Protein AF-A0A0E0RK69-F1 (afdb_monomer)

Structure (mmCIF, N/CA/C/O backbone):
data_AF-A0A0E0RK69-F1
#
_entry.id   AF-A0A0E0RK69-F1
#
loop_
_atom_site.group_PDB
_atom_site.id
_atom_site.type_symbol
_atom_site.label_atom_id
_atom_site.label_alt_id
_atom_site.label_comp_id
_atom_site.label_asym_id
_atom_site.label_entity_id
_atom_site.label_seq_id
_atom_site.pdbx_PDB_ins_code
_atom_site.Cartn_x
_atom_site.Cartn_y
_atom_site.Cartn_z
_atom_site.occupancy
_atom_site.B_iso_or_equiv
_atom_site.auth_seq_id
_atom_site.auth_comp_id
_atom_site.auth_asym_id
_atom_site.auth_atom_id
_atom_site.pdbx_PDB_model_num
ATOM 1 N N . MET A 1 1 ? -47.689 -0.395 2.180 1.00 63.03 1 MET A N 1
ATOM 2 C CA . MET A 1 1 ? -47.677 -1.113 3.485 1.00 63.03 1 MET A CA 1
ATOM 3 C C . MET A 1 1 ? -46.232 -1.394 3.840 1.00 63.03 1 MET A C 1
ATOM 5 O O . MET A 1 1 ? -45.489 -1.699 2.916 1.00 63.03 1 MET A O 1
ATOM 9 N N . TYR A 1 2 ? -45.853 -1.278 5.115 1.00 71.94 2 TYR A N 1
ATOM 10 C CA . TYR A 1 2 ? -44.461 -1.327 5.568 1.00 71.94 2 TYR A CA 1
ATOM 11 C C . TYR A 1 2 ? -44.265 -2.344 6.686 1.00 71.94 2 TYR A C 1
ATOM 13 O O . TYR A 1 2 ? -45.129 -2.475 7.552 1.00 71.94 2 TYR A O 1
ATOM 21 N N . GLY A 1 3 ? -43.116 -3.015 6.711 1.00 72.44 3 GLY A N 1
ATOM 22 C CA . GLY A 1 3 ? -42.769 -3.925 7.797 1.00 72.44 3 GLY A CA 1
ATOM 23 C C . GLY A 1 3 ? -41.269 -4.119 7.989 1.00 72.44 3 GLY A C 1
ATOM 24 O O . GLY A 1 3 ? -40.470 -3.812 7.113 1.00 72.44 3 GLY A O 1
ATOM 25 N N . CYS A 1 4 ? -40.872 -4.616 9.156 1.00 71.31 4 CYS A N 1
ATOM 26 C CA . CYS A 1 4 ? -39.502 -5.025 9.453 1.00 71.31 4 CYS A CA 1
ATOM 27 C C . CYS A 1 4 ? -39.297 -6.499 9.104 1.00 71.31 4 CYS A C 1
ATOM 29 O O . CYS A 1 4 ? -40.192 -7.324 9.296 1.00 71.31 4 CYS A O 1
ATOM 31 N N . VAL A 1 5 ? -38.078 -6.823 8.679 1.00 73.88 5 VAL A N 1
ATOM 32 C CA . VAL A 1 5 ? -37.598 -8.191 8.481 1.00 73.88 5 VAL A CA 1
ATOM 33 C C . VAL A 1 5 ? -36.760 -8.581 9.693 1.00 73.88 5 VAL A C 1
ATOM 35 O O . VAL A 1 5 ? -35.740 -7.948 9.981 1.00 73.88 5 VAL A O 1
ATOM 38 N N . ILE A 1 6 ? -37.201 -9.613 10.408 1.00 69.94 6 ILE A N 1
ATOM 39 C CA . ILE A 1 6 ? -36.578 -10.096 11.639 1.00 69.94 6 ILE A CA 1
ATOM 40 C C . ILE A 1 6 ? -35.943 -11.451 11.355 1.00 69.94 6 ILE A C 1
ATOM 42 O O . ILE A 1 6 ? -36.559 -12.335 10.758 1.00 69.94 6 ILE A O 1
ATOM 46 N N . GLY A 1 7 ? -34.703 -11.633 11.788 1.00 70.25 7 GLY A N 1
ATOM 47 C CA . GLY A 1 7 ? -33.989 -12.857 11.489 1.00 70.25 7 GLY A CA 1
ATOM 48 C C . GLY A 1 7 ? -32.626 -12.967 12.139 1.00 70.25 7 GLY A C 1
ATOM 49 O O . GLY A 1 7 ? -32.267 -12.213 13.044 1.00 70.25 7 GLY A O 1
ATOM 50 N N . VAL A 1 8 ? -31.855 -13.924 11.635 1.00 65.56 8 VAL A N 1
ATOM 51 C CA . VAL A 1 8 ? -30.451 -14.113 11.993 1.00 65.56 8 VAL A CA 1
ATOM 52 C C . VAL A 1 8 ? -29.610 -13.947 10.738 1.00 65.56 8 VAL A C 1
ATOM 54 O O . VAL A 1 8 ? -29.882 -14.561 9.708 1.00 65.56 8 VAL A O 1
ATOM 57 N N . GLN A 1 9 ? -28.566 -13.128 10.825 1.00 60.19 9 GLN A N 1
ATOM 58 C CA . GLN A 1 9 ? -27.558 -13.041 9.779 1.00 60.19 9 GLN A CA 1
ATOM 59 C C . GLN A 1 9 ? -26.327 -13.848 10.188 1.00 60.19 9 GLN A C 1
ATOM 61 O O . GLN A 1 9 ? -25.743 -13.621 11.247 1.00 60.19 9 GLN A O 1
ATOM 66 N N . ARG A 1 10 ? -25.917 -14.786 9.330 1.00 53.25 10 ARG A N 1
ATOM 67 C CA . ARG A 1 10 ? -24.680 -15.563 9.475 1.00 53.25 10 ARG A CA 1
ATOM 68 C C . ARG A 1 10 ? -23.847 -15.385 8.212 1.00 53.25 10 ARG A C 1
ATOM 70 O O . ARG A 1 10 ? -24.113 -16.004 7.183 1.00 53.25 10 ARG A O 1
ATOM 77 N N . GLY A 1 11 ? -22.857 -14.497 8.268 1.00 53.09 11 GLY A N 1
ATOM 78 C CA . GLY A 1 11 ? -22.094 -14.106 7.081 1.00 53.09 11 GLY A CA 1
ATOM 79 C C . GLY A 1 11 ? -22.999 -13.460 6.022 1.00 53.09 11 GLY A C 1
ATOM 80 O O . GLY A 1 11 ? -23.646 -12.449 6.294 1.00 53.09 11 GLY A O 1
ATOM 81 N N . ARG A 1 12 ? -23.054 -14.046 4.817 1.00 48.06 12 ARG A N 1
ATOM 82 C CA . ARG A 1 12 ? -23.925 -13.593 3.709 1.00 48.06 12 ARG A CA 1
ATOM 83 C C . ARG A 1 12 ? -25.295 -14.277 3.667 1.00 48.06 12 ARG A C 1
ATOM 85 O O . ARG A 1 12 ? -26.093 -13.976 2.784 1.00 48.06 12 ARG A O 1
ATOM 92 N N . THR A 1 13 ? -25.565 -15.192 4.592 1.00 46.75 13 THR A N 1
ATOM 93 C CA . THR A 1 13 ? -26.854 -15.874 4.671 1.00 46.75 13 THR A CA 1
ATOM 94 C C . THR A 1 13 ? -27.752 -15.132 5.650 1.00 46.75 13 THR A C 1
ATOM 96 O O . THR A 1 13 ? -27.416 -14.975 6.826 1.00 46.75 13 THR A O 1
ATOM 99 N N . VAL A 1 14 ? -28.887 -14.662 5.140 1.00 58.31 14 VAL A N 1
ATOM 100 C CA . VAL A 1 14 ? -29.954 -14.009 5.901 1.00 58.31 14 VAL A CA 1
ATOM 101 C C . VAL A 1 14 ? -31.068 -15.031 6.078 1.00 58.31 14 VAL A C 1
ATOM 103 O O . VAL A 1 14 ? -31.735 -15.400 5.113 1.00 58.31 14 VAL A O 1
ATOM 106 N N . GLU A 1 15 ? -31.264 -15.501 7.305 1.00 61.53 15 GLU A N 1
ATOM 107 C CA . GLU A 1 15 ? -32.403 -16.346 7.658 1.00 61.53 15 GLU A CA 1
ATOM 108 C C .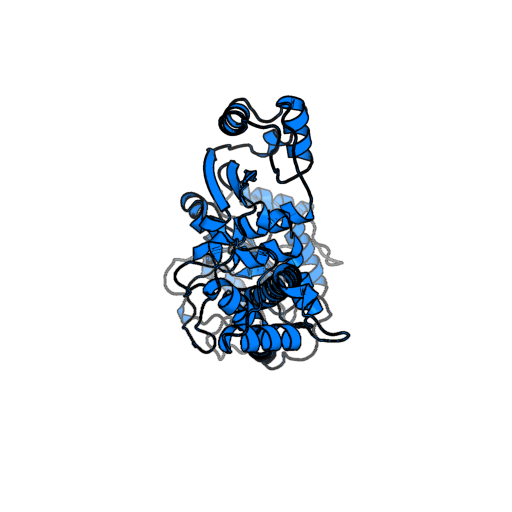 GLU A 1 15 ? -33.515 -15.454 8.204 1.00 61.53 15 GLU A C 1
ATOM 110 O O . GLU A 1 15 ? -33.413 -14.932 9.316 1.00 61.53 15 GLU A O 1
ATOM 115 N N . VAL A 1 16 ? -34.568 -15.253 7.407 1.00 66.88 16 VAL A N 1
ATOM 116 C CA . VAL A 1 16 ? -35.763 -14.514 7.835 1.00 66.88 16 VAL A CA 1
ATOM 117 C C . VAL A 1 16 ? -36.619 -15.434 8.693 1.00 66.88 16 VAL A C 1
ATOM 119 O O . VAL A 1 16 ? -37.119 -16.451 8.217 1.00 66.88 16 VAL A O 1
ATOM 122 N N . VAL A 1 17 ? -36.773 -15.069 9.961 1.00 59.81 17 VAL A N 1
ATOM 123 C CA . VAL A 1 17 ? -37.520 -15.848 10.953 1.00 59.81 17 VAL A CA 1
ATOM 124 C C . VAL A 1 17 ? -38.940 -15.310 11.099 1.00 59.81 17 VAL A C 1
ATOM 126 O O . VAL A 1 17 ? -39.871 -16.098 11.246 1.00 59.81 17 VAL A O 1
ATOM 129 N N . ASP A 1 18 ? -39.114 -13.987 11.025 1.00 62.62 18 ASP A N 1
ATOM 130 C CA . ASP A 1 18 ? -40.418 -13.339 11.167 1.00 62.62 18 ASP A CA 1
ATOM 131 C C . ASP A 1 18 ? -40.472 -11.980 10.443 1.00 62.62 18 ASP A C 1
ATOM 133 O O . ASP A 1 18 ? -39.449 -11.386 10.087 1.00 62.62 18 ASP A O 1
ATOM 137 N N . THR A 1 19 ? -41.682 -11.466 10.245 1.00 68.56 19 THR A N 1
ATOM 138 C CA . THR A 1 19 ? -41.948 -10.129 9.713 1.00 68.56 19 THR A CA 1
ATOM 139 C C . THR A 1 19 ? -42.973 -9.423 10.583 1.00 68.56 19 THR A C 1
ATOM 141 O O . THR A 1 19 ? -44.032 -9.976 10.862 1.00 68.56 19 THR A O 1
ATOM 144 N N . SER A 1 20 ? -42.703 -8.175 10.960 1.00 62.53 20 SER A N 1
ATOM 145 C CA . SER A 1 20 ? -43.648 -7.366 11.736 1.00 62.53 20 SER A CA 1
ATOM 146 C C . SER A 1 20 ? -44.057 -6.138 10.951 1.00 62.53 20 SER A C 1
ATOM 148 O O . SER A 1 20 ? -43.198 -5.408 10.465 1.00 62.53 20 SER A O 1
ATOM 150 N N . ASP A 1 21 ? -45.350 -5.840 10.926 1.00 64.31 21 ASP A N 1
ATOM 151 C CA . ASP A 1 21 ? -45.844 -4.600 10.339 1.00 64.31 21 ASP A CA 1
ATOM 152 C C . ASP A 1 21 ? -45.334 -3.388 11.127 1.00 64.31 21 ASP A C 1
ATOM 154 O O . ASP A 1 21 ? -45.417 -3.320 12.364 1.00 64.31 21 ASP A O 1
ATOM 158 N N . ILE A 1 22 ? -44.818 -2.411 10.390 1.00 63.41 22 ILE A N 1
ATOM 159 C CA . ILE A 1 22 ? -44.554 -1.070 10.887 1.00 63.41 22 ILE A CA 1
ATOM 160 C C . ILE A 1 22 ? -45.822 -0.281 10.575 1.00 63.41 22 ILE A C 1
ATOM 162 O O . ILE A 1 22 ? -46.108 0.053 9.427 1.00 63.41 22 ILE A O 1
ATOM 166 N N . LEU A 1 23 ? -46.614 -0.009 11.610 1.00 52.81 23 LEU A N 1
ATOM 167 C CA . LEU A 1 23 ? -47.706 0.953 11.501 1.00 52.81 23 LEU A CA 1
ATOM 168 C C . LEU A 1 23 ? -47.067 2.337 11.335 1.00 52.81 23 LEU A C 1
ATOM 170 O O . LEU A 1 23 ? -46.481 2.847 12.289 1.00 52.81 23 LEU A O 1
ATOM 174 N N . LEU A 1 24 ? -47.128 2.893 10.123 1.00 53.44 24 LEU A N 1
ATOM 175 C CA . LEU A 1 24 ? -46.931 4.325 9.914 1.00 53.44 24 LEU A CA 1
ATOM 176 C C . LEU A 1 24 ? -48.146 5.065 10.471 1.00 53.44 24 LEU A C 1
ATOM 178 O O . LEU A 1 24 ? -49.272 4.576 10.335 1.00 53.44 24 LEU A O 1
ATOM 182 N N . ASP A 1 25 ? -47.915 6.216 11.096 1.00 48.94 25 ASP A N 1
ATOM 183 C CA . ASP A 1 25 ? -49.008 7.060 11.562 1.00 48.94 25 ASP A CA 1
ATOM 184 C C . ASP A 1 25 ? -49.742 7.688 10.367 1.00 48.94 25 ASP A C 1
ATOM 186 O O . ASP A 1 25 ? -49.175 7.919 9.292 1.00 48.94 25 ASP A O 1
ATOM 190 N N . THR A 1 26 ? -51.036 7.917 10.547 1.00 46.00 26 THR A N 1
ATOM 191 C CA . THR A 1 26 ? -51.895 8.586 9.570 1.00 46.00 26 THR A CA 1
ATOM 192 C C . THR A 1 26 ? -51.458 10.042 9.374 1.00 46.00 26 THR A C 1
ATOM 194 O O . THR A 1 26 ? -51.569 10.830 10.300 1.00 46.00 26 THR A O 1
ATOM 197 N N . ASP A 1 27 ? -51.023 10.357 8.147 1.00 40.34 27 ASP A N 1
ATOM 198 C CA . ASP A 1 27 ? -50.822 11.677 7.508 1.00 40.34 27 ASP A CA 1
ATOM 199 C C . ASP A 1 27 ? -49.970 12.744 8.262 1.00 40.34 27 ASP A C 1
ATOM 201 O O . ASP A 1 27 ? -50.415 13.259 9.287 1.00 40.34 27 ASP A O 1
ATOM 205 N N . PRO A 1 28 ? -48.784 13.181 7.765 1.00 42.66 28 PRO A N 1
ATOM 206 C CA . PRO A 1 28 ? -48.156 12.919 6.471 1.00 42.66 28 PRO A CA 1
ATOM 207 C C . PRO A 1 28 ? -46.929 12.003 6.619 1.00 42.66 28 PRO A C 1
ATOM 209 O O . PRO A 1 28 ? -45.810 12.480 6.785 1.00 42.66 28 PRO A O 1
ATOM 212 N N . GLY A 1 29 ? -47.130 10.683 6.541 1.00 51.59 29 GLY A N 1
ATOM 213 C CA . GLY A 1 29 ? -46.104 9.706 6.130 1.00 51.59 29 GLY A CA 1
ATOM 214 C C . GLY A 1 29 ? -44.777 9.673 6.901 1.00 51.59 29 GLY A C 1
ATOM 215 O O . GLY A 1 29 ? -43.808 9.106 6.401 1.00 51.59 29 GLY A O 1
ATOM 216 N N . THR A 1 30 ? -44.694 10.265 8.090 1.00 53.72 30 THR A N 1
ATOM 217 C CA . THR A 1 30 ? -43.461 10.328 8.873 1.00 53.72 30 THR A CA 1
ATOM 218 C C . THR A 1 30 ? -43.342 9.129 9.809 1.00 53.72 30 THR A C 1
ATOM 220 O O . THR A 1 30 ? -44.253 8.778 10.555 1.00 53.72 30 THR A O 1
ATOM 223 N N . LEU A 1 31 ? -42.177 8.479 9.765 1.00 59.47 31 LEU A N 1
ATOM 224 C CA . LEU A 1 31 ? -41.824 7.368 10.644 1.00 59.47 31 LEU A CA 1
ATOM 225 C C . LEU A 1 31 ? -41.742 7.857 12.102 1.00 59.47 31 LEU A C 1
ATOM 227 O O . LEU A 1 31 ? -40.818 8.598 12.447 1.00 59.47 31 LEU A O 1
ATOM 231 N N . ASP A 1 32 ? -42.663 7.419 12.967 1.00 62.66 32 ASP A N 1
ATOM 232 C CA . ASP A 1 32 ? -42.581 7.660 14.415 1.00 62.66 32 ASP A CA 1
ATOM 233 C C . ASP A 1 32 ? -41.395 6.874 14.999 1.00 62.66 32 ASP A C 1
ATOM 235 O O . ASP A 1 32 ? -41.459 5.670 15.277 1.00 62.66 32 ASP A O 1
ATOM 239 N N . ARG A 1 33 ? -40.275 7.586 15.153 1.00 60.81 33 ARG A N 1
ATOM 240 C CA . ARG A 1 33 ? -38.995 7.041 15.615 1.00 60.81 33 ARG A CA 1
ATOM 241 C C . ARG A 1 33 ? -39.071 6.528 17.050 1.00 60.81 33 ARG A C 1
ATOM 243 O O . ARG A 1 33 ? -38.379 5.562 17.371 1.00 60.81 33 ARG A O 1
ATOM 250 N N . ASP A 1 34 ? -39.908 7.125 17.894 1.00 62.75 34 ASP A N 1
ATOM 251 C CA . ASP A 1 34 ? -40.018 6.762 19.306 1.00 62.75 34 ASP A CA 1
ATOM 252 C C . ASP A 1 34 ? -40.889 5.519 19.488 1.00 62.75 34 ASP A C 1
ATOM 254 O O . ASP A 1 34 ? -40.514 4.600 20.228 1.00 62.75 34 ASP A O 1
ATOM 258 N N . LEU A 1 35 ? -42.001 5.422 18.752 1.00 63.09 35 LEU A N 1
ATOM 259 C CA . LEU A 1 35 ? -42.815 4.208 18.704 1.00 63.09 35 LEU A CA 1
ATOM 260 C C . LEU A 1 35 ? -42.037 3.046 18.088 1.00 63.09 35 LEU A C 1
ATOM 262 O O . LEU A 1 35 ? -42.071 1.933 18.627 1.00 63.09 35 LEU A O 1
ATOM 266 N N . LEU A 1 36 ? -41.310 3.302 16.997 1.00 61.97 36 LEU A N 1
ATOM 267 C CA . LEU A 1 36 ? -40.437 2.316 16.378 1.00 61.97 36 LEU A CA 1
ATOM 268 C C . LEU A 1 36 ? -39.393 1.841 17.390 1.00 61.97 36 LEU A C 1
ATOM 270 O O . LEU A 1 36 ? -39.336 0.651 17.672 1.00 61.97 36 LEU A O 1
ATOM 274 N N . LYS A 1 37 ? -38.634 2.745 18.018 1.00 64.06 37 LYS A N 1
ATOM 275 C CA . LYS A 1 37 ? -37.619 2.392 19.024 1.00 64.06 37 LYS A CA 1
ATOM 276 C C . LYS A 1 37 ? -38.208 1.603 20.193 1.00 64.06 37 LYS A C 1
ATOM 278 O O . LYS A 1 37 ? -37.628 0.606 20.613 1.00 64.06 37 LYS A O 1
ATOM 283 N N . LYS A 1 38 ? -39.392 1.974 20.683 1.00 69.56 38 LYS A N 1
ATOM 284 C CA . LYS A 1 38 ? -40.091 1.244 21.752 1.00 69.56 38 LYS A CA 1
ATOM 285 C C . LYS A 1 38 ? -40.505 -0.166 21.321 1.00 69.56 38 LYS A C 1
ATOM 287 O O . LYS A 1 38 ? -40.350 -1.110 22.101 1.00 69.56 38 LYS A O 1
ATOM 292 N N . LYS A 1 39 ? -40.997 -0.334 20.088 1.00 65.00 39 LYS A N 1
ATOM 293 C CA . LYS A 1 39 ? -41.294 -1.654 19.510 1.00 65.00 39 LYS A CA 1
ATOM 294 C C . LYS A 1 39 ? -40.018 -2.474 19.320 1.00 65.00 39 LYS A C 1
ATOM 296 O O . LYS A 1 39 ? -39.992 -3.624 19.746 1.00 65.00 39 LYS A O 1
ATOM 301 N N . LEU A 1 40 ? -38.955 -1.875 18.781 1.00 61.34 40 LEU A N 1
ATOM 302 C CA . LEU A 1 40 ? -37.638 -2.496 18.602 1.00 61.34 40 LEU A CA 1
ATOM 303 C C . LEU A 1 40 ? -37.087 -3.039 19.930 1.00 61.34 40 LEU A C 1
ATOM 305 O O . LEU A 1 40 ? -36.682 -4.195 20.006 1.00 61.34 40 LEU A O 1
ATOM 309 N N . GLU A 1 41 ? -37.129 -2.241 20.998 1.00 67.56 41 GLU A N 1
ATOM 310 C CA . GLU A 1 41 ? -36.671 -2.659 22.330 1.00 67.56 41 GLU A CA 1
ATOM 311 C C . GLU A 1 41 ? -37.569 -3.735 22.960 1.00 67.56 41 GLU A C 1
ATOM 313 O O . GLU A 1 41 ? -37.090 -4.609 23.683 1.00 67.56 41 GLU A O 1
ATOM 318 N N . THR A 1 42 ? -38.868 -3.727 22.653 1.00 66.25 42 THR A N 1
ATOM 319 C CA . THR A 1 42 ? -39.790 -4.795 23.074 1.00 66.25 42 THR A CA 1
ATOM 320 C C . THR A 1 42 ? -39.470 -6.110 22.359 1.00 66.25 42 THR A C 1
ATOM 322 O O . THR A 1 42 ? -39.412 -7.157 23.002 1.00 66.25 42 THR A O 1
ATOM 325 N N . TYR A 1 43 ? -39.179 -6.058 21.056 1.00 64.44 43 TYR A N 1
ATOM 326 C CA . TYR A 1 43 ? -38.795 -7.228 20.264 1.00 64.44 43 TYR A CA 1
ATOM 327 C C . TYR A 1 43 ? -37.461 -7.827 20.714 1.00 64.44 43 TYR A C 1
ATOM 329 O O . TYR A 1 43 ? -37.386 -9.036 20.926 1.00 64.44 43 TYR A O 1
ATOM 337 N N . LYS A 1 44 ? -36.438 -6.994 20.957 1.00 63.31 44 LYS A N 1
ATOM 338 C CA . LYS A 1 44 ? -35.145 -7.453 21.498 1.00 63.31 44 LYS A CA 1
ATOM 339 C C . LYS A 1 44 ? -35.293 -8.178 22.838 1.00 63.31 44 LYS A C 1
ATOM 341 O O . LYS A 1 44 ? -34.569 -9.134 23.096 1.00 63.31 44 LYS A O 1
ATOM 346 N N . LYS A 1 45 ? -36.230 -7.740 23.688 1.00 67.94 45 LYS A N 1
ATOM 347 C CA . LYS A 1 45 ? -36.532 -8.402 24.969 1.00 67.94 45 LYS A CA 1
ATOM 348 C C . LYS A 1 45 ? -37.277 -9.725 24.796 1.00 67.94 45 LYS A C 1
ATOM 350 O O . LYS A 1 45 ? -37.028 -10.647 25.565 1.00 67.94 45 LYS A O 1
ATOM 355 N N . ALA A 1 46 ? -38.193 -9.809 23.832 1.00 60.31 46 ALA A N 1
ATOM 356 C CA . ALA A 1 46 ? -39.001 -11.003 23.594 1.00 60.31 46 ALA A CA 1
ATOM 357 C C . ALA A 1 46 ? -38.226 -12.122 22.874 1.00 60.31 46 ALA A C 1
ATOM 359 O O . ALA A 1 46 ? -38.483 -13.296 23.131 1.00 60.31 46 ALA A O 1
ATOM 360 N N . PHE A 1 47 ? -37.261 -11.769 22.017 1.00 62.06 47 PHE A N 1
ATOM 361 C CA . PHE A 1 47 ? -36.498 -12.719 21.201 1.00 62.06 47 PHE A CA 1
ATOM 362 C C . PHE A 1 47 ? -34.981 -12.477 21.306 1.00 62.06 47 PHE A C 1
ATOM 364 O O . PHE A 1 47 ? -34.360 -11.998 20.352 1.00 62.06 47 PHE A O 1
ATOM 371 N N . PRO A 1 48 ? -34.356 -12.796 22.457 1.00 58.50 48 PRO A N 1
ATOM 372 C CA . PRO A 1 48 ? -32.915 -12.655 22.635 1.00 58.50 48 PRO A CA 1
ATOM 373 C C . PRO A 1 48 ? -32.173 -13.609 21.684 1.00 58.50 48 PRO A C 1
ATOM 375 O O . PRO A 1 48 ? -32.126 -14.815 21.906 1.00 58.50 48 PRO A O 1
ATOM 378 N N . GLY A 1 49 ? -31.626 -13.061 20.595 1.00 59.25 49 GLY A N 1
ATOM 379 C CA . GLY A 1 49 ? -30.910 -13.808 19.551 1.00 59.25 49 GLY A CA 1
ATOM 380 C C . GLY A 1 49 ? -31.353 -13.493 18.118 1.00 59.25 49 GLY A C 1
ATOM 381 O O . GLY A 1 49 ? -30.628 -13.829 17.185 1.00 59.25 49 GLY A O 1
ATOM 382 N N . LEU A 1 50 ? -32.497 -12.824 17.934 1.00 61.28 50 LEU A N 1
ATOM 383 C CA . LEU A 1 50 ? -32.945 -12.320 16.632 1.00 61.28 50 LEU A CA 1
ATOM 384 C C . LEU A 1 50 ? -32.640 -10.824 16.504 1.00 61.28 50 LEU A C 1
ATOM 386 O O . LEU A 1 50 ? -32.766 -10.065 17.466 1.00 61.28 50 LEU A O 1
ATOM 390 N N . ALA A 1 51 ? -32.261 -10.400 15.302 1.00 64.81 51 ALA A N 1
ATOM 391 C CA . ALA A 1 51 ? -32.019 -9.006 14.964 1.00 64.81 51 ALA A CA 1
ATOM 392 C C . ALA A 1 51 ? -32.951 -8.563 13.835 1.00 64.81 51 ALA A C 1
ATOM 394 O O . ALA A 1 51 ? -33.452 -9.372 13.053 1.00 64.81 51 ALA A O 1
ATOM 395 N N . ILE A 1 52 ? -33.178 -7.257 13.740 1.00 67.31 52 ILE A N 1
ATOM 396 C CA . ILE A 1 52 ? -33.827 -6.681 12.565 1.00 67.31 52 ILE A CA 1
ATOM 397 C C . ILE A 1 52 ? -32.757 -6.464 11.514 1.00 67.31 52 ILE A C 1
ATOM 399 O O . ILE A 1 52 ? -31.788 -5.747 11.745 1.00 67.31 52 ILE A O 1
ATOM 403 N N . LEU A 1 53 ? -32.928 -7.143 10.386 1.00 70.56 53 LEU A N 1
ATOM 404 C CA . LEU A 1 53 ? -31.928 -7.214 9.324 1.00 70.56 53 LEU A CA 1
ATOM 405 C C . LEU A 1 53 ? -32.232 -6.205 8.213 1.00 70.56 53 LEU A C 1
ATOM 407 O O . LEU A 1 53 ? -31.331 -5.635 7.605 1.00 70.56 53 LEU A O 1
ATOM 411 N N . GLY A 1 54 ? -33.513 -5.922 7.999 1.00 75.88 54 GLY A N 1
ATOM 412 C CA . GLY A 1 54 ? -33.976 -5.008 6.969 1.00 75.88 54 GLY A CA 1
ATOM 413 C C . GLY A 1 54 ? -35.429 -4.616 7.175 1.00 75.88 54 GLY A C 1
ATOM 414 O O . GLY A 1 54 ? -36.038 -4.894 8.212 1.00 75.88 54 GLY A O 1
ATOM 415 N N . TRP A 1 55 ? -36.004 -3.987 6.165 1.00 76.19 55 TRP A N 1
ATOM 416 C CA . TRP A 1 55 ? -37.418 -3.631 6.130 1.00 76.19 55 TRP A CA 1
ATOM 417 C C . TRP A 1 55 ? -37.971 -3.854 4.728 1.00 76.19 55 TRP A C 1
ATOM 419 O O . TRP A 1 55 ? -37.216 -4.038 3.772 1.00 76.19 55 TRP A O 1
ATOM 429 N N . TYR A 1 56 ? -39.289 -3.892 4.612 1.00 78.00 56 TYR A N 1
ATOM 430 C CA . TYR A 1 56 ? -39.968 -4.118 3.354 1.00 78.00 56 TYR A CA 1
ATOM 431 C C . TYR A 1 56 ? -41.113 -3.139 3.146 1.00 78.00 56 TYR A C 1
ATOM 433 O O . TYR A 1 56 ? -41.737 -2.668 4.102 1.00 78.00 56 TYR A O 1
ATOM 441 N N . SER A 1 57 ? -41.416 -2.887 1.878 1.00 76.12 57 SER A N 1
ATOM 442 C CA . SER A 1 57 ? -42.658 -2.260 1.455 1.00 76.12 57 SER A CA 1
ATOM 443 C C . SER A 1 57 ? -43.359 -3.126 0.415 1.00 76.12 57 SER A C 1
ATOM 445 O O . SER A 1 57 ? -42.736 -3.904 -0.307 1.00 76.12 57 SER A O 1
ATOM 447 N N . ILE A 1 58 ? -44.678 -2.993 0.347 1.00 73.50 58 ILE A N 1
ATOM 448 C CA . ILE A 1 58 ? -45.485 -3.578 -0.723 1.00 73.50 58 ILE A CA 1
ATOM 449 C C . ILE A 1 58 ? -45.912 -2.437 -1.638 1.00 73.50 58 ILE A C 1
ATOM 451 O O . ILE A 1 58 ? -46.764 -1.641 -1.235 1.00 73.50 58 ILE A O 1
ATOM 455 N N . ASP A 1 59 ? -45.300 -2.360 -2.821 1.00 70.25 59 ASP A N 1
ATOM 456 C CA . ASP A 1 59 ? -45.633 -1.403 -3.879 1.00 70.25 59 ASP A CA 1
ATOM 457 C C . ASP A 1 59 ? -45.097 -1.885 -5.241 1.00 70.25 59 ASP A C 1
ATOM 459 O O . ASP A 1 59 ? -44.294 -2.811 -5.340 1.00 70.25 59 ASP A O 1
ATOM 463 N N . THR A 1 60 ? -45.555 -1.257 -6.314 1.00 65.69 60 THR A N 1
ATOM 464 C CA . THR A 1 60 ? -45.123 -1.517 -7.689 1.00 65.69 60 THR A CA 1
ATOM 465 C C . THR A 1 60 ? -43.745 -0.932 -8.006 1.00 65.69 60 THR A C 1
ATOM 467 O O . THR A 1 60 ? -43.010 -1.516 -8.805 1.00 65.69 60 THR A O 1
ATOM 470 N N . HIS A 1 61 ? -43.376 0.178 -7.357 1.00 72.81 61 HIS A N 1
ATOM 471 C CA . HIS A 1 61 ? -42.124 0.909 -7.562 1.00 72.81 61 HIS A CA 1
ATOM 472 C C . HIS A 1 61 ? -41.635 1.544 -6.252 1.00 72.81 61 HIS A C 1
ATOM 474 O O . HIS A 1 61 ? -42.430 1.802 -5.355 1.00 72.81 61 HIS A O 1
ATOM 480 N N . VAL A 1 62 ? -40.331 1.824 -6.161 1.00 70.44 62 VAL A N 1
ATOM 481 C CA . VAL A 1 62 ? -39.747 2.569 -5.033 1.00 70.44 62 VAL A CA 1
ATOM 482 C C . VAL A 1 62 ? -40.126 4.044 -5.125 1.00 70.44 62 VAL A C 1
ATOM 484 O O . VAL A 1 62 ? -40.006 4.656 -6.188 1.00 70.44 62 VAL A O 1
ATOM 487 N N . THR A 1 63 ? -40.539 4.623 -4.004 1.00 70.69 63 THR A N 1
ATOM 488 C CA . THR A 1 63 ? -40.914 6.034 -3.869 1.00 70.69 63 THR A CA 1
ATOM 489 C C . THR A 1 63 ? -39.857 6.838 -3.102 1.00 70.69 63 THR A C 1
ATOM 491 O O . THR A 1 63 ? -39.004 6.289 -2.406 1.00 70.69 63 THR A O 1
ATOM 494 N N . ASN A 1 64 ? -39.914 8.172 -3.182 1.00 63.44 64 ASN A N 1
ATOM 495 C CA . ASN A 1 64 ? -39.016 9.043 -2.406 1.00 63.44 64 ASN A CA 1
ATOM 496 C C . ASN A 1 64 ? -39.197 8.863 -0.886 1.00 63.44 64 ASN A C 1
ATOM 498 O O . ASN A 1 64 ? -38.225 8.919 -0.137 1.00 63.44 64 ASN A O 1
ATOM 502 N N . THR A 1 65 ? -40.420 8.581 -0.433 1.00 65.56 65 THR A N 1
ATOM 503 C CA . THR A 1 65 ? -40.724 8.287 0.974 1.00 65.56 65 THR A CA 1
ATOM 504 C C . THR A 1 65 ? -40.046 6.998 1.436 1.00 65.56 65 THR A C 1
ATOM 506 O O . THR A 1 65 ? -39.574 6.920 2.572 1.00 65.56 65 THR A O 1
ATOM 509 N N . ASP A 1 66 ? -39.917 6.008 0.548 1.00 69.50 66 ASP A N 1
ATOM 510 C CA . ASP A 1 66 ? -39.195 4.771 0.848 1.00 69.50 66 ASP A CA 1
ATOM 511 C C . ASP A 1 66 ? -37.699 5.043 1.053 1.00 69.50 66 ASP A C 1
ATOM 513 O O . ASP A 1 66 ? -37.082 4.471 1.949 1.00 69.50 66 ASP A O 1
ATOM 517 N N . MET A 1 67 ? -37.125 5.978 0.292 1.00 66.38 67 MET A N 1
ATOM 518 C CA . MET A 1 67 ? -35.720 6.384 0.420 1.00 66.38 67 MET A CA 1
ATOM 519 C C . MET A 1 67 ? -35.438 7.102 1.744 1.00 66.38 67 MET A C 1
ATOM 521 O O . MET A 1 67 ? -34.466 6.779 2.433 1.00 66.38 67 MET A O 1
ATOM 525 N N . GLU A 1 68 ? -36.299 8.044 2.128 1.00 66.19 68 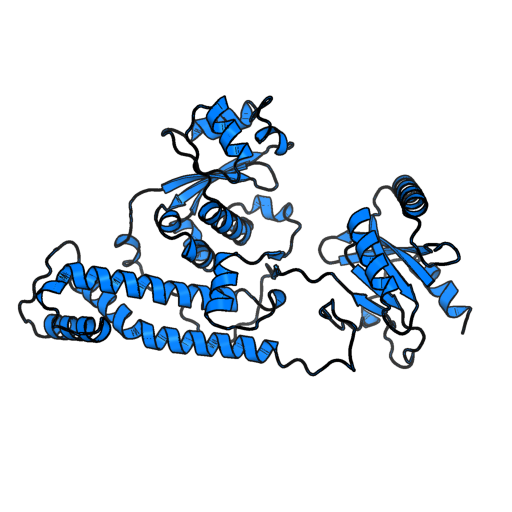GLU A N 1
ATOM 526 C CA . GLU A 1 68 ? -36.200 8.757 3.407 1.00 66.19 68 GLU A CA 1
ATOM 527 C C . GLU A 1 68 ? -36.374 7.802 4.596 1.00 66.19 68 GLU A C 1
ATOM 529 O O . GLU A 1 68 ? -35.635 7.877 5.583 1.00 66.19 68 GLU A O 1
ATOM 534 N N . THR A 1 69 ? -37.298 6.847 4.469 1.00 67.69 69 THR A N 1
ATOM 535 C CA . THR A 1 69 ? -37.547 5.808 5.474 1.00 67.69 69 THR A CA 1
ATOM 536 C C . THR A 1 69 ? -36.365 4.848 5.587 1.00 67.69 69 THR A C 1
ATOM 538 O O . THR A 1 69 ? -35.926 4.560 6.702 1.00 67.69 69 THR A O 1
ATOM 541 N N . ASN A 1 70 ? -35.786 4.412 4.461 1.00 70.75 70 ASN A N 1
ATOM 542 C CA . ASN A 1 70 ? -34.586 3.574 4.440 1.00 70.75 70 ASN A CA 1
ATOM 543 C C . ASN A 1 70 ? -33.430 4.247 5.180 1.00 70.75 70 ASN A C 1
ATOM 545 O O . ASN A 1 70 ? -32.770 3.630 6.011 1.00 70.75 70 ASN A O 1
ATOM 549 N N . GLN A 1 71 ? -33.198 5.530 4.893 1.00 65.88 71 GLN A N 1
ATOM 550 C CA . GLN A 1 71 ? -32.124 6.299 5.508 1.00 65.88 71 GLN A CA 1
ATOM 551 C C . GLN A 1 71 ? -32.347 6.458 7.017 1.00 65.88 71 GLN A C 1
ATOM 553 O O . GLN A 1 71 ? -31.439 6.192 7.803 1.00 65.88 71 GLN A O 1
ATOM 558 N N . ALA A 1 72 ? -33.570 6.792 7.437 1.00 63.84 72 ALA A N 1
ATOM 559 C CA . ALA A 1 72 ? -33.916 6.902 8.852 1.00 63.84 72 ALA A CA 1
ATOM 560 C C . ALA A 1 72 ? -33.767 5.568 9.610 1.00 63.84 72 ALA A C 1
ATOM 562 O O . ALA A 1 72 ? -33.326 5.556 10.761 1.00 63.84 72 ALA A O 1
ATOM 563 N N . LEU A 1 73 ? -34.112 4.443 8.976 1.00 63.22 73 LEU A N 1
ATOM 564 C CA . LEU A 1 73 ? -33.967 3.106 9.553 1.00 63.22 73 LEU A CA 1
ATOM 565 C C . LEU A 1 73 ? -32.506 2.657 9.620 1.00 63.22 73 LEU A C 1
ATOM 567 O O . LEU A 1 73 ? -32.110 2.066 10.629 1.00 63.22 73 LEU A O 1
ATOM 571 N N . MET A 1 74 ? -31.697 2.966 8.606 1.00 63.72 74 MET A N 1
ATOM 572 C CA . MET A 1 74 ? -30.254 2.714 8.630 1.00 63.72 74 MET A CA 1
ATOM 573 C C . MET A 1 74 ? -29.592 3.442 9.802 1.00 63.72 74 MET A C 1
ATOM 575 O O . MET A 1 74 ? -28.873 2.814 10.577 1.00 63.72 74 MET A O 1
ATOM 579 N N . ASP A 1 75 ? -29.904 4.726 9.993 1.00 60.84 75 ASP A N 1
ATOM 580 C CA . ASP A 1 75 ? -29.316 5.540 11.064 1.00 60.84 75 ASP A CA 1
ATOM 581 C C . ASP A 1 75 ? -29.756 5.079 12.467 1.00 60.84 75 ASP A C 1
ATOM 583 O O . ASP A 1 75 ? -28.994 5.171 13.428 1.00 60.84 75 ASP A O 1
ATOM 587 N N . ALA A 1 76 ? -30.983 4.563 12.600 1.00 56.72 76 ALA A N 1
ATOM 588 C CA . ALA A 1 76 ? -31.540 4.147 13.887 1.00 56.72 76 ALA A CA 1
ATOM 589 C C . ALA A 1 76 ? -31.208 2.698 14.286 1.00 56.72 76 ALA A C 1
ATOM 591 O O . ALA A 1 76 ? -31.196 2.381 15.478 1.00 56.72 76 ALA A O 1
ATOM 592 N N . SER A 1 77 ? -31.009 1.803 13.314 1.00 52.62 77 SER A N 1
ATOM 593 C CA . SER A 1 77 ? -30.971 0.352 13.561 1.00 52.62 77 SER A CA 1
ATOM 594 C C . SER A 1 77 ? -29.882 -0.415 12.810 1.00 52.62 77 SER A C 1
ATOM 596 O O . SER A 1 77 ? -29.733 -1.609 13.054 1.00 52.62 77 SER A O 1
ATOM 598 N N . GLY A 1 78 ? -29.102 0.239 11.940 1.00 55.28 78 GLY A N 1
ATOM 599 C CA . GLY A 1 78 ? -28.035 -0.416 11.174 1.00 55.28 78 GLY A CA 1
ATOM 600 C C . GLY A 1 78 ? -28.543 -1.442 10.154 1.00 55.28 78 GLY A C 1
ATOM 601 O O . GLY A 1 78 ? -27.815 -2.371 9.811 1.00 55.28 78 GLY A O 1
ATOM 602 N N . THR A 1 79 ? -29.794 -1.304 9.702 1.00 56.25 79 THR A N 1
ATOM 603 C CA . THR A 1 79 ? -30.424 -2.209 8.726 1.00 56.25 79 THR A CA 1
ATOM 604 C C . THR A 1 79 ? -29.604 -2.310 7.441 1.00 56.25 79 THR A C 1
ATOM 606 O O . THR A 1 79 ? -29.062 -1.321 6.950 1.00 56.25 79 THR A O 1
ATOM 609 N N . THR A 1 80 ? -29.483 -3.527 6.907 1.00 59.06 80 THR A N 1
ATOM 610 C CA . THR A 1 80 ? -28.547 -3.854 5.819 1.00 59.06 80 THR A CA 1
ATOM 611 C C . THR A 1 80 ? -29.203 -3.885 4.441 1.00 59.06 80 THR A C 1
ATOM 613 O O . THR A 1 80 ? -28.496 -3.734 3.446 1.00 59.06 80 THR A O 1
ATOM 616 N N . PHE A 1 81 ? -30.531 -4.035 4.359 1.00 69.56 81 PHE A N 1
ATOM 617 C CA . PHE A 1 81 ? -31.248 -4.124 3.083 1.00 69.56 81 PHE A CA 1
ATOM 618 C C . PHE A 1 81 ? -32.723 -3.688 3.169 1.00 69.56 81 PHE A C 1
ATOM 620 O O . PHE A 1 81 ? -33.357 -3.730 4.227 1.00 69.56 81 PHE A O 1
ATOM 627 N N . TYR A 1 82 ? -33.275 -3.308 2.019 1.00 76.81 82 TYR A N 1
ATOM 628 C CA . TYR A 1 82 ? -34.676 -2.956 1.789 1.00 76.81 82 TYR A CA 1
ATOM 629 C C . TYR A 1 82 ? -35.298 -3.926 0.768 1.00 76.81 82 TYR A C 1
ATOM 631 O O . TYR A 1 82 ? -34.688 -4.213 -0.259 1.00 76.81 82 TYR A O 1
ATOM 639 N N . LEU A 1 83 ? -36.495 -4.453 1.044 1.00 76.88 83 LEU A N 1
ATOM 640 C CA . LEU A 1 83 ? -37.233 -5.362 0.157 1.00 76.88 83 LEU A CA 1
ATOM 641 C C . LEU A 1 83 ? -38.493 -4.687 -0.410 1.00 76.88 83 LEU A C 1
ATOM 643 O O . LEU A 1 83 ? -39.384 -4.302 0.341 1.00 76.88 83 LEU A O 1
ATOM 647 N N . LEU A 1 84 ? -38.628 -4.624 -1.731 1.00 77.75 84 LEU A N 1
ATOM 648 C CA . LEU A 1 84 ? -39.856 -4.202 -2.404 1.00 77.75 84 LEU A CA 1
ATOM 649 C C . LEU A 1 84 ? -40.625 -5.426 -2.908 1.00 77.75 84 LEU A C 1
ATOM 651 O O . LEU A 1 84 ? -40.174 -6.108 -3.829 1.00 77.75 84 LEU A O 1
ATOM 655 N N . PHE A 1 85 ? -41.797 -5.682 -2.335 1.00 72.81 85 PHE A N 1
ATOM 656 C CA . PHE A 1 85 ? -42.730 -6.701 -2.813 1.00 72.81 85 PHE A CA 1
ATOM 657 C C . PHE A 1 85 ? -43.704 -6.094 -3.825 1.00 72.81 85 PHE A C 1
ATOM 659 O O . PHE A 1 85 ? -44.525 -5.253 -3.459 1.00 72.81 85 PHE A O 1
ATOM 666 N N . ASN A 1 86 ? -43.645 -6.545 -5.080 1.00 72.94 86 ASN A N 1
ATOM 667 C CA . ASN A 1 86 ? -44.468 -6.015 -6.166 1.00 72.94 86 ASN A CA 1
ATOM 668 C C . ASN A 1 86 ? -45.694 -6.906 -6.449 1.00 72.94 86 ASN A C 1
ATOM 670 O O . ASN A 1 86 ? -45.560 -7.948 -7.096 1.00 72.94 86 ASN A O 1
ATOM 674 N N . PRO A 1 87 ? -46.913 -6.504 -6.041 1.00 61.81 87 PRO A N 1
ATOM 675 C CA . PRO A 1 87 ? -48.117 -7.312 -6.238 1.00 61.81 87 PRO A CA 1
ATOM 676 C C . PRO A 1 87 ? -48.579 -7.393 -7.706 1.00 61.81 87 PRO A C 1
ATOM 678 O O . PRO A 1 87 ? -49.403 -8.243 -8.026 1.00 61.81 87 PRO A O 1
ATOM 681 N N . ALA A 1 88 ? -48.068 -6.538 -8.602 1.00 59.94 88 ALA A N 1
ATOM 682 C CA . ALA A 1 88 ? -48.442 -6.510 -10.020 1.00 59.94 88 ALA A CA 1
ATOM 683 C C . ALA A 1 88 ? -47.578 -7.432 -10.906 1.00 59.94 88 ALA A C 1
ATOM 685 O O . ALA A 1 88 ? -47.806 -7.527 -12.114 1.00 59.94 88 ALA A O 1
ATOM 686 N N . MET A 1 89 ? -46.574 -8.107 -10.336 1.00 56.75 89 MET A N 1
ATOM 687 C CA . MET A 1 89 ? -45.728 -9.037 -11.082 1.00 56.75 89 MET A CA 1
ATOM 688 C C . MET A 1 89 ? -46.473 -10.332 -11.429 1.00 56.75 89 MET A C 1
ATOM 690 O O . MET A 1 89 ? -47.131 -10.954 -10.600 1.00 56.75 89 MET A O 1
ATOM 694 N N . ASN A 1 90 ? -46.335 -10.753 -12.685 1.00 51.06 90 ASN A N 1
ATOM 695 C CA . ASN A 1 90 ? -47.032 -11.902 -13.255 1.00 51.06 90 ASN A CA 1
ATOM 696 C C . ASN A 1 90 ? -46.607 -13.217 -12.557 1.00 51.06 90 ASN A C 1
ATOM 698 O O . ASN A 1 90 ? -45.482 -13.680 -12.737 1.00 51.06 90 ASN A O 1
ATOM 702 N N . LEU A 1 91 ? -47.524 -13.836 -11.801 1.00 48.69 91 LEU A N 1
ATOM 703 C CA . LEU A 1 91 ? -47.349 -15.085 -11.024 1.00 48.69 91 LEU A CA 1
ATOM 704 C C . LEU A 1 91 ? -47.129 -16.352 -11.886 1.00 48.69 91 LEU A C 1
ATOM 706 O O . LEU A 1 91 ? -47.091 -17.469 -11.375 1.00 48.69 91 LEU A O 1
ATOM 710 N N . SER A 1 92 ? -47.018 -16.195 -13.206 1.00 48.72 92 SER A N 1
ATOM 711 C CA . SER A 1 92 ? -46.820 -17.275 -14.183 1.00 48.72 92 SER A CA 1
ATOM 712 C C . SER A 1 92 ? -45.372 -17.787 -14.249 1.00 48.72 92 SER A C 1
ATOM 714 O O . SER A 1 92 ? -45.113 -18.833 -14.845 1.00 48.72 92 SER A O 1
ATOM 716 N N . LEU A 1 93 ? -44.433 -17.104 -13.592 1.00 44.66 93 LEU A N 1
ATOM 717 C CA . LEU A 1 93 ? -43.081 -17.586 -13.312 1.00 44.66 93 LEU A CA 1
ATOM 718 C C . LEU A 1 93 ? -43.028 -17.956 -11.827 1.00 44.66 93 LEU A C 1
ATOM 720 O O . LEU A 1 93 ? -43.511 -17.195 -10.998 1.00 44.66 93 LEU A O 1
ATOM 724 N N . LYS A 1 94 ? -42.463 -19.115 -11.477 1.00 45.31 94 LYS A N 1
ATOM 725 C CA . LYS A 1 94 ? -42.297 -19.608 -10.093 1.00 45.31 94 LYS A CA 1
ATOM 726 C C . LYS A 1 94 ? -41.283 -18.772 -9.274 1.00 45.31 94 LYS A C 1
ATOM 728 O O . LYS A 1 94 ? -40.454 -19.333 -8.565 1.00 45.31 94 LYS A O 1
ATOM 733 N N . ASP A 1 95 ? -41.325 -17.452 -9.396 1.00 46.69 95 ASP A N 1
ATOM 734 C CA . ASP A 1 95 ? -40.418 -16.494 -8.776 1.00 46.69 95 ASP A CA 1
ATOM 735 C C . ASP A 1 95 ? -41.210 -15.650 -7.764 1.00 46.69 95 ASP A C 1
ATOM 737 O O . ASP A 1 95 ? -42.320 -15.195 -8.050 1.00 46.69 95 ASP A O 1
ATOM 741 N N . LEU A 1 96 ? -40.648 -15.422 -6.575 1.00 49.94 96 LEU A N 1
ATOM 742 C CA . LEU A 1 96 ? -41.249 -14.513 -5.596 1.00 49.94 96 LEU A CA 1
ATOM 743 C C . LEU A 1 96 ? -41.081 -13.065 -6.100 1.00 49.94 96 LEU A C 1
ATOM 745 O O . LEU A 1 96 ? -39.962 -12.698 -6.469 1.00 49.94 96 LEU A O 1
ATOM 749 N N . PRO A 1 97 ? -42.131 -12.222 -6.121 1.00 63.53 97 PRO A N 1
ATOM 750 C CA . PRO A 1 97 ? -42.054 -10.880 -6.693 1.00 63.53 97 PRO A CA 1
ATOM 751 C C . PRO A 1 97 ? -41.412 -9.877 -5.726 1.00 63.53 97 PRO A C 1
ATOM 753 O O . PRO A 1 97 ? -42.042 -8.912 -5.299 1.00 63.53 97 PRO A O 1
ATOM 756 N N . VAL A 1 98 ? -40.160 -10.129 -5.346 1.00 64.25 98 VAL A N 1
ATOM 757 C CA . VAL A 1 98 ? -39.393 -9.308 -4.407 1.00 64.25 98 VAL A CA 1
ATOM 758 C C . VAL A 1 98 ? -38.151 -8.731 -5.085 1.00 64.25 98 VAL A C 1
ATOM 760 O O . VAL A 1 98 ? -37.418 -9.441 -5.772 1.00 64.25 98 VAL A O 1
ATOM 763 N N . THR A 1 99 ? -37.911 -7.436 -4.890 1.00 65.00 99 THR A N 1
ATOM 764 C CA . THR A 1 99 ? -36.692 -6.731 -5.316 1.00 65.00 99 THR A CA 1
ATOM 765 C C . THR A 1 99 ? -35.920 -6.286 -4.080 1.00 65.00 99 THR A C 1
ATOM 767 O O . THR A 1 99 ? -36.524 -5.771 -3.145 1.00 65.00 99 THR A O 1
ATOM 770 N N . ILE A 1 100 ? -34.604 -6.493 -4.057 1.00 70.75 100 ILE A N 1
ATOM 771 C CA . ILE A 1 100 ? -33.746 -6.162 -2.910 1.00 70.75 100 ILE A CA 1
ATOM 772 C C . ILE A 1 100 ? -32.914 -4.924 -3.250 1.00 70.75 100 ILE A C 1
ATOM 774 O O . ILE A 1 100 ? -32.303 -4.865 -4.314 1.00 70.75 100 ILE A O 1
ATOM 778 N N . TYR A 1 101 ? -32.869 -3.958 -2.339 1.00 62.22 101 TYR A N 1
ATOM 779 C CA . TYR A 1 101 ? -32.080 -2.735 -2.430 1.00 62.22 101 TYR A CA 1
ATOM 780 C C . TYR A 1 101 ? -31.093 -2.673 -1.261 1.00 62.22 101 TYR A C 1
ATOM 782 O O . TYR A 1 101 ? -31.477 -2.809 -0.100 1.00 62.22 101 TYR A O 1
ATOM 790 N N . GLU A 1 102 ? -29.820 -2.431 -1.562 1.00 60.44 102 GLU A N 1
ATOM 791 C CA . GLU A 1 102 ? -28.743 -2.278 -0.578 1.00 60.44 102 GLU A CA 1
ATOM 792 C C . GLU A 1 102 ? -28.027 -0.938 -0.785 1.00 60.44 102 GLU A C 1
ATOM 794 O O . GLU A 1 102 ? -27.999 -0.397 -1.892 1.00 60.44 102 GLU A O 1
ATOM 799 N N . LYS A 1 103 ? -27.420 -0.391 0.276 1.00 48.78 103 LYS A N 1
ATOM 800 C CA . LYS A 1 103 ? -26.655 0.858 0.183 1.00 48.78 103 LYS A CA 1
ATOM 801 C C . LYS A 1 103 ? -25.383 0.656 -0.643 1.00 48.78 103 LYS A C 1
ATOM 803 O O . LYS A 1 103 ? -24.597 -0.257 -0.399 1.00 48.78 103 LYS A O 1
ATOM 808 N N . GLU A 1 104 ? -25.148 1.559 -1.588 1.00 40.97 104 GLU A N 1
ATOM 809 C CA . GLU A 1 104 ? -23.919 1.600 -2.370 1.00 40.97 104 GLU A CA 1
ATOM 810 C C . GLU A 1 104 ? -22.736 2.036 -1.491 1.00 40.97 104 GLU A C 1
ATOM 812 O O . GLU A 1 104 ? -22.745 3.110 -0.890 1.00 40.97 104 GLU A O 1
ATOM 817 N N . ALA A 1 105 ? -21.726 1.173 -1.379 1.00 42.31 105 ALA A N 1
ATOM 818 C CA . ALA A 1 105 ? -20.472 1.466 -0.700 1.00 42.31 105 ALA A CA 1
ATOM 819 C C . ALA A 1 105 ? -19.306 1.176 -1.653 1.00 42.31 105 ALA A C 1
ATOM 821 O O . ALA A 1 105 ? -19.276 0.122 -2.291 1.00 42.31 105 ALA A O 1
ATOM 822 N N . GLU A 1 106 ? -18.343 2.100 -1.736 1.00 41.62 106 GLU A N 1
ATOM 823 C CA . GLU A 1 106 ? -17.118 1.940 -2.526 1.00 41.62 106 GLU A CA 1
ATOM 824 C C . GLU A 1 106 ? -16.204 0.874 -1.887 1.00 41.62 106 GLU A C 1
ATOM 826 O O . GLU A 1 106 ? -15.300 1.209 -1.121 1.00 41.62 106 GLU A O 1
ATOM 831 N N . ARG A 1 107 ? -16.459 -0.420 -2.121 1.00 49.00 107 ARG A N 1
ATOM 832 C CA . ARG A 1 107 ? -15.707 -1.507 -1.473 1.00 49.00 107 ARG A CA 1
ATOM 833 C C . ARG A 1 107 ? -15.266 -2.601 -2.450 1.00 49.00 107 ARG A C 1
ATOM 835 O O . ARG A 1 107 ? -16.011 -2.951 -3.357 1.00 49.00 107 ARG A O 1
ATOM 842 N N . ILE A 1 108 ? -14.083 -3.158 -2.198 1.00 41.88 108 ILE A N 1
ATOM 843 C CA . ILE A 1 108 ? -13.452 -4.275 -2.916 1.00 41.88 108 ILE A CA 1
ATOM 844 C C . ILE A 1 108 ? -13.811 -5.598 -2.225 1.00 41.88 108 ILE A C 1
ATOM 846 O O . ILE A 1 108 ? -13.767 -5.668 -0.998 1.00 41.88 108 ILE A O 1
ATOM 850 N N . SER A 1 109 ? -14.126 -6.649 -2.991 1.00 47.22 109 SER A N 1
ATOM 851 C CA . SER A 1 109 ? -14.386 -8.006 -2.470 1.00 47.22 109 SER A CA 1
ATOM 852 C C . SER A 1 109 ? -13.096 -8.744 -2.090 1.00 47.22 109 SER A C 1
ATOM 854 O O . SER A 1 109 ? -12.117 -8.712 -2.835 1.00 47.22 109 SER A O 1
ATOM 856 N N . LEU A 1 110 ? -13.110 -9.450 -0.955 1.00 47.66 110 LEU A N 1
ATOM 857 C CA . LEU A 1 110 ? -11.997 -10.290 -0.484 1.00 47.66 110 LEU A CA 1
ATOM 858 C C . LEU A 1 110 ? -12.079 -11.761 -0.951 1.00 47.66 110 LEU A C 1
ATOM 860 O O . LEU A 1 110 ? -11.181 -12.541 -0.630 1.00 47.66 110 LEU A O 1
ATOM 864 N N . ASP A 1 111 ? -13.121 -12.160 -1.694 1.00 42.00 111 ASP A N 1
ATOM 865 C CA . ASP A 1 111 ? -13.359 -13.573 -2.025 1.00 42.00 111 ASP A CA 1
ATOM 866 C C . ASP A 1 111 ? -12.287 -14.214 -2.915 1.00 42.00 111 ASP A C 1
ATOM 868 O O . ASP A 1 111 ? -11.760 -13.639 -3.871 1.00 42.00 111 ASP A O 1
ATOM 872 N N . HIS A 1 112 ? -12.010 -15.475 -2.593 1.00 44.53 112 HIS A N 1
ATOM 873 C CA . HIS A 1 112 ? -11.084 -16.351 -3.286 1.00 44.53 112 HIS A CA 1
ATOM 874 C C . HIS A 1 112 ? -11.832 -17.182 -4.336 1.00 44.53 112 HIS A C 1
ATOM 876 O O . HIS A 1 112 ? -12.921 -17.686 -4.069 1.00 44.53 112 HIS A O 1
ATOM 882 N N . THR A 1 113 ? -11.172 -17.406 -5.477 1.00 34.12 113 THR A N 1
ATOM 883 C CA . THR A 1 113 ? -11.566 -18.223 -6.647 1.00 34.12 113 THR A CA 1
ATOM 884 C C . THR A 1 113 ? -12.252 -17.457 -7.790 1.00 34.12 113 THR A C 1
ATOM 886 O O . THR A 1 113 ? -13.472 -17.384 -7.869 1.00 34.12 113 THR A O 1
ATOM 889 N N . CYS A 1 114 ? -11.442 -16.986 -8.747 1.00 28.50 114 CYS A N 1
ATOM 890 C CA . CYS A 1 114 ? -11.868 -16.759 -10.133 1.00 28.50 114 CYS A CA 1
ATOM 891 C C . CYS A 1 114 ? -11.175 -17.789 -11.045 1.00 28.50 114 CYS A C 1
ATOM 893 O O . CYS A 1 114 ? -9.986 -18.064 -10.839 1.00 28.50 114 CYS A O 1
ATOM 895 N N . PRO A 1 115 ? -11.864 -18.354 -12.054 1.00 31.08 115 PRO A N 1
ATOM 896 C CA . PRO A 1 115 ? -11.222 -19.148 -13.091 1.00 31.08 115 PRO A CA 1
ATOM 897 C C . PRO A 1 115 ? -10.308 -18.250 -13.927 1.00 31.08 115 PRO A C 1
ATOM 899 O O . PRO A 1 115 ? -10.698 -17.174 -14.374 1.00 31.08 115 PRO A O 1
ATOM 902 N N . VAL A 1 116 ? -9.079 -18.709 -14.123 1.00 32.06 116 VAL A N 1
ATOM 903 C CA . VAL A 1 116 ? -8.029 -18.019 -14.869 1.00 32.06 116 VAL A CA 1
ATOM 904 C C . VAL A 1 116 ? -8.392 -17.961 -16.358 1.00 32.06 116 VAL A C 1
ATOM 906 O O . VAL A 1 116 ? -8.471 -19.000 -17.009 1.00 32.06 116 VAL A O 1
ATOM 909 N N . VAL A 1 117 ? -8.532 -16.754 -16.913 1.00 31.19 117 VAL A N 1
ATOM 910 C CA . VAL A 1 117 ? -8.233 -16.496 -18.331 1.00 31.19 117 VAL A CA 1
ATOM 911 C C . VAL A 1 117 ? -6.912 -15.737 -18.362 1.00 31.19 117 VAL A C 1
ATOM 913 O O . VAL A 1 117 ? -6.830 -14.533 -18.132 1.00 31.19 117 VAL A O 1
ATOM 916 N N . SER A 1 118 ? -5.846 -16.506 -18.537 1.00 41.44 118 SER A N 1
ATOM 917 C CA . SER A 1 118 ? -4.456 -16.073 -18.518 1.00 41.44 118 SER A CA 1
ATOM 918 C C . SER A 1 118 ? -4.074 -15.393 -19.829 1.00 41.44 118 SER A C 1
ATOM 920 O O . SER A 1 118 ? -3.671 -16.067 -20.770 1.00 41.44 118 SER A O 1
ATOM 922 N N . ASP A 1 119 ? -4.153 -14.063 -19.849 1.00 36.31 119 ASP A N 1
ATOM 923 C CA . ASP A 1 119 ? -3.526 -13.212 -20.878 1.00 36.31 119 ASP A CA 1
ATOM 924 C C . ASP A 1 119 ? -2.459 -12.259 -20.288 1.00 36.31 119 ASP A C 1
ATOM 926 O O . ASP A 1 119 ? -1.737 -11.596 -21.030 1.00 36.31 119 ASP A O 1
ATOM 930 N N . VAL A 1 120 ? -2.318 -12.192 -18.954 1.00 42.94 120 VAL A N 1
ATOM 931 C CA . VAL A 1 120 ? -1.316 -11.354 -18.244 1.00 42.94 120 VAL A CA 1
ATOM 932 C C . VAL A 1 120 ? -0.468 -12.195 -17.279 1.00 42.94 120 VAL A C 1
ATOM 934 O O . VAL A 1 120 ? 0.066 -11.712 -16.285 1.00 42.94 120 VAL A O 1
ATOM 937 N N . SER A 1 121 ? -0.340 -13.497 -17.539 1.00 37.53 121 SER A N 1
ATOM 938 C CA . SER A 1 121 ? 0.409 -14.412 -16.673 1.00 37.53 121 SER A CA 1
ATOM 939 C C . SER A 1 121 ? 1.919 -14.279 -16.856 1.00 37.53 121 SER A C 1
ATOM 941 O O . SER A 1 121 ? 2.570 -15.195 -17.342 1.00 37.53 121 SER A O 1
ATOM 943 N N . VAL A 1 122 ? 2.480 -13.162 -16.394 1.00 36.53 122 VAL A N 1
ATOM 944 C CA . VAL A 1 122 ? 3.791 -13.161 -15.741 1.00 36.53 122 VAL A CA 1
ATOM 945 C C . VAL A 1 122 ? 3.687 -12.230 -14.524 1.00 36.53 122 VAL A C 1
ATOM 947 O O . VAL A 1 122 ? 3.647 -11.011 -14.690 1.00 36.53 122 VAL A O 1
ATOM 950 N N . PRO A 1 123 ? 3.607 -12.771 -13.293 1.00 36.62 123 PRO A N 1
ATOM 951 C CA . PRO A 1 123 ? 3.816 -11.984 -12.082 1.00 36.62 123 PRO A CA 1
ATOM 952 C C . PRO A 1 123 ? 5.168 -11.258 -12.175 1.00 36.62 123 PRO A C 1
ATOM 954 O O . PRO A 1 123 ? 6.106 -11.846 -12.717 1.00 36.62 123 PRO A O 1
ATOM 957 N N . PRO A 1 124 ? 5.360 -10.072 -11.572 1.00 39.41 124 PRO A N 1
ATOM 958 C CA . PRO A 1 124 ? 6.654 -9.370 -11.572 1.00 39.41 124 PRO A CA 1
ATOM 959 C C . PRO A 1 124 ? 7.785 -10.110 -10.829 1.00 39.41 124 PRO A C 1
ATOM 961 O O . PRO A 1 124 ? 8.833 -9.530 -10.575 1.00 39.41 124 PRO A O 1
ATOM 964 N N . LEU A 1 125 ? 7.566 -11.364 -10.428 1.00 40.12 125 LEU A N 1
ATOM 965 C CA . LEU A 1 125 ? 8.308 -12.054 -9.378 1.00 40.12 125 LEU A CA 1
ATOM 966 C C . LEU A 1 125 ? 8.896 -13.397 -9.810 1.00 40.12 125 LEU A C 1
ATOM 968 O O . LEU A 1 125 ? 9.510 -14.085 -9.003 1.00 40.12 125 LEU A O 1
ATOM 972 N N . VAL A 1 126 ? 8.806 -13.756 -11.094 1.00 32.69 126 VAL A N 1
ATOM 973 C CA . VAL A 1 126 ? 9.614 -14.861 -11.642 1.00 32.69 126 VAL A CA 1
ATOM 974 C C . VAL A 1 126 ? 10.912 -14.312 -12.243 1.00 32.69 126 VAL A C 1
ATOM 976 O O . VAL A 1 126 ? 11.315 -14.651 -13.348 1.00 32.69 126 VAL A O 1
ATOM 979 N N . GLY A 1 127 ? 11.580 -13.445 -11.487 1.00 31.31 127 GLY A N 1
ATOM 980 C CA . GLY A 1 127 ? 13.022 -13.270 -11.561 1.00 31.31 127 GLY A CA 1
ATOM 981 C C . GLY A 1 127 ? 13.593 -13.892 -10.296 1.00 31.31 127 GLY A C 1
ATOM 982 O O . GLY A 1 127 ? 13.468 -13.312 -9.220 1.00 31.31 127 GLY A O 1
ATOM 983 N N . LYS A 1 128 ? 14.164 -15.099 -10.401 1.00 34.00 128 LYS A N 1
ATOM 984 C CA . LYS A 1 128 ? 14.994 -15.676 -9.332 1.00 34.00 128 LYS A CA 1
ATOM 985 C C . LYS A 1 128 ? 15.961 -14.586 -8.854 1.00 34.00 128 LYS A C 1
ATOM 987 O O . LYS A 1 128 ? 16.583 -13.936 -9.683 1.00 34.00 128 LYS A O 1
ATOM 992 N N . GLY A 1 129 ? 15.989 -14.359 -7.543 1.00 41.09 129 GLY A N 1
ATOM 993 C CA . GLY A 1 129 ? 16.403 -13.099 -6.930 1.00 41.09 129 GLY A CA 1
ATOM 994 C C . GLY A 1 129 ? 17.666 -12.443 -7.488 1.00 41.09 129 GLY A C 1
ATOM 995 O O . GLY A 1 129 ? 18.691 -13.096 -7.626 1.00 41.09 129 GLY A O 1
ATOM 996 N N . GLN A 1 130 ? 17.572 -11.130 -7.715 1.00 43.50 130 GLN A N 1
ATOM 997 C CA . GLN A 1 130 ? 18.705 -10.192 -7.754 1.00 43.50 130 GLN A CA 1
ATOM 998 C C . GLN A 1 130 ? 18.242 -8.729 -7.581 1.00 43.50 130 GLN A C 1
ATOM 1000 O O . GLN A 1 130 ? 18.888 -7.975 -6.859 1.00 43.50 130 GLN A O 1
ATOM 1005 N N . HIS A 1 131 ? 17.044 -8.350 -8.050 1.00 41.41 131 HIS A N 1
ATOM 1006 C CA . HIS A 1 131 ? 16.507 -6.984 -7.873 1.00 41.41 131 HIS A CA 1
ATOM 1007 C C . HIS A 1 131 ? 16.210 -6.554 -6.424 1.00 41.41 131 HIS A C 1
ATOM 1009 O O . HIS A 1 131 ? 16.168 -5.356 -6.143 1.00 41.41 131 HIS A O 1
ATOM 1015 N N . ALA A 1 132 ? 16.019 -7.499 -5.496 1.00 39.88 132 ALA A N 1
ATOM 1016 C CA . ALA A 1 132 ? 15.697 -7.201 -4.096 1.00 39.88 132 ALA A CA 1
ATOM 1017 C C . ALA A 1 132 ? 16.864 -6.543 -3.328 1.00 39.88 132 ALA A C 1
ATOM 1019 O O . ALA A 1 132 ? 16.632 -5.796 -2.380 1.00 39.88 132 ALA A O 1
ATOM 1020 N N . ASN A 1 133 ? 18.112 -6.775 -3.753 1.00 40.94 133 ASN A N 1
ATOM 1021 C CA . ASN A 1 133 ? 19.305 -6.290 -3.048 1.00 40.94 133 ASN A CA 1
ATOM 1022 C C . ASN A 1 133 ? 19.727 -4.865 -3.448 1.00 40.94 133 ASN A C 1
ATOM 1024 O O . ASN A 1 133 ? 20.473 -4.218 -2.720 1.00 40.94 133 ASN A O 1
ATOM 1028 N N . ILE A 1 134 ? 19.232 -4.345 -4.574 1.00 47.47 134 ILE A N 1
ATOM 1029 C CA . ILE A 1 134 ? 19.662 -3.055 -5.147 1.00 47.47 134 ILE A CA 1
ATOM 1030 C C . ILE A 1 134 ? 18.984 -1.849 -4.469 1.00 47.47 134 ILE A C 1
ATOM 1032 O O . ILE A 1 134 ? 19.442 -0.715 -4.596 1.00 47.47 134 ILE A O 1
ATOM 1036 N N . MET A 1 135 ? 17.896 -2.068 -3.721 1.00 48.00 135 MET A N 1
ATOM 1037 C CA . MET A 1 135 ? 17.086 -0.995 -3.123 1.00 48.00 135 MET A CA 1
ATOM 1038 C C . MET A 1 135 ? 16.851 -1.129 -1.616 1.00 48.00 135 MET A C 1
ATOM 1040 O O . MET A 1 135 ? 15.975 -0.446 -1.087 1.00 48.00 135 MET A O 1
ATOM 1044 N N . GLN A 1 136 ? 17.640 -1.934 -0.896 1.00 46.50 136 GLN A N 1
ATOM 1045 C CA . GLN A 1 136 ? 17.604 -1.903 0.566 1.00 46.50 136 GLN A CA 1
ATOM 1046 C C . GLN A 1 136 ? 18.149 -0.560 1.072 1.00 46.50 136 GLN A C 1
ATOM 1048 O O . GLN A 1 136 ? 19.324 -0.411 1.395 1.00 46.50 136 GLN A O 1
ATOM 1053 N N . THR A 1 137 ? 17.268 0.429 1.229 1.00 44.34 137 THR A N 1
ATOM 1054 C CA . THR A 1 137 ? 17.397 1.342 2.363 1.00 44.34 137 THR A CA 1
ATOM 1055 C C . THR A 1 137 ? 17.200 0.468 3.594 1.00 44.34 137 THR A C 1
ATOM 1057 O O . THR A 1 137 ? 16.071 0.151 3.963 1.00 44.34 137 THR A O 1
ATOM 1060 N N . SER A 1 138 ? 18.308 -0.038 4.129 1.00 53.56 138 SER A N 1
ATOM 1061 C CA . SER A 1 138 ? 18.366 -0.994 5.227 1.00 53.56 138 SER A CA 1
ATOM 1062 C C . SER A 1 138 ? 17.768 -0.372 6.485 1.00 53.56 138 SER A C 1
ATOM 1064 O O . SER A 1 138 ? 18.452 0.287 7.268 1.00 53.56 138 SER A O 1
ATOM 1066 N N . GLY A 1 139 ? 16.462 -0.531 6.652 1.00 76.12 139 GLY A N 1
ATOM 1067 C CA . GLY A 1 139 ? 15.781 -0.080 7.841 1.00 76.12 139 GLY A CA 1
ATOM 1068 C C . GLY A 1 139 ? 14.306 -0.427 7.813 1.00 76.12 139 GLY A C 1
ATOM 1069 O O . GLY A 1 139 ? 13.583 -0.080 6.882 1.00 76.12 139 GLY A O 1
ATOM 1070 N N . PHE A 1 140 ? 13.860 -1.058 8.887 1.00 85.94 140 PHE A N 1
ATOM 1071 C CA . PHE A 1 140 ? 12.453 -1.193 9.217 1.00 85.94 140 PHE A CA 1
ATOM 1072 C C . PHE A 1 140 ? 12.077 -0.143 10.266 1.00 85.94 140 PHE A C 1
ATOM 1074 O O . PHE A 1 140 ? 12.938 0.399 10.969 1.00 85.94 140 PHE A O 1
ATOM 1081 N N . LYS A 1 141 ? 10.795 0.204 10.328 1.00 89.00 141 LYS A N 1
ATOM 1082 C CA . LYS A 1 141 ? 10.196 1.006 11.397 1.00 89.00 141 LYS A CA 1
ATOM 1083 C C . LYS A 1 141 ? 9.112 0.185 12.072 1.00 89.00 141 LYS A C 1
ATOM 1085 O O . LYS A 1 141 ? 8.353 -0.494 11.391 1.00 89.00 141 LYS A O 1
ATOM 1090 N N . LEU A 1 142 ? 9.030 0.279 13.392 1.00 93.12 142 LEU A N 1
ATOM 1091 C CA . LEU A 1 142 ? 7.970 -0.373 14.147 1.00 93.12 142 LEU A CA 1
ATOM 1092 C C . LEU A 1 142 ? 6.637 0.335 13.901 1.00 93.12 142 LEU A C 1
ATOM 1094 O O . LEU A 1 142 ? 6.586 1.566 13.869 1.00 93.12 142 LEU A O 1
ATOM 1098 N N . MET A 1 143 ? 5.570 -0.441 13.757 1.00 95.25 143 MET A N 1
ATOM 1099 C CA . MET A 1 143 ? 4.195 0.023 13.663 1.00 95.25 143 MET A CA 1
ATOM 1100 C C . MET A 1 143 ? 3.319 -0.763 14.631 1.00 95.25 143 MET A C 1
ATOM 1102 O O . MET A 1 143 ? 3.218 -1.985 14.532 1.00 95.25 143 MET A O 1
ATOM 1106 N N . LEU A 1 144 ? 2.645 -0.040 15.521 1.00 96.38 144 LEU A N 1
ATOM 1107 C CA . LEU A 1 144 ? 1.570 -0.574 16.342 1.00 96.38 144 LEU A CA 1
ATOM 1108 C C . LEU A 1 144 ? 0.255 -0.456 15.565 1.00 96.38 144 LEU A C 1
ATOM 1110 O O . LEU A 1 144 ? -0.132 0.634 15.135 1.00 96.38 144 LEU A O 1
ATOM 1114 N N . PHE A 1 145 ? -0.425 -1.580 15.383 1.00 95.88 145 PHE A N 1
ATOM 1115 C CA . PHE A 1 145 ? -1.625 -1.686 14.564 1.00 95.88 145 PHE A CA 1
ATOM 1116 C C . PHE A 1 145 ? -2.754 -2.343 15.352 1.00 95.88 145 PHE A C 1
ATOM 1118 O O . PHE A 1 145 ? -2.581 -3.429 15.898 1.00 95.88 145 PHE A O 1
ATOM 1125 N N . GLU A 1 146 ? -3.918 -1.705 15.414 1.00 94.19 146 GLU A N 1
ATOM 1126 C CA . GLU A 1 146 ? -5.108 -2.307 16.002 1.00 94.19 146 GLU A CA 1
ATOM 1127 C C . GLU A 1 146 ? -5.662 -3.418 15.103 1.00 94.19 146 GLU A C 1
ATOM 1129 O O . GLU A 1 146 ? -5.934 -3.200 13.923 1.00 94.19 146 GLU A O 1
ATOM 1134 N N . ILE A 1 147 ? -5.870 -4.593 15.691 1.00 92.06 147 ILE A N 1
ATOM 1135 C CA . ILE A 1 147 ? -6.490 -5.770 15.072 1.00 92.06 147 ILE A CA 1
ATOM 1136 C C . ILE A 1 147 ? -7.831 -6.074 15.768 1.00 92.06 147 ILE A C 1
ATOM 1138 O O . ILE A 1 147 ? -8.118 -5.505 16.831 1.00 92.06 147 ILE A O 1
ATOM 1142 N N . PRO A 1 148 ? -8.695 -6.947 15.214 1.00 89.56 148 PRO A N 1
ATOM 1143 C CA . PRO A 1 148 ? -9.952 -7.315 15.865 1.00 89.56 148 PRO A CA 1
ATOM 1144 C C . PRO A 1 148 ? -9.778 -7.755 17.325 1.00 89.56 148 PRO A C 1
ATOM 1146 O O . PRO A 1 148 ? -10.475 -7.227 18.192 1.00 89.56 148 PRO A O 1
ATOM 1149 N N . SER A 1 149 ? -8.811 -8.633 17.610 1.00 91.00 149 SER A N 1
ATOM 1150 C CA . SER A 1 149 ? -8.567 -9.165 18.959 1.00 91.00 149 SER A CA 1
ATOM 1151 C C . SER A 1 149 ? -7.818 -8.228 19.922 1.00 91.00 149 SER A C 1
ATOM 1153 O O . SER A 1 149 ? -7.788 -8.496 21.125 1.00 91.00 149 SER A O 1
ATOM 1155 N N . GLY A 1 150 ? -7.211 -7.138 19.441 1.00 94.06 150 GLY A N 1
ATOM 1156 C CA . GLY A 1 150 ? -6.318 -6.299 20.244 1.00 94.06 150 GLY A CA 1
ATOM 1157 C C . GLY A 1 150 ? -5.360 -5.467 19.395 1.00 94.06 150 GLY A C 1
ATOM 1158 O O . GLY A 1 150 ? -5.800 -4.670 18.568 1.00 94.06 150 GLY A O 1
ATOM 1159 N N . PHE A 1 151 ? -4.052 -5.650 19.591 1.00 96.06 151 PHE A N 1
ATOM 1160 C CA . PHE A 1 151 ? -3.004 -4.942 18.848 1.00 96.06 151 PHE A CA 1
ATOM 1161 C C . PHE A 1 151 ? -1.930 -5.895 18.320 1.00 96.06 151 PHE A C 1
ATOM 1163 O O . PHE A 1 151 ? -1.601 -6.896 18.949 1.00 96.06 151 PHE A O 1
ATOM 1170 N N . ALA A 1 152 ? -1.345 -5.553 17.178 1.00 96.56 152 ALA A N 1
ATOM 1171 C CA . ALA A 1 152 ? -0.196 -6.216 16.582 1.00 96.56 152 ALA A CA 1
ATOM 1172 C C . ALA A 1 152 ? 0.973 -5.242 16.426 1.00 96.56 152 ALA A C 1
ATOM 1174 O O . ALA A 1 152 ? 0.779 -4.048 16.191 1.00 96.56 152 ALA A O 1
ATOM 1175 N N . MET A 1 153 ? 2.187 -5.774 16.537 1.00 96.25 153 MET A N 1
ATOM 1176 C CA . MET A 1 153 ? 3.419 -5.064 16.225 1.00 96.25 153 MET A CA 1
ATOM 1177 C C . MET A 1 153 ? 3.971 -5.576 14.896 1.00 96.25 153 MET A C 1
ATOM 1179 O O . MET A 1 153 ? 4.221 -6.775 14.735 1.00 96.25 153 MET A O 1
ATOM 1183 N N . PHE A 1 154 ? 4.189 -4.654 13.962 1.00 95.06 154 PHE A N 1
ATOM 1184 C CA . PHE A 1 154 ? 4.797 -4.925 12.666 1.00 95.06 154 PHE A CA 1
ATOM 1185 C C . PHE A 1 154 ? 6.097 -4.145 12.496 1.00 95.06 154 PHE A C 1
ATOM 1187 O O . PHE A 1 154 ? 6.216 -3.005 12.938 1.00 95.06 154 PHE A O 1
ATOM 1194 N N . GLU A 1 155 ? 7.046 -4.723 11.778 1.00 92.06 155 GLU A N 1
ATOM 1195 C CA . GLU A 1 155 ? 8.130 -3.987 11.143 1.00 92.06 155 GLU A CA 1
ATOM 1196 C C . GLU A 1 155 ? 7.729 -3.631 9.714 1.00 92.06 155 GLU A C 1
ATOM 1198 O O . GLU A 1 155 ? 7.379 -4.493 8.912 1.00 92.06 155 GLU A O 1
ATOM 1203 N N . VAL A 1 156 ? 7.802 -2.344 9.390 1.00 91.31 156 VAL A N 1
ATOM 1204 C CA . VAL A 1 156 ? 7.450 -1.776 8.089 1.00 91.31 156 VAL A CA 1
ATOM 1205 C C . VAL A 1 156 ? 8.717 -1.295 7.398 1.00 91.31 156 VAL A C 1
ATOM 1207 O O . VAL A 1 156 ? 9.455 -0.473 7.947 1.00 91.31 156 VAL A O 1
ATOM 1210 N N . SER A 1 157 ? 8.973 -1.786 6.187 1.00 87.38 157 SER A N 1
ATOM 1211 C CA . SER A 1 157 ? 10.111 -1.345 5.380 1.00 87.38 157 SER A CA 1
ATOM 1212 C C . SER A 1 157 ? 10.062 0.169 5.158 1.00 87.38 157 SER A C 1
ATOM 1214 O O . SER A 1 157 ? 9.037 0.723 4.747 1.00 87.38 157 SER A O 1
ATOM 1216 N N . GLN A 1 158 ? 11.188 0.853 5.386 1.00 85.56 158 GLN A N 1
ATOM 1217 C CA . GLN A 1 158 ? 11.300 2.294 5.136 1.00 85.56 158 GLN A CA 1
ATOM 1218 C C . GLN A 1 158 ? 11.051 2.668 3.670 1.00 85.56 158 GLN A C 1
ATOM 1220 O O . GLN A 1 158 ? 10.653 3.802 3.399 1.00 85.56 158 GLN A O 1
ATOM 1225 N N . GLU A 1 159 ? 11.204 1.725 2.735 1.00 80.44 159 GLU A N 1
ATOM 1226 C CA . GLU A 1 159 ? 10.877 1.943 1.324 1.00 80.44 159 GLU A CA 1
ATOM 1227 C C . GLU A 1 159 ? 9.396 2.315 1.135 1.00 80.44 159 GLU A C 1
ATOM 1229 O O . GLU A 1 159 ? 9.080 3.207 0.346 1.00 80.44 159 GLU A O 1
ATOM 1234 N N . LEU A 1 160 ? 8.490 1.692 1.901 1.00 84.00 160 LEU A N 1
ATOM 1235 C CA . LEU A 1 160 ? 7.056 2.002 1.858 1.00 84.00 160 LEU A CA 1
ATOM 1236 C C . LEU A 1 160 ? 6.790 3.436 2.326 1.00 84.00 160 LEU A C 1
ATOM 1238 O O . LEU A 1 160 ? 6.023 4.178 1.714 1.00 84.00 160 LEU A O 1
ATOM 1242 N N . ILE A 1 161 ? 7.469 3.848 3.396 1.00 84.62 161 ILE A N 1
ATOM 1243 C CA . ILE A 1 161 ? 7.297 5.165 4.019 1.00 84.62 161 ILE A CA 1
ATOM 1244 C C . ILE A 1 161 ? 7.829 6.274 3.101 1.00 84.62 161 ILE A C 1
ATOM 1246 O O . ILE A 1 161 ? 7.255 7.361 3.046 1.00 84.62 161 ILE A O 1
ATOM 1250 N N . ALA A 1 162 ? 8.896 5.998 2.347 1.00 85.00 162 ALA A N 1
ATOM 1251 C CA . ALA A 1 162 ? 9.514 6.962 1.441 1.00 85.00 162 ALA A CA 1
ATOM 1252 C C . ALA A 1 162 ? 8.589 7.396 0.290 1.00 85.00 162 ALA A C 1
ATOM 1254 O O . ALA A 1 162 ? 8.740 8.504 -0.231 1.00 85.00 162 ALA A O 1
ATOM 1255 N N . ARG A 1 163 ? 7.625 6.554 -0.117 1.00 84.06 163 ARG A N 1
ATOM 1256 C CA . ARG A 1 163 ? 6.674 6.861 -1.199 1.00 84.06 163 ARG A CA 1
ATOM 1257 C C . ARG A 1 163 ? 5.238 6.495 -0.819 1.00 84.06 163 ARG A C 1
ATOM 1259 O O . ARG A 1 163 ? 4.693 5.511 -1.317 1.00 84.06 163 ARG A O 1
ATOM 1266 N N . PRO A 1 164 ? 4.564 7.351 -0.028 1.00 86.69 164 PRO A N 1
ATOM 1267 C CA . PRO A 1 164 ? 3.235 7.055 0.507 1.00 86.69 164 PRO A CA 1
ATOM 1268 C C . PRO A 1 164 ? 2.177 6.738 -0.563 1.00 86.69 164 PRO A C 1
ATOM 1270 O O . PRO A 1 164 ? 1.309 5.899 -0.355 1.00 86.69 164 PRO A O 1
ATOM 1273 N N . LYS A 1 165 ? 2.274 7.374 -1.738 1.00 87.12 165 LYS A N 1
ATOM 1274 C CA . LYS A 1 165 ? 1.353 7.185 -2.876 1.00 87.12 165 LYS A CA 1
ATOM 1275 C C . LYS A 1 165 ? 1.411 5.791 -3.528 1.00 87.12 165 LYS A C 1
ATOM 1277 O O . LYS A 1 165 ? 0.491 5.443 -4.267 1.00 87.12 165 LYS A O 1
ATOM 1282 N N . ASP A 1 166 ? 2.477 5.032 -3.274 1.00 87.19 166 ASP A N 1
ATOM 1283 C CA . ASP A 1 166 ? 2.758 3.737 -3.907 1.00 87.19 166 ASP A CA 1
ATOM 1284 C C . ASP A 1 166 ? 2.563 2.562 -2.917 1.00 87.19 166 ASP A C 1
ATOM 1286 O O . ASP A 1 166 ? 2.662 1.400 -3.305 1.00 87.19 166 ASP A O 1
ATOM 1290 N N . ILE A 1 167 ? 2.251 2.843 -1.640 1.00 90.62 167 ILE A N 1
ATOM 1291 C CA . ILE A 1 167 ? 2.132 1.834 -0.570 1.00 90.62 167 ILE A CA 1
ATOM 1292 C C . ILE A 1 167 ? 1.113 0.747 -0.930 1.00 90.62 167 ILE A C 1
ATOM 1294 O O . ILE A 1 167 ? 1.452 -0.434 -0.894 1.00 90.62 167 ILE A O 1
ATOM 1298 N N . TRP A 1 168 ? -0.111 1.124 -1.317 1.00 90.44 168 TRP A N 1
ATOM 1299 C CA . TRP A 1 168 ? -1.189 0.178 -1.645 1.00 90.44 168 TRP A CA 1
ATOM 1300 C C . TRP A 1 168 ? -0.779 -0.854 -2.707 1.00 90.44 168 TRP A C 1
ATOM 1302 O O . TRP A 1 168 ? -1.154 -2.023 -2.610 1.00 90.44 168 TRP A O 1
ATOM 1312 N N . ALA A 1 169 ? 0.041 -0.455 -3.685 1.00 89.25 169 ALA A N 1
ATOM 1313 C CA . ALA A 1 169 ? 0.439 -1.318 -4.789 1.00 89.25 169 ALA A CA 1
ATOM 1314 C C . ALA A 1 169 ? 1.297 -2.501 -4.315 1.00 89.25 169 ALA A C 1
ATOM 1316 O O . ALA A 1 169 ? 1.230 -3.597 -4.878 1.00 89.25 169 ALA A O 1
ATOM 1317 N N . ARG A 1 170 ? 2.060 -2.311 -3.230 1.00 87.31 170 ARG A N 1
ATOM 1318 C CA . ARG A 1 170 ? 2.888 -3.358 -2.615 1.00 87.31 170 ARG A CA 1
ATOM 1319 C C . ARG A 1 170 ? 2.054 -4.445 -1.935 1.00 87.31 170 ARG A C 1
ATOM 1321 O O . ARG A 1 170 ? 2.495 -5.586 -1.879 1.00 87.31 170 ARG A O 1
ATOM 1328 N N . PHE A 1 171 ? 0.833 -4.131 -1.503 1.00 87.62 171 PHE A N 1
ATOM 1329 C CA . PHE A 1 171 ? -0.076 -5.099 -0.880 1.00 87.62 171 PHE A CA 1
ATOM 1330 C C . PHE A 1 171 ? -0.852 -5.958 -1.891 1.00 87.62 171 PHE A C 1
ATOM 1332 O O . PHE A 1 171 ? -1.413 -6.987 -1.515 1.00 87.62 171 PHE A O 1
ATOM 1339 N N . ALA A 1 172 ? -0.860 -5.600 -3.181 1.00 83.38 172 ALA A N 1
ATOM 1340 C CA . ALA A 1 172 ? -1.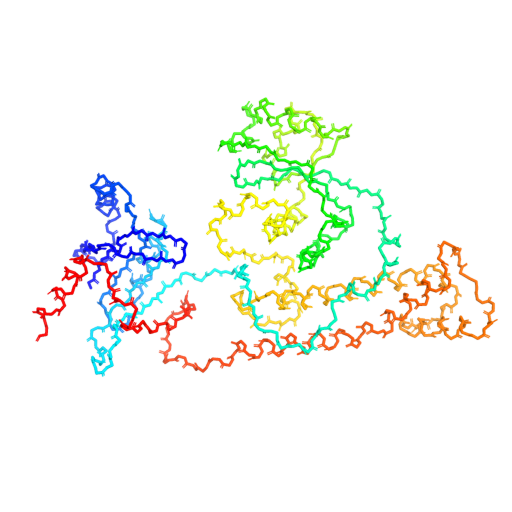572 -6.368 -4.206 1.00 83.38 172 ALA A CA 1
ATOM 1341 C C . ALA A 1 172 ? -0.958 -7.756 -4.473 1.00 83.38 172 ALA A C 1
ATOM 1343 O O . ALA A 1 172 ? -1.679 -8.710 -4.786 1.00 83.38 172 ALA A O 1
ATOM 1344 N N . TYR A 1 173 ? 0.363 -7.882 -4.317 1.00 74.94 173 TYR A N 1
ATOM 1345 C CA . TYR A 1 173 ? 1.103 -9.137 -4.455 1.00 74.94 173 TYR A CA 1
ATOM 1346 C C . TYR A 1 173 ? 1.354 -9.746 -3.079 1.00 74.94 173 TYR A C 1
ATOM 1348 O O . TYR A 1 173 ? 2.418 -9.603 -2.486 1.00 74.94 173 TYR A O 1
ATOM 1356 N N . GLN A 1 174 ? 0.339 -10.438 -2.567 1.00 74.75 174 GLN A N 1
ATOM 1357 C CA . GLN A 1 174 ? 0.351 -10.972 -1.205 1.00 74.75 174 GLN A CA 1
ATOM 1358 C C . GLN A 1 174 ? 1.511 -11.941 -0.930 1.00 74.75 174 GLN A C 1
ATOM 1360 O O . GLN A 1 174 ? 1.874 -12.118 0.226 1.00 74.75 174 GLN A O 1
ATOM 1365 N N . ASP A 1 175 ? 2.076 -12.609 -1.938 1.00 71.12 175 ASP A N 1
ATOM 1366 C CA . ASP A 1 175 ? 3.188 -13.570 -1.782 1.00 71.12 175 ASP A CA 1
ATOM 1367 C C . ASP A 1 175 ? 4.497 -12.935 -1.331 1.00 71.12 175 ASP A C 1
ATOM 1369 O O . ASP A 1 175 ? 5.257 -13.569 -0.606 1.00 71.12 175 ASP A O 1
ATOM 1373 N N . ASP A 1 176 ? 4.657 -11.646 -1.599 1.00 71.06 176 ASP A N 1
ATOM 1374 C CA . ASP A 1 176 ? 5.886 -10.915 -1.319 1.00 71.06 176 ASP A CA 1
ATOM 1375 C C . ASP A 1 176 ? 5.764 -9.963 -0.140 1.00 71.06 176 ASP A C 1
ATOM 1377 O O . ASP A 1 176 ? 6.705 -9.241 0.191 1.00 71.06 176 ASP A O 1
ATOM 1381 N N . ILE A 1 177 ? 4.601 -9.941 0.511 1.00 82.19 177 ILE A N 1
ATOM 1382 C CA . ILE A 1 177 ? 4.329 -8.944 1.537 1.00 82.19 177 ILE A CA 1
ATOM 1383 C C . ILE A 1 177 ? 5.282 -9.062 2.729 1.00 82.19 177 ILE A C 1
ATOM 1385 O O . ILE A 1 177 ? 5.639 -8.053 3.329 1.00 82.19 177 ILE A O 1
ATOM 1389 N N . THR A 1 178 ? 5.774 -10.271 3.010 1.00 83.06 178 THR A N 1
ATOM 1390 C CA . THR A 1 178 ? 6.742 -10.547 4.079 1.00 83.06 178 THR A CA 1
ATOM 1391 C C . THR A 1 178 ? 8.113 -9.918 3.837 1.00 83.06 178 THR A C 1
ATOM 1393 O O . THR A 1 178 ? 8.888 -9.775 4.775 1.00 83.06 178 THR A O 1
ATOM 1396 N N . ASN A 1 179 ? 8.416 -9.509 2.600 1.00 79.69 179 ASN A N 1
ATOM 1397 C CA . ASN A 1 179 ? 9.655 -8.800 2.274 1.00 79.69 179 ASN A CA 1
ATOM 1398 C C . ASN A 1 179 ? 9.621 -7.335 2.737 1.00 79.69 179 ASN A C 1
ATOM 1400 O O . ASN A 1 179 ? 10.668 -6.701 2.857 1.00 79.69 179 ASN A O 1
ATOM 1404 N N . VAL A 1 180 ? 8.425 -6.779 2.964 1.00 85.62 180 VAL A N 1
ATOM 1405 C CA . VAL A 1 180 ? 8.229 -5.358 3.299 1.00 85.62 180 VAL A CA 1
ATOM 1406 C C . VAL A 1 180 ? 7.452 -5.128 4.596 1.00 85.62 180 VAL A C 1
ATOM 1408 O O . VAL A 1 180 ? 7.543 -4.035 5.152 1.00 85.62 180 VAL A O 1
ATOM 1411 N N . ILE A 1 181 ? 6.731 -6.138 5.088 1.00 91.31 181 ILE A N 1
ATOM 1412 C CA . ILE A 1 181 ? 6.029 -6.160 6.373 1.00 91.31 181 ILE A CA 1
ATOM 1413 C C . ILE A 1 181 ? 6.420 -7.434 7.123 1.00 91.31 181 ILE A C 1
ATOM 1415 O O . ILE A 1 181 ? 6.126 -8.535 6.661 1.00 91.31 181 ILE A O 1
ATOM 1419 N N . VAL A 1 182 ? 7.017 -7.301 8.305 1.00 91.00 182 VAL A N 1
ATOM 1420 C CA . VAL A 1 182 ? 7.330 -8.439 9.182 1.00 91.00 182 VAL A CA 1
ATOM 1421 C C . VAL A 1 182 ? 6.443 -8.375 10.419 1.00 91.00 182 VAL A C 1
ATOM 1423 O O . VAL A 1 182 ? 6.304 -7.328 11.044 1.00 91.00 182 VAL A O 1
ATOM 1426 N N . THR A 1 183 ? 5.816 -9.494 10.774 1.00 94.50 183 THR A N 1
ATOM 1427 C CA . THR A 1 183 ? 4.986 -9.596 11.984 1.00 94.50 183 THR A CA 1
ATOM 1428 C C . THR A 1 183 ? 5.874 -9.939 13.170 1.00 94.50 183 THR A C 1
ATOM 1430 O O . THR A 1 183 ? 6.521 -10.983 13.152 1.00 94.50 183 THR A O 1
ATOM 1433 N N . LEU A 1 184 ? 5.901 -9.084 14.195 1.00 93.31 184 LEU A N 1
ATOM 1434 C CA . LEU A 1 184 ? 6.688 -9.330 15.407 1.00 93.31 184 LEU A CA 1
ATOM 1435 C C . LEU A 1 184 ? 5.883 -10.044 16.495 1.00 93.31 184 LEU A C 1
ATOM 1437 O O . LEU A 1 184 ? 6.414 -10.890 17.209 1.00 93.31 184 LEU A O 1
ATOM 1441 N N . GLY A 1 185 ? 4.599 -9.717 16.623 1.00 93.69 185 GLY A N 1
ATOM 1442 C CA . GLY A 1 185 ? 3.717 -10.332 17.609 1.00 93.69 185 GLY A CA 1
ATOM 1443 C C . GLY A 1 185 ? 2.380 -9.612 17.732 1.00 93.69 185 GLY A C 1
ATOM 1444 O O . GLY A 1 185 ? 2.169 -8.559 17.131 1.00 93.69 185 GLY A O 1
ATOM 1445 N N . SER A 1 186 ? 1.480 -10.177 18.533 1.00 95.69 186 SER A N 1
ATOM 1446 C CA . SER A 1 186 ? 0.164 -9.607 18.830 1.00 95.69 186 SER A CA 1
ATOM 1447 C C . SER A 1 186 ? -0.213 -9.806 20.293 1.00 95.69 186 SER A C 1
ATOM 1449 O O . SER A 1 186 ? 0.161 -10.812 20.894 1.00 95.69 186 SER A O 1
ATOM 1451 N N . ILE A 1 187 ? -1.002 -8.882 20.832 1.00 95.44 187 ILE A N 1
ATOM 1452 C CA . ILE A 1 187 ? -1.566 -8.919 22.178 1.00 95.44 187 ILE A CA 1
ATOM 1453 C C . ILE A 1 187 ? -3.087 -8.779 22.112 1.00 95.44 187 ILE A C 1
ATOM 1455 O O . ILE A 1 187 ? -3.610 -7.941 21.375 1.00 95.44 187 ILE A O 1
ATOM 1459 N N . GLN A 1 188 ? -3.797 -9.603 22.883 1.00 93.94 188 GLN A N 1
ATOM 1460 C CA . GLN A 1 188 ? -5.251 -9.526 22.991 1.00 93.94 188 GLN A CA 1
ATOM 1461 C C . GLN A 1 188 ? -5.637 -8.432 23.981 1.00 93.94 188 GLN A C 1
ATOM 1463 O O . GLN A 1 188 ? -5.174 -8.440 25.115 1.00 93.94 188 GLN A O 1
ATOM 1468 N N . ILE A 1 189 ? -6.491 -7.501 23.558 1.00 90.25 189 ILE A N 1
ATOM 1469 C CA . ILE A 1 189 ? -6.985 -6.403 24.396 1.00 90.25 189 ILE A CA 1
ATOM 1470 C C . ILE A 1 189 ? -8.467 -6.219 24.107 1.00 90.25 189 ILE A C 1
ATOM 1472 O O . ILE A 1 189 ? -8.849 -5.771 23.028 1.00 90.25 189 ILE A O 1
ATOM 1476 N N . HIS A 1 190 ? -9.314 -6.537 25.086 1.00 82.56 190 HIS A N 1
ATOM 1477 C CA . HIS A 1 190 ? -10.767 -6.485 24.912 1.00 82.56 190 HIS A CA 1
ATOM 1478 C C . HIS A 1 190 ? -11.305 -5.056 24.760 1.00 82.56 190 HIS A C 1
ATOM 1480 O O . HIS A 1 190 ? -12.160 -4.807 23.913 1.00 82.56 190 HIS A O 1
ATOM 1486 N N . ASN A 1 191 ? -10.813 -4.105 25.563 1.00 84.44 191 ASN A N 1
ATOM 1487 C CA . ASN A 1 191 ? -11.268 -2.715 25.526 1.00 84.44 191 ASN A CA 1
ATOM 1488 C C . ASN A 1 191 ? -10.213 -1.794 24.897 1.00 84.44 191 ASN A C 1
ATOM 1490 O O . ASN A 1 191 ? -9.475 -1.087 25.582 1.00 84.44 191 ASN A O 1
ATOM 1494 N N . LYS A 1 192 ? -10.158 -1.807 23.565 1.00 88.12 192 LYS A N 1
ATOM 1495 C CA . LYS A 1 192 ? -9.155 -1.082 22.772 1.00 88.12 192 LYS A CA 1
ATOM 1496 C C . LYS A 1 192 ? -9.304 0.441 22.838 1.00 88.12 192 LYS A C 1
ATOM 1498 O O . LYS A 1 192 ? -8.318 1.151 22.664 1.00 88.12 192 LYS A O 1
ATOM 1503 N N . SER A 1 193 ? -10.498 0.971 23.132 1.00 87.31 193 SER A N 1
ATOM 1504 C CA . SER A 1 193 ? -10.706 2.425 23.219 1.00 87.31 193 SER A CA 1
ATOM 1505 C C . SER A 1 193 ? -9.965 3.059 24.397 1.00 87.31 193 SER A C 1
ATOM 1507 O O . SER A 1 193 ? -9.585 4.222 24.313 1.00 87.31 193 SER A O 1
ATOM 1509 N N . VAL A 1 194 ? -9.691 2.294 25.463 1.00 86.62 194 VAL A N 1
ATOM 1510 C CA . VAL A 1 194 ? -8.901 2.766 26.617 1.00 86.62 194 VAL A CA 1
ATOM 1511 C C . VAL A 1 194 ? -7.477 3.141 26.205 1.00 86.62 194 VAL A C 1
ATOM 1513 O O . VAL A 1 194 ? -6.904 4.072 26.765 1.00 86.62 194 VAL A O 1
ATOM 1516 N N . ALA A 1 195 ? -6.932 2.499 25.165 1.00 89.75 195 ALA A N 1
ATOM 1517 C CA . ALA A 1 195 ? -5.607 2.825 24.647 1.00 89.75 195 ALA A CA 1
ATOM 1518 C C . ALA A 1 195 ? -5.495 4.245 24.064 1.00 89.75 195 ALA A C 1
ATOM 1520 O O . ALA A 1 195 ? -4.386 4.746 23.908 1.00 89.75 195 ALA A O 1
ATOM 1521 N N . ARG A 1 196 ? -6.627 4.900 23.778 1.00 91.69 196 ARG A N 1
ATOM 1522 C CA . ARG A 1 196 ? -6.714 6.276 23.259 1.00 91.69 196 ARG A CA 1
ATOM 1523 C C . ARG A 1 196 ? -7.136 7.297 24.316 1.00 91.69 196 ARG A C 1
ATOM 1525 O O . ARG A 1 196 ? -7.199 8.489 24.034 1.00 91.69 196 ARG A O 1
ATOM 1532 N N . ASP A 1 197 ? -7.416 6.853 25.538 1.00 90.56 197 ASP A N 1
ATOM 1533 C CA . ASP A 1 197 ? -7.754 7.748 26.637 1.00 90.56 197 ASP A CA 1
ATOM 1534 C C . ASP A 1 197 ? -6.473 8.365 27.221 1.00 90.56 197 ASP A C 1
ATOM 1536 O O . ASP A 1 197 ? -5.620 7.673 27.772 1.00 90.56 197 ASP A O 1
ATOM 1540 N N . ILE A 1 198 ? -6.327 9.688 27.131 1.00 88.62 198 ILE A N 1
ATOM 1541 C CA . ILE A 1 198 ? -5.131 10.406 27.603 1.00 88.62 198 ILE A CA 1
ATOM 1542 C C . ILE A 1 198 ? -4.950 10.393 29.130 1.00 88.62 198 ILE A C 1
ATOM 1544 O O . ILE A 1 198 ? -3.838 10.603 29.635 1.00 88.62 198 ILE A O 1
ATOM 1548 N N . ILE A 1 199 ? -6.032 10.181 29.880 1.00 87.38 199 ILE A N 1
ATOM 1549 C CA . ILE A 1 199 ? -6.041 10.143 31.342 1.00 87.38 199 ILE A CA 1
ATOM 1550 C C . ILE A 1 199 ? -5.695 8.733 31.805 1.00 87.38 199 ILE A C 1
ATOM 1552 O O . ILE A 1 199 ? -4.778 8.580 32.616 1.00 87.38 199 ILE A O 1
ATOM 1556 N N . VAL A 1 200 ? -6.371 7.722 31.260 1.00 88.19 200 VAL A N 1
ATOM 1557 C CA . VAL A 1 200 ? -6.173 6.317 31.633 1.00 88.19 200 VAL A CA 1
ATOM 1558 C C . VAL A 1 200 ? -4.892 5.782 30.989 1.00 88.19 200 VAL A C 1
ATOM 1560 O O . VAL A 1 200 ? -3.956 5.408 31.697 1.00 88.19 200 VAL A O 1
ATOM 1563 N N . GLY A 1 201 ? -4.761 5.900 29.670 1.00 80.56 201 GLY A N 1
ATOM 1564 C CA . GLY A 1 201 ? -3.595 5.448 28.909 1.00 80.56 201 GLY A CA 1
ATOM 1565 C C . GLY A 1 201 ? -3.477 3.926 28.869 1.00 80.56 201 GLY A C 1
ATOM 1566 O O . GLY A 1 201 ? -4.293 3.243 29.480 1.00 80.56 201 GLY A O 1
ATOM 1567 N N . PRO A 1 202 ? -2.483 3.362 28.157 1.00 87.50 202 PRO A N 1
ATOM 1568 C CA . PRO A 1 202 ? -2.673 2.140 27.371 1.00 87.50 202 PRO A CA 1
ATOM 1569 C C . PRO A 1 202 ? -2.958 0.856 28.168 1.00 87.50 202 PRO A C 1
ATOM 1571 O O . PRO A 1 202 ? -3.279 -0.165 27.571 1.00 87.50 202 PRO A O 1
ATOM 1574 N N . GLY A 1 203 ? -2.892 0.903 29.497 1.00 90.81 203 GLY A N 1
ATOM 1575 C CA . GLY A 1 203 ? -2.906 -0.259 30.373 1.00 90.81 203 GLY A CA 1
ATOM 1576 C C . GLY A 1 203 ? -1.512 -0.866 30.493 1.00 90.81 203 GLY A C 1
ATOM 1577 O O . GLY A 1 203 ? -0.657 -0.672 29.624 1.00 90.81 203 GLY A O 1
ATOM 1578 N N . ASP A 1 204 ? -1.272 -1.583 31.589 1.00 92.44 204 ASP A N 1
ATOM 1579 C CA . ASP A 1 204 ? 0.045 -2.160 31.875 1.00 92.44 204 ASP A CA 1
ATOM 1580 C C . ASP A 1 204 ? 0.438 -3.219 30.836 1.00 92.44 204 ASP A C 1
ATOM 1582 O O . ASP A 1 204 ? 1.562 -3.202 30.344 1.00 92.44 204 ASP A O 1
ATOM 1586 N N . GLU A 1 205 ? -0.513 -4.046 30.396 1.00 94.12 205 GLU A N 1
ATOM 1587 C CA . GLU A 1 205 ? -0.288 -5.090 29.388 1.00 94.12 205 GLU A CA 1
ATOM 1588 C C . GLU A 1 205 ? 0.169 -4.521 28.032 1.00 94.12 205 GLU A C 1
ATOM 1590 O O . GLU A 1 205 ? 1.185 -4.945 27.479 1.00 94.12 205 GLU A O 1
ATOM 1595 N N . LEU A 1 206 ? -0.540 -3.517 27.496 1.00 95.19 206 LEU A N 1
ATOM 1596 C CA . LEU A 1 206 ? -0.164 -2.888 26.224 1.00 95.19 206 LEU A CA 1
ATOM 1597 C C . LEU A 1 206 ? 1.149 -2.115 26.349 1.00 95.19 206 LEU A C 1
ATOM 1599 O O . LEU A 1 206 ? 1.954 -2.098 25.419 1.00 95.19 206 LEU A O 1
ATOM 1603 N N . LYS A 1 207 ? 1.377 -1.473 27.499 1.00 94.38 207 LYS A N 1
ATOM 1604 C CA . LYS A 1 207 ? 2.635 -0.792 27.797 1.00 94.38 207 LYS A CA 1
ATOM 1605 C C . LYS A 1 207 ? 3.809 -1.768 27.768 1.00 94.38 207 LYS A C 1
ATOM 1607 O O . LYS A 1 207 ? 4.797 -1.482 27.096 1.00 94.38 207 LYS A O 1
ATOM 1612 N N . GLU A 1 208 ? 3.716 -2.891 28.477 1.00 94.56 208 GLU A N 1
ATOM 1613 C CA . GLU A 1 208 ? 4.761 -3.921 28.494 1.00 94.56 208 GLU A CA 1
ATOM 1614 C C . GLU A 1 208 ? 5.000 -4.490 27.095 1.00 94.56 208 GLU A C 1
ATOM 1616 O O . GLU A 1 208 ? 6.148 -4.598 26.661 1.00 94.56 208 GLU A O 1
ATOM 1621 N N . PHE A 1 209 ? 3.925 -4.749 26.348 1.00 95.56 209 PHE A N 1
ATOM 1622 C CA . PHE A 1 209 ? 4.009 -5.191 24.961 1.00 95.56 209 PHE A CA 1
ATOM 1623 C C . PHE A 1 209 ? 4.778 -4.196 24.083 1.00 95.56 209 PHE A C 1
ATOM 1625 O O . PHE A 1 209 ? 5.741 -4.587 23.428 1.00 95.56 209 PHE A O 1
ATOM 1632 N N . ILE A 1 210 ? 4.425 -2.906 24.099 1.00 94.44 210 ILE A N 1
ATOM 1633 C CA . ILE A 1 210 ? 5.115 -1.872 23.307 1.00 94.44 210 ILE A CA 1
ATOM 1634 C C . ILE A 1 210 ? 6.596 -1.775 23.705 1.00 94.44 210 ILE A C 1
ATOM 1636 O O . ILE A 1 210 ? 7.479 -1.780 22.843 1.00 94.44 210 ILE A O 1
ATOM 1640 N N . LEU A 1 211 ? 6.881 -1.718 25.009 1.00 92.50 211 LEU A N 1
ATOM 1641 C CA . LEU A 1 211 ? 8.243 -1.569 25.528 1.00 92.50 211 LEU A CA 1
ATOM 1642 C C . LEU A 1 211 ? 9.132 -2.787 25.243 1.00 92.50 211 LEU A C 1
ATOM 1644 O O . LEU A 1 211 ? 10.348 -2.632 25.172 1.00 92.50 211 LEU A O 1
ATOM 1648 N N . SER A 1 212 ? 8.551 -3.971 25.024 1.00 92.69 212 SER A N 1
ATOM 1649 C CA . SER A 1 212 ? 9.312 -5.170 24.653 1.00 92.69 212 SER A CA 1
ATOM 1650 C C . SER A 1 212 ? 9.981 -5.077 23.271 1.00 92.69 212 SER A C 1
ATOM 1652 O O . SER A 1 212 ? 10.986 -5.746 23.038 1.00 92.69 212 SER A O 1
ATOM 1654 N N . PHE A 1 213 ? 9.479 -4.213 22.378 1.00 89.31 213 PHE A N 1
ATOM 1655 C CA . PHE A 1 213 ? 10.027 -4.015 21.027 1.00 89.31 213 PHE A CA 1
ATOM 1656 C C . PHE A 1 213 ? 10.752 -2.676 20.861 1.00 89.31 213 PHE A C 1
ATOM 1658 O O . PHE A 1 213 ? 11.733 -2.575 20.119 1.00 89.31 213 PHE A O 1
ATOM 1665 N N . CYS A 1 214 ? 10.278 -1.624 21.530 1.00 83.56 214 CYS A N 1
ATOM 1666 C CA . CYS A 1 214 ? 10.806 -0.274 21.364 1.00 83.56 214 CYS A CA 1
ATOM 1667 C C . CYS A 1 214 ? 12.152 -0.091 22.085 1.00 83.56 214 CYS A C 1
ATOM 1669 O O . CYS A 1 214 ? 12.216 0.369 23.220 1.00 83.56 214 CYS A O 1
ATOM 1671 N N . THR A 1 215 ? 13.246 -0.394 21.384 1.00 67.81 215 THR A N 1
ATOM 1672 C CA . THR A 1 215 ? 14.622 -0.077 21.822 1.00 67.81 215 THR A CA 1
ATOM 1673 C C . THR A 1 215 ? 15.064 1.337 21.430 1.00 67.81 215 THR A C 1
ATOM 1675 O O . THR A 1 215 ? 15.978 1.894 22.032 1.00 67.81 215 THR A O 1
ATOM 1678 N N . HIS A 1 216 ? 14.404 1.928 20.429 1.00 58.88 216 HIS A N 1
ATOM 1679 C CA . HIS A 1 216 ? 14.660 3.271 19.913 1.00 58.88 216 HIS A CA 1
ATOM 1680 C C . HIS A 1 216 ? 13.342 4.060 19.857 1.00 58.88 216 HIS A C 1
ATOM 1682 O O . HIS A 1 216 ? 12.284 3.485 19.606 1.00 58.88 216 HIS A O 1
ATOM 1688 N N . ASN A 1 217 ? 13.415 5.378 20.066 1.00 61.62 217 ASN A N 1
ATOM 1689 C CA . ASN A 1 217 ? 12.283 6.302 20.245 1.00 61.62 217 ASN A CA 1
ATOM 1690 C C . ASN A 1 217 ? 11.440 6.533 18.969 1.00 61.62 217 ASN A C 1
ATOM 1692 O O . ASN A 1 217 ? 11.216 7.677 18.603 1.00 61.62 217 ASN A O 1
ATOM 1696 N N . TYR A 1 218 ? 11.033 5.516 18.213 1.00 82.19 218 TYR A N 1
ATOM 1697 C CA . TYR A 1 218 ? 10.229 5.744 17.011 1.00 82.19 218 TYR A CA 1
ATOM 1698 C C . TYR A 1 218 ? 9.211 4.631 16.782 1.00 82.19 218 TYR A C 1
ATOM 1700 O O . TYR A 1 218 ? 9.591 3.498 16.486 1.00 82.19 218 TYR A O 1
ATOM 1708 N N . LEU A 1 219 ? 7.926 4.980 16.854 1.00 92.38 219 LEU A N 1
ATOM 1709 C CA . LEU A 1 219 ? 6.808 4.064 16.641 1.00 92.38 219 LEU A CA 1
ATOM 1710 C C . LEU A 1 219 ? 5.761 4.681 15.704 1.00 92.38 219 LEU A C 1
ATOM 1712 O O . LEU A 1 219 ? 5.321 5.810 15.905 1.00 92.38 219 LEU A O 1
ATOM 1716 N N . ILE A 1 220 ? 5.350 3.954 14.671 1.00 93.75 220 ILE A N 1
ATOM 1717 C CA . ILE A 1 220 ? 4.221 4.340 13.819 1.00 93.75 220 ILE A CA 1
ATOM 1718 C C . ILE A 1 220 ? 2.928 3.913 14.514 1.00 93.75 220 ILE A C 1
ATOM 1720 O O . ILE A 1 220 ? 2.826 2.783 14.989 1.00 93.75 220 ILE A O 1
ATOM 1724 N N . VAL A 1 221 ? 1.939 4.803 14.558 1.00 95.00 221 VAL A N 1
ATOM 1725 C CA . VAL A 1 221 ? 0.636 4.563 15.199 1.00 95.00 221 VAL A CA 1
ATOM 1726 C C . VAL A 1 221 ? -0.504 4.981 14.270 1.00 95.00 221 VAL A C 1
ATOM 1728 O O . VAL A 1 221 ? -0.298 5.780 13.355 1.00 95.00 221 VAL A O 1
ATOM 1731 N N . GLN A 1 222 ? -1.695 4.413 14.472 1.00 91.94 222 GLN A N 1
ATOM 1732 C CA . GLN A 1 222 ? -2.830 4.564 13.550 1.00 91.94 222 GLN A CA 1
ATOM 1733 C C . GLN A 1 222 ? -3.515 5.936 13.586 1.00 91.94 222 GLN A C 1
ATOM 1735 O O . GLN A 1 222 ? -4.104 6.355 12.588 1.00 91.94 222 GLN A O 1
ATOM 1740 N N . ASP A 1 223 ? -3.460 6.624 14.721 1.00 91.06 223 ASP A N 1
ATOM 1741 C CA . ASP A 1 223 ? -4.209 7.855 14.940 1.00 91.06 223 ASP A CA 1
ATOM 1742 C C . ASP A 1 223 ? -3.527 8.777 15.955 1.00 91.06 223 ASP A C 1
ATOM 1744 O O . ASP A 1 223 ? -2.562 8.407 16.636 1.00 91.06 223 ASP A O 1
ATOM 1748 N N . VAL A 1 224 ? -3.998 10.024 15.983 1.00 90.19 224 VAL A N 1
ATOM 1749 C CA . VAL A 1 224 ? -3.405 11.106 16.777 1.00 90.19 224 VAL A CA 1
ATOM 1750 C C . VAL A 1 224 ? -3.684 10.893 18.263 1.00 90.19 224 VAL A C 1
ATOM 1752 O O . VAL A 1 224 ? -2.834 11.182 19.095 1.00 90.19 224 VAL A O 1
ATOM 1755 N N . GLU A 1 225 ? -4.832 10.321 18.605 1.00 92.88 225 GLU A N 1
ATOM 1756 C CA . GLU A 1 225 ? -5.207 10.023 19.980 1.00 92.88 225 GLU A CA 1
ATOM 1757 C C . GLU A 1 225 ? -4.266 8.975 20.591 1.00 92.88 225 GLU A C 1
ATOM 1759 O O . GLU A 1 225 ? -3.712 9.180 21.673 1.00 92.88 225 GLU A O 1
ATOM 1764 N N . LEU A 1 226 ? -4.008 7.879 19.871 1.00 93.19 226 LEU A N 1
ATOM 1765 C CA . LEU A 1 226 ? -3.055 6.851 20.287 1.00 93.19 226 LEU A CA 1
ATOM 1766 C C . LEU A 1 226 ? -1.622 7.399 20.342 1.00 93.19 226 LEU A C 1
ATOM 1768 O O . LEU A 1 226 ? -0.869 7.070 21.262 1.00 93.19 226 LEU A O 1
ATOM 1772 N N . LYS A 1 227 ? -1.256 8.266 19.388 1.00 93.94 227 LYS A N 1
ATOM 1773 C CA . LYS A 1 227 ? 0.019 8.994 19.397 1.00 93.94 227 LYS A CA 1
ATOM 1774 C C . LYS A 1 227 ? 0.200 9.775 20.696 1.00 93.94 227 LYS A C 1
ATOM 1776 O O . LYS A 1 227 ? 1.205 9.584 21.379 1.00 93.94 227 LYS A O 1
ATOM 1781 N N . ASP A 1 228 ? -0.760 10.629 21.035 1.00 92.81 228 ASP A N 1
ATOM 1782 C CA . ASP A 1 228 ? -0.674 11.524 22.189 1.00 92.81 228 ASP A CA 1
ATOM 1783 C C . ASP A 1 228 ? -0.579 10.732 23.499 1.00 92.81 228 ASP A C 1
ATOM 1785 O O . ASP A 1 228 ? 0.192 11.082 24.399 1.00 92.81 228 ASP A O 1
ATOM 1789 N N . VAL A 1 229 ? -1.322 9.624 23.598 1.00 95.56 229 VAL A N 1
ATOM 1790 C CA . VAL A 1 229 ? -1.252 8.704 24.737 1.00 95.56 229 VAL A CA 1
ATOM 1791 C C . VAL A 1 229 ? 0.140 8.097 24.879 1.00 95.56 229 VAL A C 1
ATOM 1793 O O . VAL A 1 229 ? 0.722 8.161 25.965 1.00 95.56 229 VAL A O 1
ATOM 1796 N N . ILE A 1 230 ? 0.683 7.512 23.810 1.00 93.88 230 ILE A N 1
ATOM 1797 C CA . ILE A 1 230 ? 1.975 6.817 23.852 1.00 93.88 230 ILE A CA 1
ATOM 1798 C C . ILE A 1 230 ? 3.116 7.805 24.117 1.00 93.88 230 ILE A C 1
ATOM 1800 O O . ILE A 1 230 ? 3.951 7.546 24.986 1.00 93.88 230 ILE A O 1
ATOM 1804 N N . GLU A 1 231 ? 3.126 8.963 23.453 1.00 93.75 231 GLU A N 1
ATOM 1805 C CA . GLU A 1 231 ? 4.139 10.000 23.677 1.00 93.75 231 GLU A CA 1
ATOM 1806 C C . GLU A 1 231 ? 4.111 10.498 25.126 1.00 93.75 231 GLU A C 1
ATOM 1808 O O . GLU A 1 231 ? 5.152 10.565 25.781 1.00 93.75 231 GLU A O 1
ATOM 1813 N N . LYS A 1 232 ? 2.923 10.773 25.678 1.00 93.88 232 LYS A N 1
ATOM 1814 C CA . LYS A 1 232 ? 2.785 11.304 27.040 1.00 93.88 232 LYS A CA 1
ATOM 1815 C C . LYS A 1 232 ? 3.071 10.272 28.131 1.00 93.88 232 LYS A C 1
ATOM 1817 O O . LYS A 1 232 ? 3.642 10.619 29.163 1.00 93.88 232 LYS A O 1
ATOM 1822 N N . LYS A 1 233 ? 2.608 9.031 27.960 1.00 93.19 233 LYS A N 1
ATOM 1823 C CA . LYS A 1 233 ? 2.648 7.996 29.010 1.00 93.19 233 LYS A CA 1
ATOM 1824 C C . LYS A 1 233 ? 3.908 7.141 28.948 1.00 93.19 233 LYS A C 1
ATOM 1826 O O . LYS A 1 233 ? 4.363 6.684 29.994 1.00 93.19 233 LYS A O 1
ATOM 1831 N N . LEU A 1 234 ? 4.439 6.902 27.749 1.00 91.62 234 LEU A N 1
ATOM 1832 C CA . LEU A 1 234 ? 5.577 6.006 27.520 1.00 91.62 234 LEU A CA 1
ATOM 1833 C C . LEU A 1 234 ? 6.851 6.750 27.103 1.00 91.62 234 LEU A C 1
ATOM 1835 O O . LEU A 1 234 ? 7.915 6.141 27.105 1.00 91.62 234 LEU A O 1
ATOM 1839 N N . ASN A 1 235 ? 6.768 8.051 26.789 1.00 90.62 235 ASN A N 1
ATOM 1840 C CA . ASN A 1 235 ? 7.899 8.864 26.329 1.00 90.62 235 ASN A CA 1
ATOM 1841 C C . ASN A 1 235 ? 8.582 8.289 25.067 1.00 90.62 235 ASN A C 1
ATOM 1843 O O . ASN A 1 235 ? 9.796 8.394 24.890 1.00 90.62 235 ASN A O 1
ATOM 1847 N N . ILE A 1 236 ? 7.790 7.665 24.190 1.00 91.75 236 ILE A N 1
ATOM 1848 C CA . ILE A 1 236 ? 8.222 7.129 22.894 1.00 91.75 236 ILE A CA 1
ATOM 1849 C C . ILE A 1 236 ? 7.744 8.090 21.815 1.00 91.75 236 ILE A C 1
ATOM 1851 O O . ILE A 1 236 ? 6.544 8.330 21.707 1.00 91.75 236 ILE A O 1
ATOM 1855 N N . TYR A 1 237 ? 8.655 8.608 20.993 1.00 90.31 237 TYR A N 1
ATOM 1856 C CA . TYR A 1 237 ? 8.269 9.477 19.885 1.00 90.31 237 TYR A CA 1
ATOM 1857 C C . TYR A 1 237 ? 7.510 8.692 18.809 1.00 90.31 237 TYR A C 1
ATOM 1859 O O . TYR A 1 237 ? 7.913 7.594 18.408 1.00 90.31 237 TYR A O 1
ATOM 1867 N N . CYS A 1 238 ? 6.401 9.264 18.343 1.00 92.62 238 CYS A N 1
ATOM 1868 C CA . CYS A 1 238 ? 5.453 8.579 17.484 1.00 92.62 238 CYS A CA 1
ATOM 1869 C C . CYS A 1 238 ? 5.243 9.304 16.149 1.00 92.62 238 CYS A C 1
ATOM 1871 O O . CYS A 1 238 ? 5.151 10.531 16.050 1.00 92.62 238 CYS A O 1
ATOM 1873 N N . TYR A 1 239 ? 5.111 8.514 15.087 1.00 90.19 239 TYR A N 1
ATO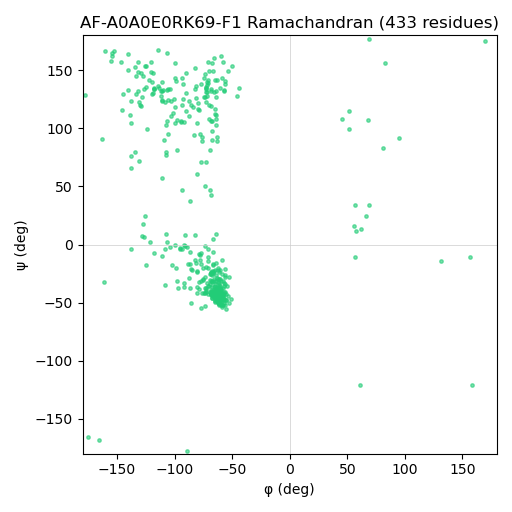M 1874 C CA . TYR A 1 239 ? 4.832 8.989 13.740 1.00 90.19 239 TYR A CA 1
ATOM 1875 C C . TYR A 1 239 ? 3.405 8.634 13.328 1.00 90.19 239 TYR A C 1
ATOM 1877 O O . TYR A 1 239 ? 3.029 7.466 13.288 1.00 90.19 239 TYR A O 1
ATOM 1885 N N . CYS A 1 240 ? 2.626 9.655 12.976 1.00 90.12 240 CYS A N 1
ATOM 1886 C CA . CYS A 1 240 ? 1.236 9.513 12.552 1.00 90.12 240 CYS A CA 1
ATOM 1887 C C . CYS A 1 240 ? 0.956 10.420 11.343 1.00 90.12 240 CYS A C 1
ATOM 1889 O O . CYS A 1 240 ? 0.240 11.416 11.435 1.00 90.12 240 CYS A O 1
ATOM 1891 N N . ASN A 1 241 ? 1.588 10.132 10.201 1.00 89.12 241 ASN A N 1
ATOM 1892 C CA . ASN A 1 241 ? 1.260 10.823 8.954 1.00 89.12 241 ASN A CA 1
ATOM 1893 C C . ASN A 1 241 ? -0.021 10.224 8.345 1.00 89.12 241 ASN A C 1
ATOM 1895 O O . ASN A 1 241 ? -0.004 9.039 8.010 1.00 89.12 241 ASN A O 1
ATOM 1899 N N . PRO A 1 242 ? -1.091 11.012 8.124 1.00 86.44 242 PRO A N 1
ATOM 1900 C CA . PRO A 1 242 ? -2.377 10.479 7.669 1.00 86.44 242 PRO A CA 1
ATOM 1901 C C . PRO A 1 242 ? -2.319 9.714 6.342 1.00 86.44 242 PRO A C 1
ATOM 1903 O O . PRO A 1 242 ? -3.086 8.775 6.143 1.00 86.44 242 PRO A O 1
ATOM 1906 N N . THR A 1 243 ? -1.417 10.098 5.434 1.00 89.00 243 THR A N 1
ATOM 1907 C CA . THR A 1 243 ? -1.257 9.424 4.140 1.00 89.00 243 THR A CA 1
ATOM 1908 C C . THR A 1 243 ? -0.577 8.073 4.318 1.00 89.00 243 THR A C 1
ATOM 1910 O O . THR A 1 243 ? -1.122 7.063 3.891 1.00 89.00 243 THR A O 1
ATOM 1913 N N . VAL A 1 244 ? 0.583 8.030 4.982 1.00 90.12 244 VAL A N 1
ATOM 1914 C CA . VAL A 1 244 ? 1.315 6.771 5.217 1.00 90.12 244 VAL A CA 1
ATOM 1915 C C . VAL A 1 244 ? 0.470 5.803 6.035 1.00 90.12 244 VAL A C 1
ATOM 1917 O O . VAL A 1 244 ? 0.296 4.652 5.651 1.00 90.12 244 VAL A O 1
ATOM 1920 N N . VAL A 1 245 ? -0.084 6.285 7.145 1.00 91.94 245 VAL A N 1
ATOM 1921 C CA . VAL A 1 245 ? -0.864 5.467 8.070 1.00 91.94 245 VAL A CA 1
ATOM 1922 C C . VAL A 1 245 ? -2.157 4.982 7.428 1.00 91.94 245 VAL A C 1
ATOM 1924 O O . VAL A 1 245 ? -2.506 3.816 7.597 1.00 91.94 245 VAL A O 1
ATOM 1927 N N . GLY A 1 246 ? -2.845 5.826 6.654 1.00 90.44 246 GLY A N 1
ATOM 1928 C CA . GLY A 1 246 ? -4.058 5.430 5.941 1.00 90.44 246 GLY A CA 1
ATOM 1929 C C . GLY A 1 246 ? -3.803 4.317 4.922 1.00 90.44 246 GLY A C 1
ATOM 1930 O O . GLY A 1 246 ? -4.542 3.336 4.889 1.00 90.44 246 GLY A O 1
ATOM 1931 N N . GLU A 1 247 ? -2.732 4.430 4.135 1.00 93.31 247 GLU A N 1
ATOM 1932 C CA . GLU A 1 247 ? -2.389 3.434 3.113 1.00 93.31 247 GLU A CA 1
ATOM 1933 C C . GLU A 1 247 ? -1.835 2.133 3.714 1.00 93.31 247 GLU A C 1
ATOM 1935 O O . GLU A 1 247 ? -2.188 1.049 3.251 1.00 93.31 247 GLU A O 1
ATOM 1940 N N . LEU A 1 248 ? -1.032 2.213 4.784 1.00 93.69 248 LEU A N 1
ATOM 1941 C CA . LEU A 1 248 ? -0.605 1.030 5.539 1.00 93.69 248 LEU A CA 1
ATOM 1942 C C . LEU A 1 248 ? -1.791 0.343 6.210 1.00 93.69 248 LEU A C 1
ATOM 1944 O O . LEU A 1 248 ? -1.883 -0.875 6.166 1.00 93.69 248 LEU A O 1
ATOM 1948 N N . THR A 1 249 ? -2.719 1.105 6.791 1.00 91.75 249 THR A N 1
ATOM 1949 C CA . THR A 1 249 ? -3.912 0.543 7.438 1.00 91.75 249 THR A CA 1
ATOM 1950 C C . THR A 1 249 ? -4.792 -0.182 6.434 1.00 91.75 249 THR A C 1
ATOM 1952 O O . THR A 1 249 ? -5.244 -1.294 6.698 1.00 91.75 249 THR A O 1
ATOM 1955 N N . TRP A 1 250 ? -4.997 0.411 5.258 1.00 91.50 250 TRP A N 1
ATOM 1956 C CA . TRP A 1 250 ? -5.690 -0.252 4.162 1.00 91.50 250 TRP A CA 1
ATOM 1957 C C . TRP A 1 250 ? -4.980 -1.548 3.751 1.00 91.50 250 TRP A C 1
ATOM 1959 O O . TRP A 1 250 ? -5.592 -2.614 3.735 1.00 91.50 250 TRP A O 1
ATOM 1969 N N . GLY A 1 251 ? -3.675 -1.471 3.483 1.00 91.19 251 GLY A N 1
ATOM 1970 C CA . GLY A 1 251 ? -2.880 -2.609 3.038 1.00 91.19 251 GLY A CA 1
ATOM 1971 C C . GLY A 1 251 ? -2.852 -3.753 4.049 1.00 91.19 251 GLY A C 1
ATOM 1972 O O . GLY A 1 251 ? -3.115 -4.896 3.684 1.00 91.19 251 GLY A O 1
ATOM 1973 N N . LEU A 1 252 ? -2.592 -3.448 5.324 1.00 92.12 252 LEU A N 1
ATOM 1974 C CA . LEU A 1 252 ? -2.570 -4.423 6.414 1.00 92.12 252 LEU A CA 1
ATOM 1975 C C . LEU A 1 252 ? -3.920 -5.116 6.566 1.00 92.12 252 LEU A C 1
ATOM 1977 O O . LEU A 1 252 ? -3.942 -6.334 6.674 1.00 92.12 252 LEU A O 1
ATOM 1981 N N . ASN A 1 253 ? -5.035 -4.383 6.485 1.00 88.38 253 ASN A N 1
ATOM 1982 C CA . ASN A 1 253 ? -6.365 -4.994 6.495 1.00 88.38 253 ASN A CA 1
ATOM 1983 C C . ASN A 1 253 ? -6.598 -5.903 5.275 1.00 88.38 253 ASN A C 1
ATOM 1985 O O . ASN A 1 253 ? -7.141 -6.996 5.425 1.00 88.38 253 ASN A O 1
ATOM 1989 N N . TYR A 1 254 ? -6.136 -5.510 4.082 1.00 86.56 254 TYR A N 1
ATOM 1990 C CA . TYR A 1 254 ? -6.250 -6.327 2.865 1.00 86.56 254 TYR A CA 1
ATOM 1991 C C . TYR A 1 254 ? -5.524 -7.679 2.980 1.00 86.56 254 TYR A C 1
ATOM 1993 O O . TYR A 1 254 ? -5.993 -8.697 2.465 1.00 86.56 254 TYR A O 1
ATOM 2001 N N . VAL A 1 255 ? -4.383 -7.711 3.672 1.00 87.38 255 VAL A N 1
ATOM 2002 C CA . VAL A 1 255 ? -3.547 -8.915 3.829 1.00 87.38 255 VAL A CA 1
ATOM 2003 C C . VAL A 1 255 ? -3.604 -9.521 5.230 1.00 87.38 255 VAL A C 1
ATOM 2005 O O . VAL A 1 255 ? -2.831 -10.433 5.522 1.00 87.38 255 VAL A O 1
ATOM 2008 N N . LEU A 1 256 ? -4.506 -9.051 6.099 1.00 87.81 256 LEU A N 1
ATOM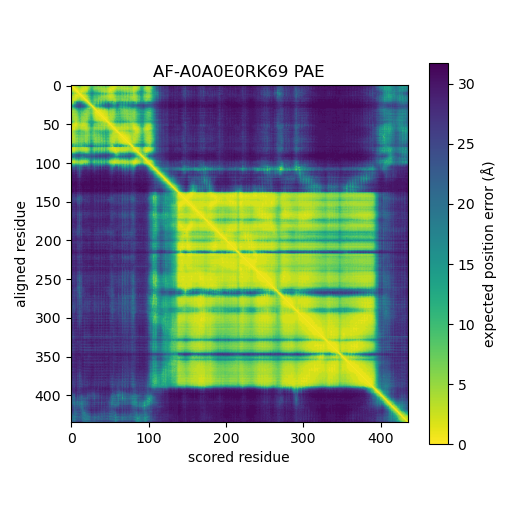 2009 C CA . LEU A 1 256 ? -4.505 -9.403 7.522 1.00 87.81 256 LEU A CA 1
ATOM 2010 C C . LEU A 1 256 ? -4.610 -10.913 7.727 1.00 87.81 256 LEU A C 1
ATOM 2012 O O . LEU A 1 256 ? -3.838 -11.480 8.488 1.00 87.81 256 LEU A O 1
ATOM 2016 N N . HIS A 1 257 ? -5.488 -11.571 6.968 1.00 84.56 257 HIS A N 1
ATOM 2017 C CA . HIS A 1 257 ? -5.661 -13.027 6.976 1.00 84.56 257 HIS A CA 1
ATOM 2018 C C 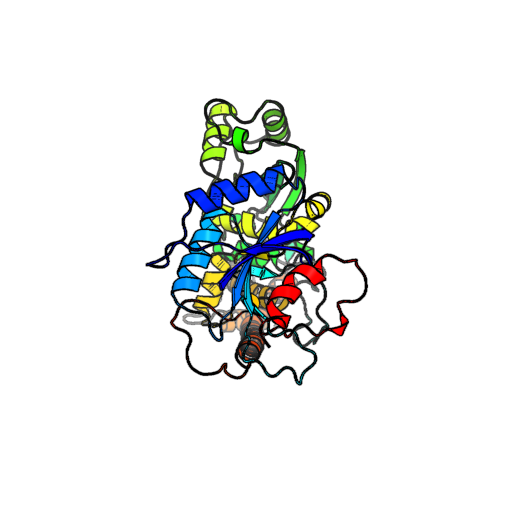. HIS A 1 257 ? -4.370 -13.806 6.669 1.00 84.56 257 HIS A C 1
ATOM 2020 O O . HIS A 1 257 ? -4.230 -14.952 7.084 1.00 84.56 257 HIS A O 1
ATOM 2026 N N . LYS A 1 258 ? -3.425 -13.204 5.937 1.00 85.19 258 LYS A N 1
ATOM 2027 C CA . LYS A 1 258 ? -2.134 -13.814 5.612 1.00 85.19 258 LYS A CA 1
ATOM 2028 C C . LYS A 1 258 ? -1.089 -13.567 6.699 1.00 85.19 258 LYS A C 1
ATOM 2030 O O . LYS A 1 258 ? -0.282 -14.451 6.966 1.00 85.19 258 LYS A O 1
ATOM 2035 N N . LEU A 1 259 ? -1.093 -12.377 7.301 1.00 89.12 259 LEU A N 1
ATOM 2036 C CA . LEU A 1 259 ? -0.142 -12.002 8.355 1.00 89.12 259 LEU A CA 1
ATOM 2037 C C . LEU A 1 259 ? -0.527 -12.591 9.721 1.00 89.12 259 LEU A C 1
ATOM 2039 O O . LEU A 1 259 ? 0.341 -13.006 10.483 1.00 89.12 259 LEU A O 1
ATOM 2043 N N . LEU A 1 260 ? -1.827 -12.634 10.019 1.00 89.00 260 LEU A N 1
ATOM 2044 C CA . LEU A 1 260 ? -2.417 -13.093 11.277 1.00 89.00 260 LEU A CA 1
ATOM 2045 C C . LEU A 1 260 ? -3.665 -13.955 10.984 1.00 89.00 260 LEU A C 1
ATOM 2047 O O . LEU A 1 260 ? -4.796 -13.484 11.143 1.00 89.00 260 LEU A O 1
ATOM 2051 N N . PRO A 1 261 ? -3.497 -15.221 10.554 1.00 84.69 261 PRO A N 1
ATOM 2052 C CA . PRO A 1 261 ? -4.612 -16.099 10.175 1.00 84.69 261 PRO A CA 1
ATOM 2053 C C . PRO A 1 261 ? -5.675 -16.290 11.268 1.00 84.69 261 PRO A C 1
ATOM 2055 O O . PRO A 1 261 ? -6.851 -16.483 10.967 1.00 84.69 261 PRO A O 1
ATOM 2058 N N . GLN A 1 262 ? -5.287 -16.187 12.541 1.00 82.94 262 GLN A N 1
ATOM 2059 C CA . GLN A 1 262 ? -6.195 -16.267 13.686 1.00 82.94 262 GLN A CA 1
ATOM 2060 C C . GLN A 1 262 ? -7.278 -15.173 13.684 1.00 82.94 262 GLN A C 1
ATOM 2062 O O . GLN A 1 262 ? -8.394 -15.413 14.147 1.00 82.94 262 GLN A O 1
ATOM 2067 N N . GLU A 1 263 ? -6.992 -14.001 13.108 1.00 81.94 263 GLU A N 1
ATOM 2068 C CA . GLU A 1 263 ? -7.928 -12.872 13.060 1.00 81.94 263 GLU A CA 1
ATOM 2069 C C . GLU A 1 263 ? -9.025 -13.060 12.003 1.00 81.94 263 GLU A C 1
ATOM 2071 O O . GLU A 1 263 ? -10.070 -12.416 12.077 1.00 81.94 263 GLU A O 1
ATOM 2076 N N . GLN A 1 264 ? -8.840 -13.975 11.044 1.00 68.06 264 GLN A N 1
ATOM 2077 C CA . GLN A 1 264 ? -9.777 -14.188 9.936 1.00 68.06 264 GLN A CA 1
ATOM 2078 C C . GLN A 1 264 ? -11.169 -14.632 10.410 1.00 68.06 264 GLN A C 1
ATOM 2080 O O . GLN A 1 264 ? -12.178 -14.316 9.785 1.00 68.06 264 GLN A O 1
ATOM 2085 N N . SER A 1 265 ? -11.230 -15.341 11.541 1.00 60.06 265 SER A N 1
ATOM 2086 C CA . SER A 1 265 ? -12.491 -15.770 12.160 1.00 60.06 265 SER A CA 1
ATOM 2087 C C . SER A 1 265 ? -13.266 -14.622 12.824 1.00 60.06 265 SER A C 1
ATOM 2089 O O . SER A 1 265 ? -14.469 -14.747 13.045 1.00 60.06 265 SER A O 1
ATOM 2091 N N . LEU A 1 266 ? -12.584 -13.510 13.119 1.00 59.53 266 LEU A N 1
ATOM 2092 C CA . LEU A 1 266 ? -13.113 -12.346 13.834 1.00 59.53 266 LEU A CA 1
ATOM 2093 C C . LEU A 1 266 ? -13.454 -11.183 12.888 1.00 59.53 266 LEU A C 1
ATOM 2095 O O . LEU A 1 266 ? -14.205 -10.278 13.252 1.00 59.53 266 LEU A O 1
ATOM 2099 N N . THR A 1 267 ? -12.924 -11.196 11.663 1.00 55.28 267 THR A N 1
ATOM 2100 C CA . THR A 1 267 ? -13.255 -10.220 10.621 1.00 55.28 267 THR A CA 1
ATOM 2101 C C . THR A 1 267 ? -14.570 -10.589 9.936 1.00 55.28 267 THR A C 1
ATOM 2103 O O . THR A 1 267 ? -14.622 -11.496 9.109 1.00 55.28 267 THR A O 1
ATOM 2106 N N . HIS A 1 268 ? -15.644 -9.866 10.262 1.00 45.88 268 HIS A N 1
ATOM 2107 C CA . HIS A 1 268 ? -16.966 -10.045 9.648 1.00 45.88 268 HIS A CA 1
ATOM 2108 C C . HIS A 1 268 ? -17.172 -9.241 8.354 1.00 45.88 268 HIS A C 1
ATOM 2110 O O . HIS A 1 268 ? -18.202 -9.410 7.703 1.00 45.88 268 HIS A O 1
ATOM 2116 N N . GLU A 1 269 ? -16.231 -8.369 7.973 1.00 50.59 269 GLU A N 1
ATOM 2117 C CA . GLU A 1 269 ? -16.361 -7.519 6.787 1.00 50.59 269 GLU A CA 1
ATOM 2118 C C . GLU A 1 269 ? -15.845 -8.242 5.531 1.00 50.59 269 GLU A C 1
ATOM 2120 O O . GLU A 1 269 ? -14.637 -8.416 5.378 1.00 50.59 269 GLU A O 1
ATOM 2125 N N . PRO A 1 270 ? -16.721 -8.629 4.578 1.00 51.78 270 PRO A N 1
ATOM 2126 C CA . PRO A 1 270 ? -16.295 -9.279 3.335 1.00 51.78 270 PRO A CA 1
ATOM 2127 C C . PRO A 1 270 ? -15.628 -8.305 2.352 1.00 51.78 270 PRO A C 1
ATOM 2129 O O . PRO A 1 270 ? -15.276 -8.697 1.237 1.00 51.78 270 PRO A O 1
ATOM 2132 N N . TYR A 1 271 ? -15.538 -7.027 2.726 1.00 58.34 271 TYR A N 1
ATOM 2133 C CA . TYR A 1 271 ? -15.295 -5.932 1.813 1.00 58.34 271 TYR A CA 1
ATOM 2134 C C . TYR A 1 271 ? -14.431 -4.848 2.452 1.00 58.34 271 TYR A C 1
ATOM 2136 O O . TYR A 1 271 ? -14.776 -4.333 3.512 1.00 58.34 271 TYR A O 1
ATOM 2144 N N . LEU A 1 272 ? -13.367 -4.447 1.761 1.00 65.75 272 LEU A N 1
ATOM 2145 C CA . LEU A 1 272 ? -12.474 -3.375 2.197 1.00 65.75 272 LEU A CA 1
ATOM 2146 C C . LEU A 1 272 ? -12.756 -2.104 1.375 1.00 65.75 272 LEU A C 1
ATOM 2148 O O . LEU A 1 272 ? -12.870 -2.214 0.152 1.00 65.75 272 LEU A O 1
ATOM 2152 N N . PRO A 1 273 ? -12.877 -0.902 1.976 1.00 71.94 273 PRO A N 1
ATOM 2153 C CA . PRO A 1 273 ? -13.012 0.333 1.199 1.00 71.94 273 PRO A CA 1
ATOM 2154 C C . PRO A 1 273 ? -11.817 0.514 0.258 1.00 71.94 273 PRO A C 1
ATOM 2156 O O . PRO A 1 273 ? -10.751 -0.025 0.527 1.00 71.94 273 PRO A O 1
ATOM 2159 N N . LEU A 1 274 ? -11.951 1.273 -0.830 1.00 81.50 274 LEU A N 1
ATOM 2160 C CA . LEU A 1 274 ? -10.807 1.577 -1.700 1.00 81.50 274 LEU A CA 1
ATOM 2161 C C . LEU A 1 274 ? -9.720 2.379 -0.967 1.00 81.50 274 LEU A C 1
ATOM 2163 O O . LEU A 1 274 ? -10.016 3.311 -0.216 1.00 81.50 274 LEU A O 1
ATOM 2167 N N . SER A 1 275 ? -8.452 2.071 -1.253 1.00 88.00 275 SER A N 1
ATOM 2168 C CA . SER A 1 275 ? -7.332 2.932 -0.854 1.00 88.00 275 SER A CA 1
ATOM 2169 C C . SER A 1 275 ? -7.508 4.324 -1.474 1.00 88.00 275 SER A C 1
ATOM 2171 O O . SER A 1 275 ? -7.948 4.463 -2.623 1.00 88.00 275 SER A O 1
ATOM 2173 N N . LYS A 1 276 ? -7.136 5.377 -0.734 1.00 89.19 276 LYS A N 1
ATOM 2174 C CA . LYS A 1 276 ? -7.241 6.760 -1.223 1.00 89.19 276 LYS A CA 1
ATOM 2175 C C . LYS A 1 276 ? -6.276 6.990 -2.382 1.00 89.19 276 LYS A C 1
ATOM 2177 O O . LYS A 1 276 ? -6.661 7.588 -3.388 1.00 89.19 276 LYS A O 1
ATOM 2182 N N . ALA A 1 277 ? -5.041 6.507 -2.259 1.00 90.81 277 ALA A N 1
ATOM 2183 C CA . ALA A 1 277 ? -4.034 6.604 -3.308 1.00 90.81 277 ALA A CA 1
ATOM 2184 C C . ALA A 1 277 ? -4.419 5.792 -4.556 1.00 90.81 277 ALA A C 1
ATOM 2186 O O . ALA A 1 277 ? -4.287 6.298 -5.673 1.00 90.81 277 ALA A O 1
ATOM 2187 N N . MET A 1 278 ? -4.969 4.587 -4.378 1.00 89.69 278 MET A N 1
ATOM 2188 C CA . MET A 1 278 ? -5.490 3.773 -5.478 1.00 89.69 278 MET A CA 1
ATOM 2189 C C . MET A 1 278 ? -6.656 4.472 -6.186 1.00 89.69 278 MET A C 1
ATOM 2191 O O . MET A 1 278 ? -6.623 4.636 -7.404 1.00 89.69 278 MET A O 1
ATOM 2195 N N . SER A 1 279 ? -7.656 4.946 -5.434 1.00 89.69 279 SER A N 1
ATOM 2196 C CA . SER A 1 279 ? -8.810 5.686 -5.972 1.00 89.69 279 SER A CA 1
ATOM 2197 C C . SER A 1 279 ? -8.365 6.914 -6.769 1.00 89.69 279 SER A C 1
ATOM 2199 O O . SER A 1 279 ? -8.865 7.178 -7.865 1.00 89.69 279 SER A O 1
ATOM 2201 N N . LYS A 1 280 ? -7.356 7.636 -6.268 1.00 90.75 280 LYS A N 1
ATOM 2202 C CA . LYS A 1 280 ? -6.751 8.760 -6.985 1.00 90.75 280 LYS A CA 1
ATOM 2203 C C . LYS A 1 280 ? -6.115 8.320 -8.306 1.00 90.75 280 LYS A C 1
ATOM 2205 O O . LYS A 1 280 ? -6.374 8.956 -9.322 1.00 90.75 280 LYS A O 1
ATOM 2210 N N . GLN A 1 281 ? -5.338 7.235 -8.321 1.00 90.31 281 GLN A N 1
ATOM 2211 C CA . GLN A 1 281 ? -4.719 6.740 -9.555 1.00 90.31 281 GLN A CA 1
ATOM 2212 C C . GLN A 1 281 ? -5.745 6.276 -10.586 1.00 90.31 281 GLN A C 1
ATOM 2214 O O . GLN A 1 281 ? -5.619 6.624 -11.755 1.00 90.31 281 GLN A O 1
ATOM 2219 N N . ILE A 1 282 ? -6.778 5.540 -10.174 1.00 90.06 282 ILE A N 1
ATOM 2220 C CA . ILE A 1 282 ? -7.864 5.109 -11.072 1.00 90.06 282 ILE A CA 1
ATOM 2221 C C . ILE A 1 282 ? -8.466 6.325 -11.794 1.00 90.06 282 ILE A C 1
ATOM 2223 O O . ILE A 1 282 ? -8.634 6.305 -13.015 1.00 90.06 282 ILE A O 1
ATOM 2227 N N . LYS A 1 283 ? -8.699 7.418 -11.053 1.00 90.25 283 LYS A N 1
ATOM 2228 C CA . LYS A 1 283 ? -9.187 8.693 -11.600 1.00 90.25 283 LYS A CA 1
ATOM 2229 C C . LYS A 1 283 ? -8.167 9.377 -12.512 1.00 90.25 283 LYS A C 1
ATOM 2231 O O . LYS A 1 283 ? -8.548 9.846 -13.578 1.00 90.25 283 LYS A O 1
ATOM 2236 N N . GLU A 1 284 ? -6.889 9.418 -12.134 1.00 91.44 284 GLU A N 1
ATOM 2237 C CA . GLU A 1 284 ? -5.809 10.008 -12.947 1.00 91.44 284 GLU A CA 1
ATOM 2238 C C . GLU A 1 284 ? -5.636 9.294 -14.298 1.00 91.44 284 GLU A C 1
ATOM 2240 O O . GLU A 1 284 ? -5.373 9.942 -15.309 1.00 91.44 284 GLU A O 1
ATOM 2245 N N . TYR A 1 285 ? -5.844 7.976 -14.342 1.00 90.06 285 TYR A N 1
ATOM 2246 C CA . TYR A 1 285 ? -5.866 7.207 -15.589 1.00 90.06 285 TYR A CA 1
ATOM 2247 C C . TYR A 1 285 ? -7.191 7.323 -16.359 1.00 90.06 285 TYR A C 1
ATOM 2249 O O . TYR A 1 285 ? -7.279 6.860 -17.498 1.00 90.06 285 TYR A O 1
ATOM 2257 N N . GLY A 1 286 ? -8.224 7.936 -15.778 1.00 90.31 286 GLY A N 1
ATOM 2258 C CA . GLY A 1 286 ? -9.532 8.102 -16.406 1.00 90.31 286 GLY A CA 1
ATOM 2259 C C . GLY A 1 286 ? -10.303 6.792 -16.571 1.00 90.31 286 GLY A C 1
ATOM 2260 O O . GLY A 1 286 ? -10.974 6.616 -17.586 1.00 90.31 286 GLY A O 1
ATOM 2261 N N . PHE A 1 287 ? -10.166 5.851 -15.634 1.00 88.31 287 PHE A N 1
ATOM 2262 C CA . PHE A 1 287 ? -11.031 4.669 -15.572 1.00 88.31 287 PHE A CA 1
ATOM 2263 C C . PHE A 1 287 ? -12.359 5.021 -14.887 1.00 88.31 287 PHE A C 1
ATOM 2265 O O . PHE A 1 287 ? -12.378 5.695 -13.855 1.00 88.31 287 PHE A O 1
ATOM 2272 N N . LYS A 1 288 ? -13.467 4.548 -15.453 1.00 85.00 288 LYS A N 1
ATOM 2273 C CA . LYS A 1 288 ? -14.843 4.683 -14.966 1.00 85.00 288 LYS A CA 1
ATOM 2274 C C . LYS A 1 288 ? -15.371 3.324 -14.502 1.00 85.00 288 LYS A C 1
ATOM 2276 O O . LYS A 1 288 ? -16.375 2.843 -15.008 1.00 85.00 288 LYS A O 1
ATOM 2281 N N . ILE A 1 289 ? -14.664 2.706 -13.562 1.00 75.69 289 ILE A N 1
ATOM 2282 C CA . ILE A 1 289 ? -15.025 1.399 -13.004 1.00 75.69 289 ILE A CA 1
ATOM 2283 C C . ILE A 1 289 ? -15.758 1.568 -11.671 1.00 75.69 289 ILE A C 1
ATOM 2285 O O . ILE A 1 289 ? -15.380 2.424 -10.861 1.00 75.69 289 ILE A O 1
ATOM 2289 N N . SER A 1 290 ? -16.791 0.758 -11.425 1.00 72.19 290 SER A N 1
ATOM 2290 C CA . SER A 1 290 ? -17.429 0.723 -10.110 1.00 72.19 290 SER A CA 1
ATOM 2291 C C . SER A 1 290 ? -16.497 0.044 -9.101 1.00 72.19 290 SER A C 1
ATOM 2293 O O . SER A 1 290 ? -15.892 -0.980 -9.418 1.00 72.19 290 SER A O 1
ATOM 2295 N N . PRO A 1 291 ? -16.393 0.527 -7.851 1.00 68.56 291 PRO A N 1
ATOM 2296 C CA . PRO A 1 291 ? -15.588 -0.123 -6.816 1.00 68.56 291 PRO A CA 1
ATOM 2297 C C . PRO A 1 291 ? -15.894 -1.610 -6.602 1.00 68.56 291 PRO A C 1
ATOM 2299 O O . PRO A 1 291 ? -15.001 -2.360 -6.224 1.00 68.56 291 PRO A O 1
ATOM 2302 N N . ARG A 1 292 ? -17.134 -2.038 -6.879 1.00 64.56 292 ARG A N 1
ATOM 2303 C CA . ARG A 1 292 ? -17.566 -3.441 -6.763 1.00 64.56 292 ARG A CA 1
ATOM 2304 C C . ARG A 1 292 ? -16.924 -4.360 -7.806 1.00 64.56 292 ARG A C 1
ATOM 2306 O O . ARG A 1 292 ? -16.849 -5.563 -7.588 1.00 64.56 292 ARG A O 1
ATOM 2313 N N . GLU A 1 293 ? -16.488 -3.792 -8.924 1.00 67.38 293 GLU A N 1
ATOM 2314 C CA . GLU A 1 293 ? -15.891 -4.499 -10.062 1.00 67.38 293 GLU A CA 1
ATOM 2315 C C . GLU A 1 293 ? -14.362 -4.501 -9.991 1.00 67.38 293 GLU A C 1
ATOM 2317 O O . GLU A 1 293 ? -13.688 -5.125 -10.807 1.00 67.38 293 GLU A O 1
ATOM 2322 N N . ILE A 1 294 ? -13.802 -3.814 -8.993 1.00 75.38 294 ILE A N 1
ATOM 2323 C CA . ILE A 1 294 ? -12.383 -3.876 -8.679 1.00 75.38 294 ILE A CA 1
ATOM 2324 C C . ILE A 1 294 ? -12.134 -5.200 -7.971 1.00 75.38 294 ILE A C 1
ATOM 2326 O O . ILE A 1 294 ? -12.265 -5.323 -6.753 1.00 75.38 294 ILE A O 1
ATOM 2330 N N . ASP A 1 295 ? -11.787 -6.203 -8.762 1.00 72.50 295 ASP A N 1
ATOM 2331 C CA . ASP A 1 295 ? -11.350 -7.498 -8.277 1.00 72.50 295 ASP A CA 1
ATOM 2332 C C . ASP A 1 295 ? -9.827 -7.535 -8.050 1.00 72.50 295 ASP A C 1
ATOM 2334 O O . ASP A 1 295 ? -9.089 -6.552 -8.209 1.00 72.50 295 ASP A O 1
ATOM 2338 N N . ARG A 1 296 ? -9.334 -8.709 -7.648 1.00 74.88 296 ARG A N 1
ATOM 2339 C CA . ARG A 1 296 ? -7.909 -8.933 -7.390 1.00 74.88 296 ARG A CA 1
ATOM 2340 C C . ARG A 1 296 ? -7.049 -8.741 -8.639 1.00 74.88 296 ARG A C 1
ATOM 2342 O O . ARG A 1 296 ? -5.900 -8.319 -8.515 1.00 74.88 296 ARG A O 1
ATOM 2349 N N . GLU A 1 297 ? -7.575 -9.053 -9.819 1.00 74.62 297 GLU A N 1
ATOM 2350 C CA . GLU A 1 297 ? -6.839 -8.964 -11.079 1.00 74.62 297 GLU A CA 1
ATOM 2351 C C . GLU A 1 297 ? -6.724 -7.511 -11.545 1.00 74.62 297 GLU A C 1
ATOM 2353 O O . GLU A 1 297 ? -5.627 -7.067 -11.894 1.00 74.62 297 GLU A O 1
ATOM 2358 N N . PHE A 1 298 ? -7.797 -6.723 -11.431 1.00 82.44 298 PHE A N 1
ATOM 2359 C CA . PHE A 1 298 ? -7.752 -5.278 -11.636 1.00 82.44 298 PHE A CA 1
ATOM 2360 C C . PHE A 1 298 ? -6.767 -4.619 -10.665 1.00 82.44 298 PHE A C 1
ATOM 2362 O O . PHE A 1 298 ? -5.914 -3.832 -11.084 1.00 82.44 298 PHE A O 1
ATOM 2369 N N . LEU A 1 299 ? -6.823 -4.980 -9.376 1.00 83.25 299 LEU A N 1
ATOM 2370 C CA . LEU A 1 299 ? -5.887 -4.482 -8.367 1.00 83.25 299 LEU A CA 1
ATOM 2371 C C . LEU A 1 299 ? -4.432 -4.819 -8.731 1.00 83.25 299 LEU A C 1
ATOM 2373 O O . LEU A 1 299 ? -3.574 -3.941 -8.689 1.00 83.25 299 LEU A O 1
ATOM 2377 N N . ARG A 1 300 ? -4.134 -6.065 -9.119 1.00 82.81 300 ARG A N 1
ATOM 2378 C CA . ARG A 1 300 ? -2.782 -6.493 -9.525 1.00 82.81 300 ARG A CA 1
ATOM 2379 C C . ARG A 1 300 ? -2.279 -5.759 -10.761 1.00 82.81 300 ARG A C 1
ATOM 2381 O O . ARG A 1 300 ? -1.120 -5.339 -10.777 1.00 82.81 300 ARG A O 1
ATOM 2388 N N . ALA A 1 301 ? -3.130 -5.572 -11.766 1.00 83.88 301 ALA A N 1
ATOM 2389 C CA . ALA A 1 301 ? -2.781 -4.852 -12.985 1.00 83.88 301 ALA A CA 1
ATOM 2390 C C . ALA A 1 301 ? -2.542 -3.357 -12.720 1.00 83.88 301 ALA A C 1
ATOM 2392 O O . ALA A 1 301 ? -1.551 -2.799 -13.193 1.00 83.88 301 ALA A O 1
ATOM 2393 N N . MET A 1 302 ? -3.378 -2.718 -11.897 1.00 87.31 302 MET A N 1
ATOM 2394 C CA . MET A 1 302 ? -3.153 -1.342 -11.441 1.00 87.31 302 MET A CA 1
ATOM 2395 C C . MET A 1 302 ? -1.845 -1.213 -10.653 1.00 87.31 302 MET A C 1
ATOM 2397 O O . MET A 1 302 ? -1.050 -0.305 -10.906 1.00 87.31 302 MET A O 1
ATOM 2401 N N . SER A 1 303 ? -1.572 -2.145 -9.742 1.00 86.25 303 SER A N 1
ATOM 2402 C CA . SER A 1 303 ? -0.315 -2.181 -8.989 1.00 86.25 303 SER A CA 1
ATOM 2403 C C . SER A 1 303 ? 0.894 -2.395 -9.891 1.00 86.25 303 SER A C 1
ATOM 2405 O O . SER A 1 303 ? 1.944 -1.798 -9.669 1.00 86.25 303 SER A O 1
ATOM 2407 N N . PHE A 1 304 ? 0.755 -3.201 -10.945 1.00 84.44 304 PHE A N 1
ATOM 2408 C CA . PHE A 1 304 ? 1.814 -3.392 -11.928 1.00 84.44 304 PHE A CA 1
ATOM 2409 C C . PHE A 1 304 ? 2.081 -2.119 -12.740 1.00 84.44 304 PHE A C 1
ATOM 2411 O O . PHE A 1 304 ? 3.239 -1.761 -12.937 1.00 84.44 304 PHE A O 1
ATOM 2418 N N . LEU A 1 305 ? 1.045 -1.369 -13.137 1.00 87.81 305 LEU A N 1
ATOM 2419 C CA . LEU A 1 305 ? 1.229 -0.048 -13.752 1.00 87.81 305 LEU A CA 1
ATOM 2420 C C . LEU A 1 305 ? 1.984 0.919 -12.842 1.00 87.81 305 LEU A C 1
ATOM 2422 O O . LEU A 1 305 ? 2.847 1.665 -13.316 1.00 87.81 305 LEU A O 1
ATOM 2426 N N . ASN A 1 306 ? 1.654 0.916 -11.549 1.00 88.75 306 ASN A N 1
ATOM 2427 C CA . ASN A 1 306 ? 2.355 1.721 -10.559 1.00 88.75 306 ASN A CA 1
ATOM 2428 C C . ASN A 1 306 ? 3.830 1.303 -10.443 1.00 88.75 306 ASN A C 1
ATOM 2430 O O . ASN A 1 306 ? 4.713 2.155 -10.536 1.00 88.75 306 ASN A O 1
ATOM 2434 N N . TYR A 1 307 ? 4.091 -0.004 -10.350 1.00 85.38 307 TYR A N 1
ATOM 2435 C CA . TYR A 1 307 ? 5.433 -0.582 -10.307 1.00 85.38 307 TYR A CA 1
ATOM 2436 C C . TYR A 1 307 ? 6.274 -0.214 -11.535 1.00 85.38 307 TYR A C 1
ATOM 2438 O O . TYR A 1 307 ? 7.406 0.239 -11.381 1.00 85.38 307 TYR A O 1
ATOM 2446 N N . LEU A 1 308 ? 5.719 -0.339 -12.746 1.00 85.00 308 LEU A N 1
ATOM 2447 C CA . LEU A 1 308 ? 6.405 0.035 -13.987 1.00 85.00 308 LEU A CA 1
ATOM 2448 C C . LEU A 1 308 ? 6.831 1.506 -13.973 1.00 85.00 308 LEU A C 1
ATOM 2450 O O . LEU A 1 308 ? 7.966 1.819 -14.321 1.00 85.00 308 LEU A O 1
ATOM 2454 N N . GLY A 1 309 ? 5.937 2.404 -13.544 1.00 88.19 309 GLY A N 1
ATOM 2455 C CA . GLY A 1 309 ? 6.254 3.828 -13.427 1.00 88.19 309 GLY A CA 1
ATOM 2456 C C . GLY A 1 309 ? 7.351 4.094 -12.397 1.00 88.19 309 GLY A C 1
ATOM 2457 O O . GLY A 1 309 ? 8.323 4.784 -12.694 1.00 88.19 309 GLY A O 1
ATOM 2458 N N . TYR A 1 310 ? 7.219 3.506 -11.208 1.00 85.62 310 TYR A N 1
ATOM 2459 C CA . TYR A 1 310 ? 8.176 3.661 -10.115 1.00 85.62 310 TYR A CA 1
ATOM 2460 C C . TYR A 1 310 ? 9.576 3.150 -10.474 1.00 85.62 310 TYR A C 1
ATOM 2462 O O . TYR A 1 310 ? 10.562 3.868 -10.314 1.00 85.62 310 TYR A O 1
ATOM 2470 N N . MET A 1 311 ? 9.674 1.920 -10.977 1.00 82.00 311 MET A N 1
ATOM 2471 C CA . MET A 1 311 ? 10.962 1.310 -11.295 1.00 82.00 311 MET A CA 1
ATOM 2472 C C . MET A 1 311 ? 11.616 1.959 -12.509 1.00 82.00 311 MET A C 1
ATOM 2474 O O . MET A 1 311 ? 12.828 2.140 -12.499 1.00 82.00 311 MET A O 1
ATOM 2478 N N . SER A 1 312 ? 10.834 2.378 -13.511 1.00 88.25 312 SER A N 1
ATOM 2479 C CA . SER A 1 312 ? 11.377 3.121 -14.651 1.00 88.25 312 SER A CA 1
ATOM 2480 C C . SER A 1 312 ? 12.001 4.441 -14.195 1.00 88.25 312 SER A C 1
ATOM 2482 O O . SER A 1 312 ? 13.127 4.725 -14.578 1.00 88.25 312 SER A O 1
ATOM 2484 N N . GLU A 1 313 ? 11.318 5.212 -13.338 1.00 88.75 313 GLU A N 1
ATOM 2485 C CA . GLU A 1 313 ? 11.853 6.455 -12.757 1.00 88.75 313 GLU A CA 1
ATOM 2486 C C . GLU A 1 313 ? 13.166 6.184 -12.003 1.00 88.75 313 GLU A C 1
ATOM 2488 O O . GLU A 1 313 ? 14.170 6.867 -12.206 1.00 88.75 313 GLU A O 1
ATOM 2493 N N . ARG A 1 314 ? 13.189 5.148 -11.156 1.00 86.88 314 ARG A N 1
ATOM 2494 C CA . ARG A 1 314 ? 14.367 4.822 -10.343 1.00 86.88 314 ARG A CA 1
ATOM 2495 C C . ARG A 1 314 ? 15.550 4.320 -11.155 1.00 86.88 314 ARG A C 1
ATOM 2497 O O . ARG A 1 314 ? 16.674 4.728 -10.872 1.00 86.88 314 ARG A O 1
ATOM 2504 N N . TYR A 1 315 ? 15.323 3.440 -12.122 1.00 89.94 315 TYR A N 1
ATOM 2505 C CA . TYR A 1 315 ? 16.398 2.934 -12.965 1.00 89.94 315 TYR A CA 1
ATOM 2506 C C . TYR A 1 315 ? 16.925 4.006 -13.912 1.00 89.94 315 TYR A C 1
ATOM 2508 O O . TYR A 1 315 ? 18.137 4.067 -14.083 1.00 89.94 315 TYR A O 1
ATOM 2516 N N . SER A 1 316 ? 16.080 4.905 -14.431 1.00 92.25 316 SER A N 1
ATOM 2517 C CA . SER A 1 316 ? 16.554 6.083 -15.170 1.00 92.25 316 SER A CA 1
ATOM 2518 C C . SER A 1 316 ? 17.500 6.935 -14.319 1.00 92.25 316 SER A C 1
ATOM 2520 O O . SER A 1 316 ? 18.618 7.220 -14.742 1.00 92.25 316 SER A O 1
ATOM 2522 N N . LEU A 1 317 ? 17.098 7.275 -13.086 1.00 91.00 317 LEU A N 1
ATOM 2523 C CA . LEU A 1 317 ? 17.929 8.058 -12.162 1.00 91.00 317 LEU A CA 1
ATOM 2524 C C . LEU A 1 317 ? 19.238 7.345 -11.801 1.00 91.00 317 LEU A C 1
ATOM 2526 O O . LEU A 1 317 ? 20.288 7.982 -11.707 1.00 91.00 317 LEU A O 1
ATOM 2530 N N . LEU A 1 318 ? 19.190 6.027 -11.593 1.00 89.69 318 LEU A N 1
ATOM 2531 C CA . LEU A 1 318 ? 20.382 5.228 -11.324 1.00 89.69 318 LEU A CA 1
ATOM 2532 C C . LEU A 1 318 ? 21.313 5.205 -12.539 1.00 89.69 318 LEU A C 1
ATOM 2534 O O . LEU A 1 318 ? 22.515 5.402 -12.391 1.00 89.69 318 LEU A O 1
ATOM 2538 N N . LEU A 1 319 ? 20.773 5.013 -13.741 1.00 92.69 319 LEU A N 1
ATOM 2539 C CA . LEU A 1 319 ? 21.555 5.006 -14.969 1.00 92.69 319 LEU A CA 1
ATOM 2540 C C . LEU A 1 319 ? 22.215 6.368 -15.218 1.00 92.69 319 LEU A C 1
ATOM 2542 O O . LEU A 1 319 ? 23.389 6.422 -15.582 1.00 92.69 319 LEU A O 1
ATOM 2546 N N . ASP A 1 320 ? 21.503 7.464 -14.951 1.00 92.88 320 ASP A N 1
ATOM 2547 C CA . ASP A 1 320 ? 22.064 8.817 -14.967 1.00 92.88 320 ASP A CA 1
ATOM 2548 C C . ASP A 1 320 ? 23.170 9.004 -13.933 1.00 92.88 320 ASP A C 1
ATOM 2550 O O . ASP A 1 320 ? 24.202 9.610 -14.223 1.00 92.88 320 ASP A O 1
ATOM 2554 N N . HIS A 1 321 ? 22.997 8.466 -12.729 1.00 91.31 321 HIS A N 1
ATOM 2555 C CA . HIS A 1 321 ? 24.038 8.522 -11.712 1.00 91.31 321 HIS A CA 1
ATOM 2556 C C . HIS A 1 321 ? 25.305 7.773 -12.151 1.00 91.31 321 HIS A C 1
ATOM 2558 O O . HIS A 1 321 ? 26.411 8.288 -11.987 1.00 91.31 321 HIS A O 1
ATOM 2564 N N . LEU A 1 322 ? 25.148 6.586 -12.743 1.00 91.44 322 LEU A N 1
ATOM 2565 C CA . LEU A 1 322 ? 26.261 5.738 -13.172 1.00 91.44 322 LEU A CA 1
ATOM 2566 C C . LEU A 1 322 ? 26.956 6.261 -14.433 1.00 91.44 322 LEU A C 1
ATOM 2568 O O . LEU A 1 322 ? 28.184 6.242 -14.503 1.00 91.44 322 LEU A O 1
ATOM 2572 N N . PHE A 1 323 ? 26.196 6.737 -15.420 1.00 93.75 323 PHE A N 1
ATOM 2573 C CA . PHE A 1 323 ? 26.697 7.015 -16.769 1.00 93.75 323 PHE A CA 1
ATOM 2574 C C . PHE A 1 323 ? 26.373 8.415 -17.288 1.00 93.75 323 PHE A C 1
ATOM 2576 O O . PHE A 1 323 ? 26.663 8.704 -18.447 1.00 93.75 323 PHE A O 1
ATOM 2583 N N . GLY A 1 324 ? 25.812 9.312 -16.476 1.00 91.88 324 GLY A N 1
ATOM 2584 C CA . GLY A 1 324 ? 25.322 10.622 -16.927 1.00 91.88 324 GLY A CA 1
ATOM 2585 C C . GLY A 1 324 ? 26.368 11.491 -17.636 1.00 91.88 324 GLY A C 1
ATOM 2586 O O . GLY A 1 324 ? 26.013 12.336 -18.448 1.00 91.88 324 GLY A O 1
ATOM 2587 N N . GLN A 1 325 ? 27.665 11.239 -17.420 1.00 90.62 325 GLN A N 1
ATOM 2588 C CA . GLN A 1 325 ? 28.755 11.867 -18.189 1.00 90.62 325 GLN A CA 1
ATOM 2589 C C . GLN A 1 325 ? 28.737 11.568 -19.693 1.00 90.62 325 GLN A C 1
ATOM 2591 O O . GLN A 1 325 ? 29.297 12.335 -20.469 1.00 90.62 325 GLN A O 1
ATOM 2596 N N . TYR A 1 326 ? 28.117 10.463 -20.100 1.00 90.88 326 TYR A N 1
ATOM 2597 C CA . TYR A 1 326 ? 27.993 10.040 -21.492 1.00 90.88 326 TYR A CA 1
ATOM 2598 C C . TYR A 1 326 ? 26.664 10.483 -22.118 1.00 90.88 326 TYR A C 1
ATOM 2600 O O . TYR A 1 326 ? 26.424 10.238 -23.303 1.00 90.88 326 TYR A O 1
ATOM 2608 N N . ARG A 1 327 ? 25.781 11.128 -21.343 1.00 92.56 327 ARG A N 1
ATOM 2609 C CA . ARG A 1 327 ? 24.465 11.550 -21.817 1.00 92.56 327 ARG A CA 1
ATOM 2610 C C . ARG A 1 327 ? 24.595 12.754 -22.745 1.00 92.56 327 ARG A C 1
ATOM 2612 O O . ARG A 1 327 ? 25.195 13.769 -22.399 1.00 92.56 327 ARG A O 1
ATOM 2619 N N . LYS A 1 328 ? 24.010 12.647 -23.940 1.00 90.75 328 LYS A N 1
ATOM 2620 C CA . LYS A 1 328 ? 23.941 13.758 -24.902 1.00 90.75 328 LYS A CA 1
ATOM 2621 C C . LYS A 1 328 ? 22.773 14.686 -24.555 1.00 90.75 328 LYS A C 1
ATOM 2623 O O . LYS A 1 328 ? 21.761 14.246 -24.009 1.00 90.75 328 LYS A O 1
ATOM 2628 N N . ASN A 1 329 ? 22.893 15.962 -24.918 1.00 86.75 329 ASN A N 1
ATOM 2629 C CA . ASN A 1 329 ? 21.823 16.945 -24.729 1.00 86.75 329 ASN A CA 1
ATOM 2630 C C . ASN A 1 329 ? 20.522 16.490 -25.414 1.00 86.75 329 ASN A C 1
ATOM 2632 O O . ASN A 1 329 ? 20.563 15.971 -26.527 1.00 86.75 329 ASN A O 1
ATOM 2636 N N . ASN A 1 330 ? 19.380 16.724 -24.759 1.00 87.12 330 ASN A N 1
ATOM 2637 C CA . ASN A 1 330 ? 18.026 16.384 -25.229 1.00 87.12 330 ASN A CA 1
ATOM 2638 C C . ASN A 1 330 ? 17.745 14.887 -25.458 1.00 87.12 330 ASN A C 1
ATOM 2640 O O . ASN A 1 330 ? 16.730 14.545 -26.056 1.00 87.12 330 ASN A O 1
ATOM 2644 N N . MET A 1 331 ? 18.610 13.995 -24.977 1.00 92.81 331 MET A N 1
ATOM 2645 C CA . MET A 1 331 ? 18.388 12.553 -25.053 1.00 92.81 331 MET A CA 1
ATOM 2646 C C . MET A 1 331 ? 17.332 12.116 -24.031 1.00 92.81 331 MET A C 1
ATOM 2648 O O . MET A 1 331 ? 17.472 12.396 -22.836 1.00 92.81 331 MET A O 1
ATOM 2652 N N . SER A 1 332 ? 16.298 11.409 -24.487 1.00 94.00 332 SER A N 1
ATOM 2653 C CA . SER A 1 332 ? 15.322 10.754 -23.608 1.00 94.00 332 SER A CA 1
ATOM 2654 C C . SER A 1 332 ? 15.959 9.621 -22.797 1.00 94.00 332 SER A C 1
ATOM 2656 O O . SER A 1 332 ? 16.999 9.081 -23.171 1.00 94.00 332 SER A O 1
ATOM 2658 N N . ASP A 1 333 ? 15.320 9.222 -21.696 1.00 92.81 333 ASP A N 1
ATOM 2659 C CA . ASP A 1 333 ? 15.813 8.126 -20.848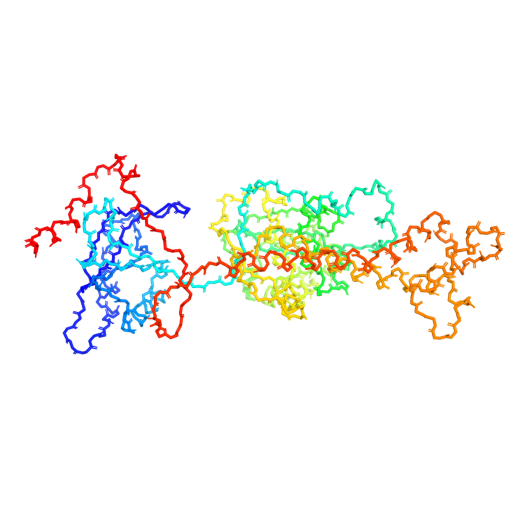 1.00 92.81 333 ASP A CA 1
ATOM 2660 C C . ASP A 1 333 ? 15.966 6.810 -21.619 1.00 92.81 333 ASP A C 1
ATOM 2662 O O . ASP A 1 333 ? 16.932 6.078 -21.425 1.00 92.81 333 ASP A O 1
ATOM 2666 N N . ILE A 1 334 ? 15.044 6.528 -22.543 1.00 94.88 334 ILE A N 1
ATOM 2667 C CA . ILE A 1 334 ? 15.060 5.305 -23.354 1.00 94.88 334 ILE A CA 1
ATOM 2668 C C . ILE A 1 334 ? 16.205 5.341 -24.370 1.00 94.88 334 ILE A C 1
ATOM 2670 O O . ILE A 1 334 ? 16.885 4.337 -24.573 1.00 94.88 334 ILE A O 1
ATOM 2674 N N . GLU A 1 335 ? 16.425 6.479 -25.031 1.00 95.94 335 GLU A N 1
ATOM 2675 C CA . GLU A 1 335 ? 17.557 6.640 -25.952 1.00 95.94 335 GLU A CA 1
ATOM 2676 C C . GLU A 1 335 ? 18.887 6.534 -25.209 1.00 95.94 335 GLU A C 1
ATOM 2678 O O . GLU A 1 335 ? 19.823 5.910 -25.710 1.00 95.94 335 GLU A O 1
ATOM 2683 N N . PHE A 1 336 ? 18.949 7.086 -23.997 1.00 96.00 336 PHE A N 1
ATOM 2684 C CA . PHE A 1 336 ? 20.121 6.986 -23.146 1.00 96.00 336 PHE A CA 1
ATOM 2685 C C . PHE A 1 336 ? 20.385 5.540 -22.718 1.00 96.00 336 PHE A C 1
ATOM 2687 O O . PHE A 1 336 ? 21.489 5.041 -22.935 1.00 96.00 336 PHE A O 1
ATOM 2694 N N . ALA A 1 337 ? 19.363 4.826 -22.240 1.00 95.38 337 ALA A N 1
ATOM 2695 C CA . ALA A 1 337 ? 19.448 3.405 -21.909 1.00 95.38 337 ALA A CA 1
ATOM 2696 C C . ALA A 1 337 ? 19.946 2.560 -23.089 1.00 95.38 337 ALA A C 1
ATOM 2698 O O . ALA A 1 337 ? 20.902 1.800 -22.942 1.00 95.38 337 ALA A O 1
ATOM 2699 N N . LYS A 1 338 ? 19.381 2.755 -24.288 1.00 95.25 338 LYS A N 1
ATOM 2700 C CA . LYS A 1 338 ? 19.823 2.063 -25.512 1.00 95.25 338 LYS A CA 1
ATOM 2701 C C . LYS A 1 338 ? 21.270 2.386 -25.885 1.00 95.25 338 LYS A C 1
ATOM 2703 O O . LYS A 1 338 ? 22.004 1.494 -26.307 1.00 95.25 338 LYS A O 1
ATOM 2708 N N . SER A 1 339 ? 21.688 3.643 -25.726 1.00 94.38 339 SER A N 1
ATOM 2709 C CA . SER A 1 339 ? 23.069 4.057 -25.986 1.00 94.38 339 SER A CA 1
ATOM 2710 C C . SER A 1 339 ? 24.043 3.334 -25.056 1.00 94.38 339 SER A C 1
ATOM 2712 O O . SER A 1 339 ? 25.038 2.787 -25.528 1.00 94.38 339 SER A O 1
ATOM 2714 N N . ILE A 1 340 ? 23.753 3.289 -23.751 1.00 93.94 340 ILE A N 1
ATOM 2715 C CA . ILE A 1 340 ? 24.596 2.582 -22.778 1.00 93.94 340 ILE A CA 1
ATOM 2716 C C . ILE A 1 340 ? 24.597 1.074 -23.045 1.00 93.94 340 ILE A C 1
ATOM 2718 O O . ILE A 1 340 ? 25.669 0.472 -23.035 1.00 93.94 340 ILE A O 1
ATOM 2722 N N . ALA A 1 341 ? 23.448 0.475 -23.377 1.00 93.81 341 ALA A N 1
ATOM 2723 C CA . ALA A 1 341 ? 23.356 -0.937 -23.760 1.00 93.81 341 ALA A CA 1
ATOM 2724 C C . ALA A 1 341 ? 24.338 -1.277 -24.891 1.00 93.81 341 ALA A C 1
ATOM 2726 O O . ALA A 1 341 ? 25.132 -2.213 -24.788 1.00 93.81 341 ALA A O 1
ATOM 2727 N N . SER A 1 342 ? 24.324 -0.468 -25.958 1.00 91.94 342 SER A N 1
ATOM 2728 C CA . SER A 1 342 ? 25.197 -0.648 -27.120 1.00 91.94 342 SER A CA 1
ATOM 2729 C C . SER A 1 342 ? 26.676 -0.600 -26.739 1.00 91.94 342 SER A C 1
ATOM 2731 O O . SER A 1 342 ? 27.443 -1.445 -27.196 1.00 91.94 342 SER A O 1
ATOM 2733 N N . HIS A 1 343 ? 27.069 0.358 -25.895 1.00 89.38 343 HIS A N 1
ATOM 2734 C CA . HIS A 1 343 ? 28.455 0.504 -25.446 1.00 89.38 343 HIS A CA 1
ATOM 2735 C C . HIS A 1 343 ? 28.910 -0.632 -24.539 1.00 89.38 343 HIS A C 1
ATOM 2737 O O . HIS A 1 343 ? 30.038 -1.107 -24.654 1.00 89.38 343 HIS A O 1
ATOM 2743 N N . LEU A 1 344 ? 28.033 -1.098 -23.647 1.00 88.25 344 LEU A N 1
ATOM 2744 C CA . LEU A 1 344 ? 28.340 -2.269 -22.844 1.00 88.25 344 LEU A CA 1
ATOM 2745 C C . LEU A 1 344 ? 28.596 -3.443 -23.798 1.00 88.25 344 LEU A C 1
ATOM 2747 O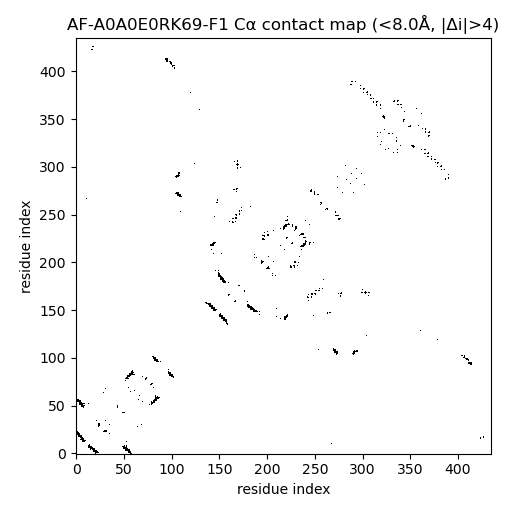 O . LEU A 1 344 ? 29.673 -4.034 -23.754 1.00 88.25 344 LEU A O 1
ATOM 2751 N N . HIS A 1 345 ? 27.703 -3.734 -24.745 1.00 86.50 345 HIS A N 1
ATOM 2752 C CA . HIS A 1 345 ? 27.887 -4.837 -25.697 1.00 86.50 345 HIS A CA 1
ATOM 2753 C C . HIS A 1 345 ? 29.145 -4.743 -26.586 1.00 86.50 345 HIS A C 1
ATOM 2755 O O . HIS A 1 345 ? 29.704 -5.790 -26.913 1.00 86.50 345 HIS A O 1
ATOM 2761 N N . SER A 1 346 ? 29.628 -3.549 -26.946 1.00 79.12 346 SER A N 1
ATOM 2762 C CA . SER A 1 346 ? 30.683 -3.347 -27.960 1.00 79.12 346 SER A CA 1
ATOM 2763 C C . SER A 1 346 ? 32.138 -3.537 -27.485 1.00 79.12 346 SER A C 1
ATOM 2765 O O . SER A 1 346 ? 33.061 -3.274 -28.249 1.00 79.12 346 SER A O 1
ATOM 2767 N N . SER A 1 347 ? 32.396 -4.029 -26.267 1.00 63.59 347 SER A N 1
ATOM 2768 C CA . SER A 1 347 ? 33.738 -4.011 -25.629 1.00 63.59 347 SER A CA 1
ATOM 2769 C C . SER A 1 347 ? 34.351 -2.604 -25.496 1.00 63.59 347 SER A C 1
ATOM 2771 O O . SER A 1 347 ? 35.531 -2.477 -25.167 1.00 63.59 347 SER A O 1
ATOM 2773 N N . GLU A 1 348 ? 33.575 -1.540 -25.731 1.00 64.69 348 GLU A N 1
ATOM 2774 C CA . GLU A 1 348 ? 34.024 -0.166 -25.525 1.00 64.69 348 GLU A CA 1
ATOM 2775 C C . GLU A 1 348 ? 34.141 0.133 -24.027 1.00 64.69 348 GLU A C 1
ATOM 2777 O O . GLU A 1 348 ? 33.291 -0.247 -23.221 1.00 64.69 348 GLU A O 1
ATOM 2782 N N . GLY A 1 349 ? 35.223 0.821 -23.651 1.00 69.62 349 GLY A N 1
ATOM 2783 C CA . GLY A 1 349 ? 35.608 1.108 -22.266 1.00 69.62 349 GLY A CA 1
ATOM 2784 C C . GLY A 1 349 ? 34.755 2.176 -21.580 1.00 69.62 349 GLY A C 1
ATOM 2785 O O . GLY A 1 349 ? 35.301 3.129 -21.028 1.00 69.62 349 GLY A O 1
ATOM 2786 N N . ILE A 1 350 ? 33.427 2.054 -21.624 1.00 83.50 350 ILE A N 1
ATOM 2787 C CA . ILE A 1 350 ? 32.558 2.845 -20.754 1.00 83.50 350 ILE A CA 1
ATOM 2788 C C . ILE A 1 350 ? 32.671 2.297 -19.331 1.00 83.50 350 ILE A C 1
ATOM 2790 O O . ILE A 1 350 ? 32.420 1.119 -19.078 1.00 83.50 350 ILE A O 1
ATOM 2794 N N . VAL A 1 351 ? 33.049 3.177 -18.405 1.00 84.88 351 VAL A N 1
ATOM 2795 C CA . VAL A 1 351 ? 33.242 2.856 -16.989 1.00 84.88 351 VAL A CA 1
ATOM 2796 C C . VAL A 1 351 ? 32.155 3.571 -16.180 1.00 84.88 351 VAL A C 1
ATOM 2798 O O . VAL A 1 351 ? 31.975 4.782 -16.363 1.00 84.88 351 VAL A O 1
ATOM 2801 N N . PRO A 1 352 ? 31.400 2.859 -15.324 1.00 87.88 352 PRO A N 1
ATOM 2802 C CA . PRO A 1 352 ? 30.429 3.495 -14.443 1.00 87.88 352 PRO A CA 1
ATOM 2803 C C . PRO A 1 352 ? 31.143 4.374 -13.410 1.00 87.88 352 PRO A C 1
ATOM 2805 O O . PRO A 1 352 ? 32.249 4.067 -12.975 1.00 87.88 352 PRO A O 1
ATOM 2808 N N . ARG A 1 353 ? 30.499 5.461 -12.971 1.00 86.62 353 ARG A N 1
ATOM 2809 C CA . ARG A 1 353 ? 31.009 6.299 -11.866 1.00 86.62 353 ARG A CA 1
ATOM 2810 C C . ARG A 1 353 ? 31.110 5.557 -10.532 1.00 86.62 353 ARG A C 1
ATOM 2812 O O . ARG A 1 353 ? 31.818 6.010 -9.639 1.00 86.62 353 ARG A O 1
ATOM 2819 N N . ASP A 1 354 ? 30.359 4.473 -10.395 1.00 78.56 354 ASP A N 1
ATOM 2820 C CA . ASP A 1 354 ? 30.237 3.676 -9.185 1.00 78.56 354 ASP A CA 1
ATOM 2821 C C . ASP A 1 354 ? 30.250 2.189 -9.561 1.00 78.56 354 ASP A C 1
ATOM 2823 O O . ASP A 1 354 ? 29.443 1.734 -10.373 1.00 78.56 354 ASP A O 1
ATOM 2827 N N . GLU A 1 355 ? 31.186 1.442 -8.978 1.00 81.38 355 GLU A N 1
ATOM 2828 C CA . GLU A 1 355 ? 31.442 0.028 -9.277 1.00 81.38 355 GLU A CA 1
ATOM 2829 C C . GLU A 1 355 ? 30.633 -0.933 -8.389 1.00 81.38 355 GLU A C 1
ATOM 2831 O O . GLU A 1 355 ? 30.840 -2.144 -8.435 1.00 81.38 355 GLU A O 1
ATOM 2836 N N . ARG A 1 356 ? 29.687 -0.425 -7.584 1.00 83.94 356 ARG A N 1
ATOM 2837 C CA . ARG A 1 356 ? 28.816 -1.262 -6.738 1.00 83.94 356 ARG A CA 1
ATOM 2838 C C . ARG A 1 356 ? 27.919 -2.223 -7.518 1.00 83.94 356 ARG A C 1
ATOM 2840 O O . ARG A 1 356 ? 27.436 -3.181 -6.923 1.00 83.94 356 ARG A O 1
ATOM 2847 N N . TYR A 1 357 ? 27.685 -1.966 -8.803 1.00 84.62 357 TYR A N 1
ATOM 2848 C CA . TYR A 1 357 ? 26.830 -2.789 -9.653 1.00 84.62 357 TYR A CA 1
ATOM 2849 C C . TYR A 1 357 ? 27.650 -3.507 -10.711 1.00 84.62 357 TYR A C 1
ATOM 2851 O O . TYR A 1 357 ? 28.457 -2.912 -11.428 1.00 84.62 357 TYR A O 1
ATOM 2859 N N . THR A 1 358 ? 27.393 -4.799 -10.845 1.00 87.50 358 THR A N 1
ATOM 2860 C CA . THR A 1 358 ? 27.942 -5.602 -11.924 1.00 87.50 358 THR A CA 1
ATOM 2861 C C . THR A 1 358 ? 27.345 -5.172 -13.259 1.00 87.50 358 THR A C 1
ATOM 2863 O O . THR A 1 358 ? 26.226 -4.667 -13.363 1.00 87.50 358 THR A O 1
ATOM 2866 N N . ARG A 1 359 ? 28.081 -5.444 -14.335 1.00 86.75 359 ARG A N 1
ATOM 2867 C CA . ARG A 1 359 ? 27.594 -5.213 -15.695 1.00 86.75 359 ARG A CA 1
ATOM 2868 C C . ARG A 1 359 ? 26.277 -5.944 -15.990 1.00 86.75 359 ARG A C 1
ATOM 2870 O O . ARG A 1 359 ? 25.471 -5.419 -16.748 1.00 86.75 359 ARG A O 1
ATOM 2877 N N . ALA A 1 360 ? 26.074 -7.134 -15.421 1.00 86.69 360 ALA A N 1
ATOM 2878 C CA . ALA A 1 360 ? 24.834 -7.888 -15.588 1.00 86.69 360 ALA A CA 1
ATOM 2879 C C . ALA A 1 360 ? 23.648 -7.149 -14.950 1.00 86.69 360 ALA A C 1
ATOM 2881 O O . ALA A 1 360 ? 22.669 -6.894 -15.639 1.00 86.69 360 ALA A O 1
ATOM 2882 N N . GLU A 1 361 ? 23.780 -6.700 -13.700 1.00 86.12 361 GLU A N 1
ATOM 2883 C CA . GLU A 1 361 ? 22.734 -5.927 -13.007 1.00 86.12 361 GLU A CA 1
ATOM 2884 C C . GLU A 1 361 ? 22.402 -4.624 -13.747 1.00 86.12 361 GLU A C 1
ATOM 2886 O O . GLU A 1 361 ? 21.237 -4.283 -13.931 1.00 86.12 361 GLU A O 1
ATOM 2891 N N . ILE A 1 362 ? 23.424 -3.918 -14.246 1.00 90.00 362 ILE A N 1
ATOM 2892 C CA . ILE A 1 362 ? 23.230 -2.702 -15.047 1.00 90.00 362 ILE A CA 1
ATOM 2893 C C . ILE A 1 362 ? 22.431 -3.002 -16.323 1.00 90.00 362 ILE A C 1
ATOM 2895 O O . ILE A 1 362 ? 21.537 -2.231 -16.677 1.00 90.00 362 ILE A O 1
ATOM 2899 N N . MET A 1 363 ? 22.734 -4.109 -17.009 1.00 90.06 363 MET A N 1
ATOM 2900 C CA . MET A 1 363 ? 21.980 -4.527 -18.193 1.00 90.06 363 MET A CA 1
ATOM 2901 C C . MET A 1 363 ? 20.522 -4.838 -17.856 1.00 90.06 363 MET A C 1
ATOM 2903 O O . MET A 1 363 ? 19.645 -4.422 -18.602 1.00 90.06 363 MET A O 1
ATOM 2907 N N . GLU A 1 364 ? 20.235 -5.459 -16.710 1.00 87.19 364 GLU A N 1
ATOM 2908 C CA . GLU A 1 364 ? 18.848 -5.695 -16.297 1.00 87.19 364 GLU A CA 1
ATOM 2909 C C . GLU A 1 364 ? 18.075 -4.385 -16.058 1.00 87.19 364 GLU A C 1
ATOM 2911 O O . GLU A 1 364 ? 16.900 -4.282 -16.416 1.00 87.19 364 GLU A O 1
ATOM 2916 N N . PHE A 1 365 ? 18.718 -3.353 -15.496 1.00 88.69 365 PHE A N 1
ATOM 2917 C CA . PHE A 1 365 ? 18.085 -2.035 -15.320 1.00 88.69 365 PHE A CA 1
ATOM 2918 C C . PHE A 1 365 ? 17.751 -1.398 -16.667 1.00 88.69 365 PHE A C 1
ATOM 2920 O O . PHE A 1 365 ? 16.667 -0.844 -16.852 1.00 88.69 365 PHE A O 1
ATOM 2927 N N . ILE A 1 366 ? 18.686 -1.488 -17.613 1.00 92.62 366 ILE A N 1
ATOM 2928 C CA . ILE A 1 366 ? 18.5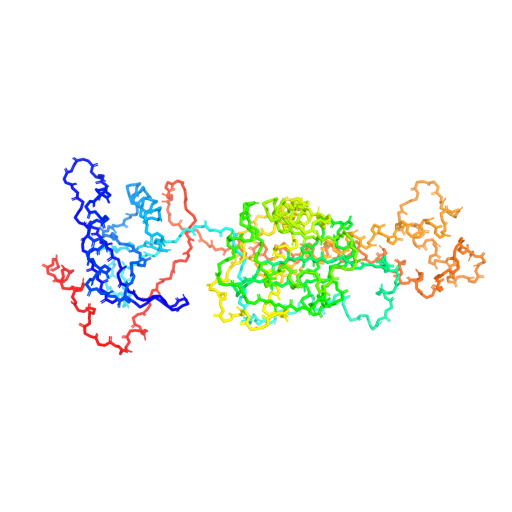34 -0.980 -18.976 1.00 92.62 366 ILE A CA 1
ATOM 2929 C C . ILE A 1 366 ? 17.399 -1.710 -19.697 1.00 92.62 366 ILE A C 1
ATOM 2931 O O . ILE A 1 366 ? 16.515 -1.058 -20.257 1.00 92.62 366 ILE A O 1
ATOM 2935 N N . ASP A 1 367 ? 17.388 -3.042 -19.640 1.00 90.12 367 ASP A N 1
ATOM 2936 C CA . ASP A 1 367 ? 16.352 -3.872 -20.253 1.00 90.12 367 ASP A CA 1
ATOM 2937 C C . ASP A 1 367 ? 14.973 -3.532 -19.679 1.00 90.12 367 ASP A C 1
ATOM 2939 O O . ASP A 1 367 ? 13.999 -3.401 -20.428 1.00 90.12 367 ASP A O 1
ATOM 2943 N N . PHE A 1 368 ? 14.890 -3.277 -18.368 1.00 89.25 368 PHE A N 1
ATOM 2944 C CA . PHE A 1 368 ? 13.661 -2.813 -17.734 1.00 89.25 368 PHE A CA 1
ATOM 2945 C C . PHE A 1 368 ? 13.192 -1.461 -18.289 1.00 89.25 368 PHE A C 1
ATOM 2947 O O . PHE A 1 368 ? 12.028 -1.338 -18.676 1.00 89.25 368 PHE A O 1
ATOM 2954 N N . ILE A 1 369 ? 14.070 -0.449 -18.351 1.00 91.56 369 ILE A N 1
ATOM 2955 C CA . ILE A 1 369 ? 13.733 0.888 -18.882 1.00 91.56 369 ILE A CA 1
ATOM 2956 C C . ILE A 1 369 ? 13.220 0.775 -20.324 1.00 91.56 369 ILE A C 1
ATOM 2958 O O . ILE A 1 369 ? 12.237 1.422 -20.689 1.00 91.56 369 ILE A O 1
ATOM 2962 N N . ILE A 1 370 ? 13.864 -0.060 -21.143 1.00 91.62 370 ILE A N 1
ATOM 2963 C CA . ILE A 1 370 ? 13.502 -0.250 -22.551 1.00 91.62 370 ILE A CA 1
ATOM 2964 C C . ILE A 1 370 ? 12.149 -0.963 -22.690 1.00 91.62 370 ILE A C 1
ATOM 2966 O O . ILE A 1 370 ? 11.351 -0.576 -23.546 1.00 91.62 370 ILE A O 1
ATOM 2970 N N . ALA A 1 371 ? 11.869 -1.973 -21.861 1.00 87.19 371 ALA A N 1
ATOM 2971 C CA . ALA A 1 371 ? 10.636 -2.761 -21.926 1.00 87.19 371 ALA A CA 1
ATOM 2972 C C . ALA A 1 371 ? 9.423 -2.082 -21.255 1.00 87.19 371 ALA A C 1
ATOM 2974 O O . ALA A 1 371 ? 8.271 -2.378 -21.593 1.00 87.19 371 ALA A O 1
ATOM 2975 N N . ALA A 1 372 ? 9.648 -1.167 -20.305 1.00 85.75 372 ALA A N 1
ATOM 2976 C CA . ALA A 1 372 ? 8.589 -0.555 -19.501 1.00 85.75 372 ALA A CA 1
ATOM 2977 C C . ALA A 1 372 ? 7.466 0.131 -20.316 1.00 85.75 372 ALA A C 1
ATOM 2979 O O . ALA A 1 372 ? 6.297 -0.084 -19.977 1.00 85.75 372 ALA A O 1
ATOM 2980 N N . PRO A 1 373 ? 7.736 0.903 -21.393 1.00 91.75 373 PRO A N 1
ATOM 2981 C CA . PRO A 1 373 ? 6.684 1.544 -22.188 1.00 91.75 373 PRO A CA 1
ATOM 2982 C C . PRO A 1 373 ? 5.726 0.547 -22.848 1.00 91.75 373 PRO A C 1
ATOM 2984 O O . PRO A 1 373 ? 4.509 0.751 -22.836 1.00 91.75 373 PRO A O 1
ATOM 2987 N N . GLU A 1 374 ? 6.257 -0.550 -23.391 1.00 84.81 374 GLU A N 1
ATOM 2988 C CA . GLU A 1 374 ? 5.446 -1.587 -24.028 1.00 84.81 374 GLU A CA 1
ATOM 2989 C C . GLU A 1 374 ? 4.588 -2.321 -22.991 1.00 84.81 374 GLU A C 1
ATOM 2991 O O . GLU A 1 374 ? 3.375 -2.456 -23.168 1.00 84.81 374 GLU A O 1
ATOM 2996 N N . ASN A 1 375 ? 5.184 -2.711 -21.861 1.00 80.38 375 ASN A N 1
ATOM 2997 C CA . ASN A 1 375 ? 4.462 -3.352 -20.761 1.00 80.38 375 ASN A CA 1
ATOM 2998 C C . ASN A 1 375 ? 3.363 -2.447 -20.185 1.00 80.38 375 ASN A C 1
ATOM 3000 O O . ASN A 1 375 ? 2.264 -2.920 -19.881 1.00 80.38 375 ASN A O 1
ATOM 3004 N N . ARG A 1 376 ? 3.611 -1.135 -20.097 1.00 87.62 376 ARG A N 1
ATOM 3005 C CA . ARG A 1 376 ? 2.611 -0.141 -19.683 1.00 87.62 376 ARG A CA 1
ATOM 3006 C C . ARG A 1 376 ? 1.439 -0.099 -20.661 1.00 87.62 376 ARG A C 1
ATOM 3008 O O . ARG A 1 376 ? 0.292 -0.145 -20.225 1.00 87.62 376 ARG A O 1
ATOM 3015 N N . SER A 1 377 ? 1.717 -0.057 -21.965 1.00 87.69 377 SER A N 1
ATOM 3016 C CA . SER A 1 377 ? 0.686 -0.066 -23.013 1.00 87.69 377 SER A CA 1
ATOM 3017 C C . SER A 1 377 ? -0.178 -1.333 -22.965 1.00 87.69 377 SER A C 1
ATOM 3019 O O . SER A 1 377 ? -1.411 -1.254 -22.960 1.00 87.69 377 SER A O 1
ATOM 3021 N N . ARG A 1 378 ? 0.455 -2.507 -22.834 1.00 78.12 378 ARG A N 1
ATOM 3022 C CA . ARG A 1 378 ? -0.239 -3.800 -22.706 1.00 78.12 378 ARG A CA 1
ATOM 3023 C C . ARG A 1 378 ? -1.128 -3.853 -21.462 1.00 78.12 378 ARG A C 1
ATOM 3025 O O . ARG A 1 378 ? -2.287 -4.250 -21.553 1.00 78.12 378 ARG A O 1
ATOM 3032 N N . THR A 1 379 ? -0.616 -3.395 -20.321 1.00 80.69 379 THR A N 1
ATOM 3033 C CA . THR A 1 379 ? -1.360 -3.409 -19.051 1.00 80.69 379 THR A CA 1
ATOM 3034 C C . THR A 1 379 ? -2.535 -2.430 -19.069 1.00 80.69 379 THR A C 1
ATOM 3036 O O . THR A 1 379 ? -3.630 -2.779 -18.635 1.00 80.69 379 THR A O 1
ATOM 3039 N N . LEU A 1 380 ? -2.358 -1.229 -19.634 1.00 87.88 380 LEU A N 1
ATOM 3040 C CA . LEU A 1 380 ? -3.462 -0.286 -19.844 1.00 87.88 380 LEU A CA 1
ATOM 3041 C C . LEU A 1 380 ? -4.541 -0.883 -20.749 1.00 87.88 380 LEU A C 1
ATOM 3043 O O . LEU A 1 380 ? -5.722 -0.795 -20.428 1.00 87.88 380 LEU A O 1
ATOM 3047 N N . SER A 1 381 ? -4.143 -1.530 -21.846 1.00 80.00 381 SER A N 1
ATOM 3048 C CA . SER A 1 381 ? -5.079 -2.196 -22.759 1.00 80.00 381 SER A CA 1
ATOM 3049 C C . SER A 1 381 ? -5.867 -3.302 -22.052 1.00 80.00 381 SER A C 1
ATOM 3051 O O . SER A 1 381 ? -7.070 -3.432 -22.255 1.00 80.00 381 SER A O 1
ATOM 3053 N N . PHE A 1 382 ? -5.216 -4.072 -21.178 1.00 79.94 382 PHE A N 1
ATOM 3054 C CA . PHE A 1 382 ? -5.882 -5.068 -20.341 1.00 79.94 382 PHE A CA 1
ATOM 3055 C C . PHE A 1 382 ? -6.907 -4.442 -19.385 1.00 79.94 382 PHE A C 1
ATOM 3057 O O . PHE A 1 382 ? -8.060 -4.862 -19.381 1.00 79.94 382 PHE A O 1
ATOM 3064 N N . LEU A 1 383 ? -6.532 -3.395 -18.650 1.00 81.56 383 LEU A N 1
ATOM 3065 C CA . LEU A 1 383 ? -7.447 -2.698 -17.739 1.00 81.56 383 LEU A CA 1
ATOM 3066 C C . LEU A 1 383 ? -8.649 -2.084 -18.472 1.00 81.56 383 LEU A C 1
ATOM 3068 O O . LEU A 1 383 ? -9.763 -2.133 -17.961 1.00 81.56 383 LEU A O 1
ATOM 3072 N N . ARG A 1 384 ? -8.454 -1.567 -19.693 1.00 86.81 384 ARG A N 1
ATOM 3073 C CA . ARG A 1 384 ? -9.555 -1.071 -20.538 1.00 86.81 384 ARG A CA 1
ATOM 3074 C C . ARG A 1 384 ? -10.511 -2.178 -20.981 1.00 86.81 384 ARG A C 1
ATOM 3076 O O . ARG A 1 384 ? -11.697 -1.909 -21.125 1.00 86.81 384 ARG A O 1
ATOM 3083 N N . ARG A 1 385 ? -10.031 -3.414 -21.171 1.00 78.69 385 ARG A N 1
ATOM 3084 C CA . ARG A 1 385 ? -10.910 -4.570 -21.433 1.00 78.69 385 ARG A CA 1
ATOM 3085 C C . ARG A 1 385 ? -11.771 -4.906 -20.213 1.00 78.69 385 ARG A C 1
ATOM 3087 O O . ARG A 1 385 ? -12.952 -5.172 -20.392 1.00 78.69 385 ARG A O 1
ATOM 3094 N N . ILE A 1 386 ? -11.201 -4.851 -19.004 1.00 74.25 386 ILE A N 1
ATOM 3095 C CA . ILE A 1 386 ? -11.961 -5.058 -17.757 1.00 74.25 386 ILE A CA 1
ATOM 3096 C C . ILE A 1 386 ? -13.031 -3.970 -17.599 1.00 74.25 386 ILE A C 1
ATOM 3098 O O . ILE A 1 386 ? -14.190 -4.287 -17.367 1.00 74.25 386 ILE A O 1
ATOM 3102 N N . GLU A 1 387 ? -12.663 -2.700 -17.790 1.00 81.06 387 GLU A N 1
ATOM 3103 C CA . GLU A 1 387 ? -13.606 -1.573 -17.746 1.00 81.06 387 GLU A CA 1
ATOM 3104 C C . GLU A 1 387 ? -14.739 -1.729 -18.773 1.00 81.06 387 GLU A C 1
ATOM 3106 O O . GLU A 1 387 ? -15.903 -1.545 -18.441 1.00 81.06 387 GLU A O 1
ATOM 3111 N N . ALA A 1 388 ? -14.425 -2.102 -20.016 1.00 74.62 388 ALA A N 1
ATOM 3112 C CA . ALA A 1 388 ? -15.443 -2.290 -21.047 1.00 74.62 388 ALA A CA 1
ATOM 3113 C C . ALA A 1 388 ? -16.426 -3.424 -20.707 1.00 74.62 388 ALA A C 1
ATOM 3115 O O . ALA A 1 388 ? -17.621 -3.277 -20.946 1.00 74.62 388 ALA A O 1
ATOM 3116 N N . ALA A 1 389 ? -15.939 -4.523 -20.122 1.00 66.75 389 ALA A N 1
ATOM 3117 C CA . ALA A 1 389 ? -16.780 -5.639 -19.685 1.00 66.75 389 ALA A CA 1
ATOM 3118 C C . ALA A 1 389 ? -17.693 -5.280 -18.498 1.00 66.75 389 ALA A C 1
ATOM 3120 O O . ALA A 1 389 ? -18.737 -5.896 -18.325 1.00 66.75 389 ALA A O 1
ATOM 3121 N N . SER A 1 390 ? -17.300 -4.283 -17.705 1.00 63.22 390 SER A N 1
ATOM 3122 C CA . SER A 1 390 ? -18.071 -3.728 -16.586 1.00 63.22 390 SER A CA 1
ATOM 3123 C C . SER A 1 390 ? -19.234 -2.832 -17.057 1.00 63.22 390 SER A C 1
ATOM 3125 O O . SER A 1 390 ? -20.287 -2.765 -16.430 1.00 63.22 390 SER A O 1
ATOM 3127 N N . ILE A 1 391 ? -19.080 -2.173 -18.211 1.00 59.38 391 ILE A N 1
ATOM 3128 C CA . ILE A 1 391 ? -20.078 -1.242 -18.766 1.00 59.38 391 ILE A CA 1
ATOM 3129 C C . ILE A 1 391 ? -21.173 -1.966 -19.580 1.00 59.38 391 ILE A C 1
ATOM 3131 O O . ILE A 1 391 ? -22.263 -1.419 -19.744 1.00 59.38 391 ILE A O 1
ATOM 3135 N N . ASP A 1 392 ? -20.920 -3.178 -20.083 1.00 44.84 392 ASP A N 1
ATOM 3136 C CA . ASP A 1 392 ? -21.808 -3.900 -21.017 1.00 44.84 392 ASP A CA 1
ATOM 3137 C C . ASP A 1 392 ? -22.916 -4.741 -20.338 1.00 44.84 392 ASP A C 1
ATOM 3139 O O . ASP A 1 392 ? -23.281 -5.819 -20.807 1.00 44.84 392 ASP A O 1
ATOM 3143 N N . ASP A 1 393 ? -23.492 -4.237 -19.242 1.00 40.38 393 ASP A N 1
ATOM 3144 C CA . ASP A 1 393 ? -24.776 -4.715 -18.708 1.00 40.38 393 ASP A CA 1
ATOM 3145 C C . ASP A 1 393 ? -25.899 -3.818 -19.281 1.00 40.38 393 ASP A C 1
ATOM 3147 O O . ASP A 1 393 ? -26.052 -2.648 -18.925 1.00 40.38 393 ASP A O 1
ATOM 3151 N N . SER A 1 394 ? -26.666 -4.347 -20.241 1.00 30.55 394 SER A N 1
ATOM 3152 C CA . SER A 1 394 ? -27.758 -3.654 -20.959 1.00 30.55 394 SER A CA 1
ATOM 3153 C C . SER A 1 394 ? -28.783 -2.947 -20.033 1.00 30.55 394 SER A C 1
ATOM 3155 O O . SER A 1 394 ? -28.995 -3.371 -18.897 1.00 30.55 394 SER A O 1
ATOM 3157 N N . PRO A 1 395 ? -29.473 -1.878 -20.498 1.00 30.55 395 PRO A N 1
ATOM 3158 C CA . PRO A 1 395 ? -30.028 -0.839 -19.625 1.00 30.55 395 PRO A CA 1
ATOM 3159 C C . PRO A 1 395 ? -31.271 -1.273 -18.822 1.00 30.55 395 PRO A C 1
ATOM 3161 O O . PRO A 1 395 ? -32.125 -1.994 -19.348 1.00 30.55 395 PRO A O 1
ATOM 3164 N N . PRO A 1 396 ? -31.456 -0.762 -17.586 1.00 31.98 396 PRO A N 1
ATOM 3165 C CA . PRO A 1 396 ? -32.721 -0.880 -16.868 1.00 31.98 396 PRO A CA 1
ATOM 3166 C C . PRO A 1 396 ? -33.816 0.022 -17.493 1.00 31.98 396 PRO A C 1
ATOM 3168 O O . PRO A 1 396 ? -33.500 1.014 -18.157 1.00 31.98 396 PRO A O 1
ATOM 3171 N N . PRO A 1 397 ? -35.113 -0.299 -17.287 1.00 29.44 397 PRO A N 1
ATOM 3172 C CA . PRO A 1 397 ? -36.253 0.509 -17.743 1.00 29.44 397 PRO A CA 1
ATOM 3173 C C . PRO A 1 397 ? -36.242 1.936 -17.146 1.00 29.44 397 PRO A C 1
ATOM 3175 O O . PRO A 1 397 ? -35.529 2.192 -16.174 1.00 29.44 397 PRO A O 1
ATOM 3178 N N . PRO A 1 398 ? -36.993 2.890 -17.734 1.00 34.72 398 PRO A N 1
ATOM 3179 C CA . PRO A 1 398 ? -36.683 4.314 -17.637 1.00 34.72 398 PRO A CA 1
ATOM 3180 C C . PRO A 1 398 ? -36.761 4.887 -16.212 1.00 34.72 398 PRO A C 1
ATOM 3182 O O . PRO A 1 398 ? -37.790 4.811 -15.548 1.00 34.72 398 PRO A O 1
ATOM 3185 N N . SER A 1 399 ? -35.648 5.528 -15.835 1.00 35.34 399 SER A N 1
ATOM 3186 C CA . SER A 1 399 ? -35.451 6.595 -14.837 1.00 35.34 399 SER A CA 1
ATOM 3187 C C . SER A 1 399 ? -36.013 6.396 -13.420 1.00 35.34 399 SER A C 1
ATOM 3189 O O . SER A 1 399 ? -37.155 6.745 -13.133 1.00 35.34 399 SER A O 1
ATOM 3191 N N . LEU A 1 400 ? -35.125 5.987 -12.505 1.00 38.59 400 LEU A N 1
ATOM 3192 C CA . LEU A 1 400 ? -35.205 6.282 -11.068 1.00 38.59 400 LEU A CA 1
ATOM 3193 C C . LEU A 1 400 ? -34.820 7.757 -10.801 1.00 38.59 400 LEU A C 1
ATOM 3195 O O . LEU A 1 400 ? -33.891 8.258 -11.444 1.00 38.59 400 LEU A O 1
ATOM 3199 N N . PRO A 1 401 ? -35.458 8.454 -9.841 1.00 35.22 401 PRO A N 1
ATOM 3200 C CA . PRO A 1 401 ? -34.942 9.711 -9.301 1.00 35.22 401 PRO A CA 1
ATOM 3201 C C . PRO A 1 401 ? -33.571 9.466 -8.653 1.00 35.22 401 PRO A C 1
ATOM 3203 O O . PRO A 1 401 ? -33.375 8.470 -7.959 1.00 35.22 401 PRO A O 1
ATOM 3206 N N . GLY A 1 402 ? -32.604 10.343 -8.930 1.00 34.53 402 GLY A N 1
ATOM 3207 C CA . GLY A 1 402 ? -31.189 10.116 -8.624 1.00 34.53 402 GLY A CA 1
ATOM 3208 C C . GLY A 1 402 ? -30.894 9.827 -7.147 1.00 34.53 402 GLY A C 1
ATOM 3209 O O . GLY A 1 402 ? -31.342 10.561 -6.270 1.00 34.53 402 GLY A O 1
ATOM 3210 N N . GLY A 1 403 ? -30.089 8.786 -6.892 1.00 37.31 403 GLY A N 1
ATOM 3211 C CA . GLY A 1 403 ? -29.533 8.512 -5.560 1.00 37.31 403 GLY A CA 1
ATOM 3212 C C . GLY A 1 403 ? -29.097 7.073 -5.241 1.00 37.31 403 GLY A C 1
ATOM 3213 O O . GLY A 1 403 ? -28.439 6.884 -4.224 1.00 37.31 403 GLY A O 1
ATOM 3214 N N . MET A 1 404 ? -29.409 6.062 -6.062 1.00 35.34 404 MET A N 1
ATOM 3215 C CA . MET A 1 404 ? -28.959 4.672 -5.844 1.00 35.34 404 MET A CA 1
ATOM 3216 C C . MET A 1 404 ? -28.556 3.981 -7.151 1.00 35.34 404 MET A C 1
ATOM 3218 O O . MET A 1 404 ? -29.323 3.997 -8.115 1.00 35.34 404 MET A O 1
ATOM 3222 N N . GLY A 1 405 ? -27.403 3.307 -7.158 1.00 37.25 405 GLY A N 1
ATOM 3223 C CA . GLY A 1 405 ? -27.113 2.227 -8.096 1.00 37.25 405 GLY A CA 1
ATOM 3224 C C . GLY A 1 405 ? -27.908 0.962 -7.750 1.00 37.25 405 GLY A C 1
ATOM 3225 O O . GLY A 1 405 ? -27.934 0.522 -6.600 1.00 37.25 405 GLY A O 1
ATOM 3226 N N . VAL A 1 406 ? -28.563 0.361 -8.747 1.00 31.66 406 VAL A N 1
ATOM 3227 C CA . VAL A 1 406 ? -29.192 -0.962 -8.624 1.00 31.66 406 VAL A CA 1
ATOM 3228 C C . VAL A 1 406 ? -28.079 -1.988 -8.450 1.00 31.66 406 VAL A C 1
ATOM 3230 O O . VAL A 1 406 ? -27.383 -2.313 -9.406 1.00 31.66 406 VAL A O 1
ATOM 3233 N N . SER A 1 407 ? -27.895 -2.524 -7.246 1.00 36.50 407 SER A N 1
ATOM 3234 C CA . SER A 1 407 ? -27.029 -3.685 -7.074 1.00 36.50 407 SER A CA 1
ATOM 3235 C C . SER A 1 407 ? -27.842 -4.965 -7.027 1.00 36.50 407 SER A C 1
ATOM 3237 O O . SER A 1 407 ? -28.474 -5.262 -6.020 1.00 36.50 407 SER A O 1
ATOM 3239 N N . LEU A 1 408 ? -27.744 -5.722 -8.121 1.00 31.75 408 LEU A N 1
ATOM 3240 C CA . LEU A 1 408 ? -28.325 -7.040 -8.371 1.00 31.75 408 LEU A CA 1
ATOM 3241 C C . LEU A 1 408 ? -29.855 -7.104 -8.498 1.00 31.75 408 LEU A C 1
ATOM 3243 O O . LEU A 1 408 ? -30.593 -7.216 -7.523 1.00 31.75 408 LEU A O 1
ATOM 3247 N N . LEU A 1 409 ? -30.311 -7.294 -9.738 1.00 30.59 409 LEU A N 1
ATOM 3248 C CA . LEU A 1 409 ? -31.575 -7.970 -10.022 1.00 30.59 409 LEU A CA 1
ATOM 3249 C C . LEU A 1 409 ? -31.424 -9.484 -9.751 1.00 30.59 409 LEU A C 1
ATOM 3251 O O . LEU A 1 409 ? -31.361 -10.295 -10.674 1.00 30.59 409 LEU A O 1
ATOM 3255 N N . LYS A 1 410 ? -31.319 -9.907 -8.486 1.00 34.56 410 LYS A N 1
ATOM 3256 C CA . LYS A 1 410 ? -31.346 -11.340 -8.144 1.00 34.56 410 LYS A CA 1
ATOM 3257 C C . LYS A 1 410 ? -32.797 -11.811 -8.050 1.00 34.56 410 LYS A C 1
ATOM 3259 O O . LYS A 1 410 ? -33.424 -11.707 -7.002 1.00 34.56 410 LYS A O 1
ATOM 3264 N N . ARG A 1 411 ? -33.331 -12.358 -9.149 1.00 31.72 411 ARG A N 1
ATOM 3265 C CA . ARG A 1 411 ? -34.567 -13.159 -9.105 1.00 31.72 411 ARG A CA 1
ATOM 3266 C C . ARG A 1 411 ? -34.300 -14.416 -8.276 1.00 31.72 411 ARG A C 1
ATOM 3268 O O . ARG A 1 411 ? -33.568 -15.304 -8.711 1.00 31.72 411 ARG A O 1
ATOM 3275 N N . LEU A 1 412 ? -34.855 -14.471 -7.069 1.00 29.94 412 LEU A N 1
ATOM 3276 C CA . LEU A 1 412 ? -34.810 -15.654 -6.211 1.00 29.94 412 LEU A CA 1
ATOM 3277 C C . LEU A 1 412 ? -35.698 -16.748 -6.824 1.00 29.94 412 LEU A C 1
ATOM 3279 O O . LEU A 1 412 ? -36.923 -16.635 -6.805 1.00 29.94 412 LEU A O 1
ATOM 3283 N N . ARG A 1 413 ? -35.079 -17.802 -7.372 1.00 26.52 413 ARG A N 1
ATOM 3284 C CA . ARG A 1 413 ? -35.793 -19.010 -7.811 1.00 26.52 413 ARG A CA 1
ATOM 3285 C C . ARG A 1 413 ? -36.247 -19.817 -6.594 1.00 26.52 413 ARG A C 1
ATOM 3287 O O . ARG A 1 413 ? -35.454 -20.050 -5.682 1.00 26.52 413 ARG A O 1
ATOM 3294 N N . LEU A 1 414 ? -37.496 -20.292 -6.615 1.00 31.88 414 LEU A N 1
ATOM 3295 C CA . LEU A 1 414 ? -38.118 -21.069 -5.529 1.00 31.88 414 LEU A CA 1
ATOM 3296 C C . LEU A 1 414 ? -37.394 -22.383 -5.169 1.00 31.88 414 LEU A C 1
ATOM 3298 O O . LEU A 1 414 ? -37.662 -22.950 -4.113 1.00 31.88 414 LEU A O 1
ATOM 3302 N N . ASP A 1 415 ? -36.468 -22.862 -6.000 1.00 26.30 415 ASP A N 1
ATOM 3303 C CA . ASP A 1 415 ? -35.812 -24.164 -5.820 1.00 26.30 415 ASP A CA 1
ATOM 3304 C C . ASP A 1 415 ? -34.823 -24.203 -4.631 1.00 26.30 415 ASP A C 1
ATOM 3306 O O . ASP A 1 415 ? -34.279 -25.258 -4.311 1.00 26.30 415 ASP A O 1
ATOM 3310 N N . TRP A 1 416 ? -34.587 -23.075 -3.948 1.00 24.80 416 TRP A N 1
ATOM 3311 C CA . TRP A 1 416 ? -33.729 -22.985 -2.752 1.00 24.80 416 TRP A CA 1
ATOM 3312 C C . TRP A 1 416 ? -34.488 -22.975 -1.419 1.00 24.80 416 TRP A C 1
ATOM 3314 O O . TRP A 1 416 ? -33.860 -22.970 -0.363 1.00 24.80 416 TRP A O 1
ATOM 3324 N N . ILE A 1 417 ? -35.823 -23.031 -1.434 1.00 30.44 417 ILE A N 1
ATOM 3325 C CA . ILE A 1 417 ? -36.631 -23.119 -0.211 1.00 30.44 417 ILE A CA 1
ATOM 3326 C C . ILE A 1 417 ? -37.207 -24.526 -0.115 1.00 30.44 417 ILE A C 1
ATOM 3328 O O . ILE A 1 417 ? -38.384 -24.767 -0.368 1.00 30.44 417 ILE A O 1
ATOM 3332 N N . THR A 1 418 ? -36.365 -25.478 0.280 1.00 26.48 418 THR A N 1
ATOM 3333 C CA . THR A 1 418 ? -36.878 -26.730 0.834 1.00 26.48 418 THR A CA 1
ATOM 3334 C C . THR A 1 418 ? -36.172 -27.023 2.147 1.00 26.48 418 THR A C 1
ATOM 3336 O O . THR A 1 418 ? -34.965 -27.224 2.184 1.00 26.48 418 THR A O 1
ATOM 3339 N N . VAL A 1 419 ? -36.990 -27.099 3.200 1.00 28.67 419 VAL A N 1
ATOM 3340 C CA . VAL A 1 419 ? -36.685 -27.594 4.549 1.00 28.67 419 VAL A CA 1
ATOM 3341 C C . VAL A 1 419 ? -35.973 -26.605 5.482 1.00 28.67 419 VAL A C 1
ATOM 3343 O O . VAL A 1 419 ? -34.773 -26.682 5.695 1.00 28.67 419 VAL A O 1
ATOM 3346 N N . CYS A 1 420 ? -36.771 -25.740 6.119 1.00 22.12 420 CYS A N 1
ATOM 3347 C CA . CYS A 1 420 ? -36.765 -25.548 7.578 1.00 22.12 420 CYS A CA 1
ATOM 3348 C C . CYS A 1 420 ? -38.049 -24.813 8.026 1.00 22.12 420 CYS A C 1
ATOM 3350 O O . CYS A 1 420 ? -38.137 -23.594 8.038 1.00 22.12 420 CYS A O 1
ATOM 3352 N N . CYS A 1 421 ? -39.063 -25.623 8.339 1.00 23.73 421 CYS A N 1
ATOM 3353 C CA . CYS A 1 421 ? -40.119 -25.438 9.341 1.00 23.73 421 CYS A CA 1
ATOM 3354 C C . CYS A 1 421 ? -40.863 -24.084 9.483 1.00 23.73 421 CYS A C 1
ATOM 3356 O O . CYS A 1 421 ? -40.403 -23.146 10.120 1.00 23.73 421 CYS A O 1
ATOM 3358 N N . LEU A 1 422 ? -42.128 -24.111 9.035 1.00 27.14 422 LEU A N 1
ATOM 3359 C CA . LEU A 1 422 ? -43.358 -23.543 9.633 1.00 27.14 422 LEU A CA 1
ATOM 3360 C C . LEU A 1 422 ? -43.494 -22.039 9.976 1.00 27.14 422 LEU A C 1
ATOM 3362 O O . LEU A 1 422 ? -44.625 -21.620 10.212 1.00 27.14 422 LEU A O 1
ATOM 3366 N N . GLY A 1 423 ? -42.448 -21.213 9.944 1.00 26.53 423 GLY A N 1
ATOM 3367 C CA . GLY A 1 423 ? -42.565 -19.762 10.197 1.00 26.53 423 GLY A CA 1
ATOM 3368 C C . GLY A 1 423 ? -43.052 -18.945 8.990 1.00 26.53 423 GLY A C 1
ATOM 3369 O O . GLY A 1 423 ? -43.871 -18.037 9.122 1.00 26.53 423 GLY A O 1
ATOM 3370 N N . CYS A 1 424 ? -42.635 -19.313 7.774 1.00 28.00 424 CYS A N 1
ATOM 3371 C CA . CYS A 1 424 ? -42.911 -18.527 6.560 1.00 28.00 424 CYS A CA 1
ATOM 3372 C C . CYS A 1 424 ? -44.379 -18.539 6.094 1.00 28.00 424 CYS A C 1
ATOM 3374 O O . CYS A 1 424 ? -44.756 -17.745 5.233 1.00 28.00 424 CYS A O 1
ATOM 3376 N N . ALA A 1 425 ? -45.231 -19.400 6.658 1.00 28.81 425 ALA A N 1
ATOM 3377 C CA . ALA A 1 425 ? -46.657 -19.417 6.328 1.00 28.81 425 ALA A CA 1
ATOM 3378 C C . ALA A 1 425 ? -47.409 -18.187 6.876 1.00 28.81 425 ALA A C 1
ATOM 3380 O O . ALA A 1 425 ? -48.472 -17.846 6.360 1.00 28.81 425 ALA A O 1
ATOM 3381 N N . VAL A 1 426 ? -46.859 -17.493 7.881 1.00 32.06 426 VAL A N 1
ATOM 3382 C CA . VAL A 1 426 ? -47.532 -16.361 8.538 1.00 32.06 426 VAL A CA 1
ATOM 3383 C C . VAL A 1 426 ? -47.430 -15.071 7.711 1.00 32.06 426 VAL A C 1
ATOM 3385 O O . VAL A 1 426 ? -48.393 -14.312 7.663 1.00 32.06 426 VAL A O 1
ATOM 3388 N N . ALA A 1 427 ? -46.338 -14.867 6.964 1.00 32.81 427 ALA A N 1
ATOM 3389 C CA . ALA A 1 427 ? -46.143 -13.675 6.124 1.00 32.81 427 ALA A CA 1
ATOM 3390 C C . ALA A 1 427 ? -46.872 -13.738 4.764 1.00 32.81 427 ALA A C 1
ATOM 3392 O O . ALA A 1 427 ? -47.180 -12.707 4.170 1.00 32.81 427 ALA A O 1
ATOM 3393 N N . LEU A 1 428 ? -47.193 -14.939 4.269 1.00 33.66 428 LEU A N 1
ATOM 3394 C CA . LEU A 1 428 ? -47.944 -15.132 3.016 1.00 33.66 428 LEU A CA 1
ATOM 3395 C C . LEU A 1 428 ? -49.469 -15.153 3.220 1.00 33.66 428 LEU A C 1
ATOM 3397 O O . LEU A 1 428 ? -50.225 -14.961 2.267 1.00 33.66 428 LEU A O 1
ATOM 3401 N N . TYR A 1 429 ? -49.938 -15.342 4.455 1.00 31.94 429 TYR A N 1
ATOM 3402 C CA . TYR A 1 429 ? -51.366 -15.392 4.785 1.00 31.94 429 TYR A CA 1
ATOM 3403 C C . TYR A 1 429 ? -52.127 -14.067 4.538 1.00 31.94 429 TYR A C 1
ATOM 3405 O O . TYR A 1 429 ? -53.268 -14.118 4.073 1.00 31.94 429 TYR A O 1
ATOM 3413 N N . PRO A 1 430 ? -51.539 -12.871 4.757 1.00 34.16 430 PRO A N 1
ATOM 3414 C CA . PRO A 1 430 ? -52.157 -11.601 4.368 1.00 34.16 430 PRO A CA 1
ATOM 3415 C C . PRO A 1 430 ? -52.217 -11.402 2.845 1.00 34.16 430 PRO A C 1
ATOM 3417 O O . PRO A 1 430 ? -53.147 -10.764 2.354 1.00 34.16 430 PRO A O 1
ATOM 3420 N N . PHE A 1 431 ? -51.254 -11.962 2.102 1.00 33.75 431 PHE A N 1
ATOM 3421 C CA . PHE A 1 431 ? -51.141 -11.827 0.645 1.00 33.75 431 PHE A CA 1
ATOM 3422 C C . PHE A 1 431 ? -52.203 -12.663 -0.091 1.00 33.75 431 PHE A C 1
ATOM 3424 O O . PHE A 1 431 ? -52.859 -12.165 -1.001 1.00 33.75 431 PHE A O 1
ATOM 3431 N N . TYR A 1 432 ? -52.465 -13.892 0.369 1.00 32.62 432 TYR A N 1
ATOM 3432 C CA . TYR A 1 432 ? -53.485 -14.781 -0.213 1.00 32.62 432 TYR A CA 1
ATOM 3433 C C . TYR A 1 432 ? -54.938 -14.443 0.161 1.00 32.62 432 TYR A C 1
ATOM 3435 O O . TYR A 1 432 ? -55.854 -15.051 -0.380 1.00 32.62 432 TYR A O 1
ATOM 3443 N N . ARG A 1 433 ? -55.187 -13.493 1.075 1.00 29.23 433 ARG A N 1
ATOM 3444 C CA . ARG A 1 433 ? -56.554 -13.103 1.484 1.00 29.23 433 ARG A CA 1
ATOM 3445 C C . ARG A 1 433 ? -57.122 -11.915 0.689 1.00 29.23 433 ARG A C 1
ATOM 3447 O O . ARG A 1 433 ? -58.255 -11.512 0.946 1.00 29.23 433 ARG A O 1
ATOM 3454 N N . ARG A 1 434 ? -56.332 -11.316 -0.212 1.00 33.16 434 ARG A N 1
ATOM 3455 C CA . ARG A 1 434 ? -56.715 -10.157 -1.049 1.00 33.16 434 ARG A CA 1
ATOM 3456 C C . ARG A 1 434 ? -56.622 -10.402 -2.562 1.00 33.16 434 ARG A C 1
ATOM 3458 O O . ARG A 1 434 ? -56.917 -9.480 -3.319 1.00 33.16 434 ARG A O 1
ATOM 3465 N N . VAL A 1 435 ? -56.256 -11.612 -2.979 1.00 31.17 435 VAL A N 1
ATOM 3466 C CA . VAL A 1 435 ? -56.544 -12.165 -4.314 1.00 31.17 435 VAL A CA 1
ATOM 3467 C C . VAL A 1 435 ? -57.750 -13.076 -4.156 1.00 31.17 435 VAL A C 1
ATOM 3469 O O . VAL A 1 435 ? -58.640 -13.025 -5.031 1.00 31.17 435 VAL A O 1
#

pLDDT: mean 71.24, std 21.24, range [22.12, 96.56]

Sequence (435 aa):
MYGCVIGVQRGRTVEVVDTSDILLDTDPGTLDRDLLKKKLETYKKAFPGLAILGWYSIDTHVTNTDMETNQALMDASGTTFYLLFNPAMNLSLKDLPVTIYEKEAERISLDHTCPVVSDVSVPPLVGKGQHANIMQTSGFKLMLFEIPSGFAMFEVSQELIARPKDIWARFAYQDDITNVIVTLGSIQIHNKSVARDIIVGPGDELKEFILSFCTHNYLIVQDVELKDVIEKKLNIYCYCNPTVVGELTWGLNYVLHKLLPQEQSLTHEPYLPLSKAMSKQIKEYGFKISPREIDREFLRAMSFLNYLGYMSERYSLLLDHLFGQYRKNNMSDIEFAKSIASHLHSSEGIVPRDERYTRAEIMEFIDFIIAAPENRSRTLSFLRRIEAASIDDSPPPPSLPGGMGVSLLKRLRLDWITVCCLGCAVALYPFYRRV

Mean predicted aligned error: 17.57 Å

Secondary structure (DSSP, 8-state):
-EEEEEEEEETTEEEEEEEEEE-PPSSS----HHHHHHHHHHHHHHSTT-EEEEEEEESSS--HHHHHHHHHHHHHH---EEEEE-TTS-TTSSB--EEEE-----EEE---------SS---TT-S-SSGGGTT----EEEEEEEETTEEEEEEEEHHHHH-GGGHHHHHS-GGGGGGTEEEEEEEE-S-GGGGG-TTT-S-HHHHHHHHHH-SSS-EE-SSHHHHHHHHHHH---EE--HHHHHHHHHHHHHHHHHH-GGGGGT---SEEEPPHHHHHHHHHTT----GGG--HHHHHHHHHHHHHHHHHHHHHHHHHHHHGGGPPTT--HHHHHHHHHHHHHTT-----S-TTS-HHHHHHHHHHHHHHHHHHHHHHHHHHHHHHHHH-SPPPSS-PPSS---------BGGG--SS-SSTHHHHTTTTT--

Nearest PDB structures (foldseek):
  6epf-assembly1_U  TM=7.505E-01  e=4.525E-04  Rattus norvegicus
  3h2v-assembly4_D  TM=2.647E-01  e=2.830E+00  Homo sapiens
  5l0c-assembly2_B  TM=2.608E-01  e=4.641E+00  Homo sapiens
  5l0f-assembly2_B  TM=2.480E-01  e=4.641E+00  Homo sapiens
  5l0h-assembly1_A  TM=2.566E-01  e=6.819E+00  Homo sapiens

Radius of gyration: 28.48 Å; Cα contacts (8 Å, |Δi|>4): 534; chains: 1; bounding box: 92×44×60 Å

Foldseek 3Di:
DKWWFKADDDQPDTDGQAIGDQDQDPPDLDRPLVVVVVVQVVVCVVDVRMAGQEMEDEEQDDDPSNVVVRVVCCVNGVHFKYKYQYLPDDVPALFRRIAIAGDAALWEFLDDDDDDPDPPPDQPPPPPDDVLPPDPPPDWAWEWAAALQGIWIKTFRVVCVVCLLLNLLLLLPLVCVCSGIPTPDDDGDPPRVLCLDQVNHDDPRVLVVVVVPPPDQEYEYQDPSNQNRCCVPVVRHYDYDPSNNQSVNQSCVSNVCVNPVVRVVVDSDSIGHDRPSLVVVCVVLPFPFRSHLCYSVVSNLSSVLSVLVVLLVVLLVVLCQFQVVVDDPPDDSLNSLVVVLVCLVPPHPRGTPDPPDDPVRNNVSSVSNNCSVVSNVVSSVVSVVSSVVRPPPDDDPDDDDDDDDRDDPDRDRPPPDDDDDDSVVVVCVVVVVVD

Organism: Oryza rufipogon (NCBI:txid4529)

Solvent-accessible surface area (backbone atoms only — not comparable to full-atom values): 25820 Å² total; per-residue (Å²): 95,43,27,38,34,29,20,45,75,57,88,91,47,73,47,78,59,50,74,47,78,48,85,66,54,86,80,83,79,54,77,56,62,65,62,47,51,54,51,52,55,51,48,46,69,76,39,82,83,52,43,64,48,26,36,34,37,55,41,86,67,92,50,74,67,54,53,55,48,50,52,54,44,31,77,74,64,67,39,62,39,39,36,40,34,28,85,83,57,74,78,89,47,80,48,65,54,55,45,59,46,53,82,87,65,65,26,27,62,72,81,84,87,77,87,85,80,80,83,74,85,66,69,100,68,83,58,83,85,62,77,77,72,80,66,64,66,87,46,68,40,45,30,51,41,83,47,90,64,20,40,32,39,31,34,36,33,44,68,46,67,76,39,42,76,55,34,51,39,56,48,54,48,66,90,56,34,68,83,45,40,41,81,76,50,73,49,80,38,92,70,61,70,46,34,41,31,73,84,77,27,57,48,71,69,53,46,53,57,53,58,74,69,55,86,56,68,56,36,32,32,80,41,68,49,43,32,54,16,42,35,73,76,68,71,35,46,62,48,62,51,71,61,46,36,50,29,48,52,47,31,48,63,76,44,32,55,77,78,42,55,81,50,49,84,66,58,84,70,67,52,47,66,68,47,69,51,56,54,49,49,44,53,75,72,66,59,89,65,58,44,72,71,42,40,71,64,54,46,37,48,53,22,46,51,51,47,45,54,53,51,37,54,51,37,47,55,49,48,42,65,31,45,44,91,76,60,60,88,94,58,50,67,55,58,47,36,52,54,51,52,52,38,63,73,66,76,48,90,80,73,59,74,56,80,91,59,53,73,68,60,52,48,53,44,35,54,47,46,63,46,35,64,59,54,45,52,54,46,52,54,51,52,51,51,55,44,52,65,70,65,71,66,81,82,79,80,87,78,78,82,89,86,76,72,89,66,64,94,66,78,55,61,56,89,77,75,74,90,83,78,89,50,72,61,65,76,49,51,70,60,67,73,76,113